Protein AF-A0A936HFA7-F1 (afdb_monomer_lite)

pLDDT: mean 85.92, std 14.73, range [30.59, 98.69]

Secondary structure (DSSP, 8-state):
--GGGGSSSHHHHHHHHHHHHHTT-EE--GGG--TTS-EEEEEEEESS-HHHHHHHHHHHHHTT---EEEEESS-SS--TTSHHHHHHHHHHHHTT-EEEEEE-GGGS-TT-HHHHHHHHHHHHHHHHHHHTS---EEEESS--GGGTT--S-BTTBEETTSHHHHTSSEEEE-GGGS-TT--GGG-HHHHHT--EEEEE-HHHHS-STT--HHHHHHHHHHHHHHHHHHHHHHH-HHHHHHHHSHHHHTT-S-----------PPEEEEEE-TTT--GGGG-GGGGGG---GGGSHHHHHHHHHHHSSS---EEEEEE---TT--HHHHHHHHHTT-EEEEEEE--GGGG---HHHHHHHHHHHHHT--TTS-PPP-----HHHHHHHHHTT-SSS-HHHHHHHHHHHHHHHHTTT-EEEEEPPP---TTGGGGEETTTTEEPPTTHHHHHHHHHHHHHHHHHHTT-EEE-HHHHHHHTT-HHHHBSSSSPBPHHHHHHHHHHHHHHHHT-S--PPPTT-HHHHSSSPPPSSS--EEEES-HHHHHHHHHH-TTS-EEEEE-TT---TTS-SEEEE--SSHHHHHHHHHHHHHHS-TT-EEE-GGGGS----HHHHHHHHH----

Radius of gyration: 33.04 Å; chains: 1; bounding box: 68×66×102 Å

Sequence (626 aa):
MAEQAFAFSLPGYRALLESMLGRGYEAVAFSVAEPSRRHLVLRHDLDMSLQAALPVAEVEAALGVAATYFVLLRTEFYNLHTPRAKAALAKLRLLGHAIGLHFDASLYKEDELHALDTAAAAECAALEEIVGAPVEMISFHRPAPGLVGLDCTLAGRDHAYRPRYVMAMGYCSDSRGAWHHGHPLDHPALAEGRALQLLTHPVWWTGQGDEDPVAKLNRFLQTRHALLQQELAANCEPYRRYLATPAARTNQAPPSVVPVAPLNLPSVTILGDSRAFDTYYLNASYGESGYGYDRTFPFLLRRALLTDTPAIADAVHIPDHFRGGTIENNIIRLALTDPAVVVLLDGLWESLLTKDQFLAYLADKVRDHDWRNGRVLDLSFSSRRVCELFTAGAFPASPERYASRQRRLISYFRRRRRQCIWLTLPIPPRDHFGGLHFAGDYMTIPEWGACLAAINAELAPVVKDYDALLLDLDQLMARHGGPGECLIDQWHFTPRFHAAIADALETMIKQLEPLELSIDHVSRRFLFAREAGDTAVSLCGSSEACAAWAAKHPDVGVDVCFRPGDDRRDAAPLIVVLEADVDQREAVAVSLLRAAPQESIVVYPEELRPLVNPVGDERARYGRLG

Foldseek 3Di:
DVVVCCFLALNVLLSLVVLLVVLVEDEDDPVPADQQASYEAEEAEAQADLVLVLSNLVSQLVVVHEYEYADECPDPRDHLQDPVNLVSLQNSVVSVYHYAHADACVVDDDPDLVRQLVRRLVRQVVVCVSNVHHHQEYEYDPDDPVQQQPQDARVPHYYCRHCVNPPSHAEFECPLNHGPPDDPSPTVCSVSNTYYYYYYYSLSHHDDPNDDSVSSVVVSVLVSVVVVLVVCLVVPVVSVVVCVDPVVVVVPPRPPPPVPVVVLAAEAEEEAECQQPDPLLQPCLLPPLRDDNCLFLQNLLQCVQVPDVPRHYHYHYDYPHDDPDALLNVLLVVLVSVHLEYEYHDDLVLLPDDPVQLVVLVVVCVVPDDPPPPDDDDSDDDPVVSLVCQLVVSTPRHLQVLLVSVLVNLLVQLLLNHAYEYEAQAQAQLCFVHQADRSVRDGDDSCSSVRSVSNRVNNVVSCVLSVHHYDYLQVLQVVVVHPNQFASGRGHGGSSNSNSSSVVVSVVSVPDPPSDDDPPQVSNQLSAFDPQDDFAEEEEDDPVLVVVVCVVCVSHHHDYYYYQPDQCQPGTLEYEYRDPDPVVSSNSSSVCSVRYDSSHGYDYPVSSGHSDDVVVVVCVVVDDPD

Structure (mmCIF, N/CA/C/O backbone):
data_AF-A0A936HFA7-F1
#
_entry.id   AF-A0A936HFA7-F1
#
loop_
_atom_site.group_PDB
_atom_site.id
_atom_site.type_symbol
_atom_site.label_atom_id
_atom_site.label_alt_id
_atom_site.label_comp_id
_atom_site.label_asym_id
_atom_site.label_entity_id
_atom_site.label_seq_id
_atom_site.pdbx_PDB_ins_code
_atom_site.Cartn_x
_atom_site.Cartn_y
_atom_site.Cartn_z
_atom_site.occupancy
_atom_site.B_iso_or_equiv
_atom_site.auth_seq_id
_atom_site.auth_comp_id
_atom_site.auth_asym_id
_atom_site.auth_atom_id
_atom_site.pdbx_PDB_model_num
ATOM 1 N N . MET A 1 1 ? -19.423 2.485 39.184 1.00 37.34 1 MET A N 1
ATOM 2 C CA . MET A 1 1 ? -18.688 1.324 39.741 1.00 37.34 1 MET A CA 1
ATOM 3 C C . MET A 1 1 ? -18.908 0.030 38.953 1.00 37.34 1 MET A C 1
ATOM 5 O O . MET A 1 1 ? -17.981 -0.759 38.923 1.00 37.34 1 MET A O 1
ATOM 9 N N . ALA A 1 2 ? -20.053 -0.193 38.286 1.00 37.44 2 ALA A N 1
ATOM 10 C CA . ALA A 1 2 ? -20.261 -1.393 37.457 1.00 37.44 2 ALA A CA 1
ATOM 11 C C . ALA A 1 2 ? -19.510 -1.373 36.102 1.00 37.44 2 ALA A C 1
ATOM 13 O O . ALA A 1 2 ? -19.030 -2.413 35.673 1.00 37.44 2 ALA A O 1
ATOM 14 N N . GLU A 1 3 ? -19.332 -0.207 35.462 1.00 37.50 3 GLU A N 1
ATOM 15 C CA . GLU A 1 3 ? -18.617 -0.101 34.169 1.00 37.50 3 GLU A CA 1
ATOM 16 C C . GLU A 1 3 ? -17.108 -0.390 34.257 1.00 37.50 3 GLU A C 1
ATOM 18 O O . GLU A 1 3 ? -16.535 -0.933 33.320 1.00 37.50 3 GLU A O 1
ATOM 23 N N . GLN A 1 4 ? -16.462 -0.123 35.400 1.00 43.00 4 GLN A N 1
ATOM 24 C CA . GLN A 1 4 ? -15.037 -0.440 35.596 1.00 43.00 4 GLN A CA 1
ATOM 25 C C . GLN A 1 4 ? -14.767 -1.944 35.779 1.00 43.00 4 GLN A C 1
ATOM 27 O O . GLN A 1 4 ? -13.628 -2.380 35.628 1.00 43.00 4 GLN A O 1
ATOM 32 N N . ALA A 1 5 ? -15.788 -2.750 36.095 1.00 51.09 5 ALA A N 1
ATOM 33 C CA . ALA A 1 5 ? -15.618 -4.163 36.437 1.00 51.09 5 ALA A CA 1
ATOM 34 C C . ALA A 1 5 ? -15.288 -5.063 35.230 1.00 51.09 5 ALA A C 1
ATOM 36 O O . ALA A 1 5 ? -14.875 -6.201 35.427 1.00 51.09 5 ALA A O 1
ATOM 37 N N . PHE A 1 6 ? -15.428 -4.564 33.996 1.00 63.62 6 PHE A N 1
ATOM 38 C CA . PHE A 1 6 ? -15.260 -5.368 32.775 1.00 63.62 6 PHE A CA 1
ATOM 39 C C . PHE A 1 6 ? -14.340 -4.731 31.723 1.00 63.62 6 PHE A C 1
ATOM 41 O O . PHE A 1 6 ? -14.279 -5.195 30.586 1.00 63.62 6 PHE A O 1
ATOM 48 N N . ALA A 1 7 ? -13.597 -3.684 32.092 1.00 79.62 7 ALA A N 1
ATOM 49 C CA . ALA A 1 7 ? -12.591 -3.080 31.223 1.00 79.62 7 ALA A CA 1
ATOM 50 C C . ALA A 1 7 ? -11.358 -3.993 31.083 1.00 79.62 7 ALA A C 1
ATOM 52 O O . ALA A 1 7 ? -10.952 -4.637 32.053 1.00 79.62 7 ALA A O 1
ATOM 53 N N . PHE A 1 8 ? -10.710 -3.993 29.911 1.00 89.31 8 PHE A N 1
ATOM 54 C CA . PHE A 1 8 ? -9.438 -4.688 29.664 1.00 89.31 8 PHE A CA 1
ATOM 55 C C . PHE A 1 8 ? -8.301 -4.068 30.493 1.00 89.31 8 PHE A C 1
ATOM 57 O O . PHE A 1 8 ? -7.526 -3.237 30.026 1.00 89.31 8 PHE A O 1
ATOM 64 N N . SER A 1 9 ? -8.243 -4.439 31.764 1.00 91.62 9 SER A N 1
ATOM 65 C CA . SER A 1 9 ? -7.367 -3.893 32.798 1.00 91.62 9 SER A CA 1
ATOM 66 C C . SER A 1 9 ? -7.137 -4.957 33.871 1.00 91.62 9 SER A C 1
ATOM 68 O O . SER A 1 9 ? -7.956 -5.861 34.018 1.00 91.62 9 SER A O 1
ATOM 70 N N . LEU A 1 10 ? -6.073 -4.858 34.670 1.00 92.31 10 LEU A N 1
ATOM 71 C CA . LEU A 1 10 ? -5.830 -5.831 35.746 1.00 92.31 10 LEU A CA 1
ATOM 72 C C . LEU A 1 10 ? -6.997 -5.936 36.749 1.00 92.31 10 LEU A C 1
ATOM 74 O O . LEU A 1 10 ? -7.347 -7.062 37.108 1.00 92.31 10 LEU A O 1
ATOM 78 N N . PRO A 1 11 ? -7.643 -4.831 37.182 1.00 92.44 11 PRO A N 1
ATOM 79 C CA . PRO A 1 11 ? -8.852 -4.920 37.998 1.00 92.44 11 PRO A CA 1
ATOM 80 C C . PRO A 1 11 ? -10.009 -5.634 37.291 1.00 92.44 11 PRO A C 1
ATOM 82 O O . PRO A 1 11 ? -10.661 -6.472 37.908 1.00 92.44 11 PRO A O 1
ATOM 85 N N . GLY A 1 12 ? -10.236 -5.360 36.002 1.00 92.19 12 GLY A N 1
ATOM 86 C CA . GLY A 1 12 ? -11.271 -6.048 35.223 1.00 92.19 12 GLY A CA 1
ATOM 87 C C . GLY A 1 12 ? -10.975 -7.537 35.026 1.00 92.19 12 GLY A C 1
ATOM 88 O O . GLY A 1 12 ? -11.874 -8.364 35.145 1.00 92.19 12 GLY A O 1
ATOM 89 N N . TYR A 1 13 ? -9.705 -7.904 34.822 1.00 95.06 13 TYR A N 1
ATOM 90 C CA . TYR A 1 13 ? -9.274 -9.303 34.756 1.00 95.06 13 TYR A CA 1
ATOM 91 C C . TYR A 1 13 ? -9.562 -10.035 36.069 1.00 95.06 13 TYR A C 1
ATOM 93 O O . TYR A 1 13 ? -10.157 -11.111 36.077 1.00 95.06 13 TYR A O 1
ATOM 101 N N . ARG A 1 14 ? -9.190 -9.416 37.198 1.00 95.75 14 ARG A N 1
ATOM 102 C CA . ARG A 1 14 ? -9.485 -9.936 38.537 1.00 95.75 14 ARG A CA 1
ATOM 103 C C . ARG A 1 14 ? -10.988 -10.138 38.730 1.00 95.75 14 ARG A C 1
ATOM 105 O O . ARG A 1 14 ? -11.396 -11.228 39.116 1.00 95.75 14 ARG A O 1
ATOM 112 N N . ALA A 1 15 ? -11.795 -9.122 38.425 1.00 95.38 15 ALA A N 1
ATOM 113 C CA . ALA A 1 15 ? -13.247 -9.175 38.580 1.00 95.38 15 ALA A CA 1
ATOM 114 C C . ALA A 1 15 ? -13.890 -10.265 37.705 1.00 95.38 15 ALA A C 1
ATOM 116 O O . ALA A 1 15 ? -14.827 -10.941 38.141 1.00 95.38 15 ALA A O 1
ATOM 117 N N . LEU A 1 16 ? -13.367 -10.481 36.493 1.00 95.56 16 LEU A N 1
ATOM 118 C CA . LEU A 1 16 ? -13.784 -11.570 35.613 1.00 95.56 16 LEU A CA 1
ATOM 119 C C . LEU A 1 16 ? -13.524 -12.940 36.256 1.00 95.56 16 LEU A C 1
ATOM 121 O O . LEU A 1 16 ? -14.438 -13.767 36.313 1.00 95.56 16 LEU A O 1
ATOM 125 N N . LEU A 1 17 ? -12.312 -13.177 36.767 1.00 97.19 17 LEU A N 1
ATOM 126 C CA . LEU A 1 17 ? -11.966 -14.440 37.423 1.00 97.19 17 LEU A CA 1
ATOM 127 C C . LEU A 1 17 ? -12.769 -14.657 38.709 1.00 97.19 17 LEU A C 1
ATOM 129 O O . LEU A 1 17 ? -13.351 -15.723 38.886 1.00 97.19 17 LEU A O 1
ATOM 133 N N . GLU A 1 18 ? -12.879 -13.646 39.570 1.00 97.38 18 GLU A N 1
ATOM 134 C CA . GLU A 1 18 ? -13.693 -13.706 40.791 1.00 97.38 18 GLU A CA 1
ATOM 135 C C . GLU A 1 18 ? -15.159 -14.030 40.475 1.00 97.38 18 GLU A C 1
ATOM 137 O O . GLU A 1 18 ? -15.777 -14.845 41.160 1.00 97.38 18 GLU A O 1
ATOM 142 N N . SER A 1 19 ? -15.703 -13.468 39.391 1.00 96.38 19 SER A N 1
ATOM 143 C CA . SER A 1 19 ? -17.063 -13.768 38.932 1.00 96.38 19 SER A CA 1
ATOM 144 C C . SER A 1 19 ? -17.223 -15.220 38.474 1.00 96.38 19 SER A C 1
ATOM 146 O O . SER A 1 19 ? -18.253 -15.835 38.748 1.00 96.38 19 SER A O 1
ATOM 148 N N . MET A 1 20 ? -16.226 -15.789 37.789 1.00 95.75 20 MET A N 1
ATOM 149 C CA . MET A 1 20 ? -16.237 -17.200 37.384 1.00 95.75 20 MET A CA 1
ATOM 150 C C . MET A 1 20 ? -16.149 -18.127 38.601 1.00 95.75 20 MET A C 1
ATOM 152 O O . MET A 1 20 ? -16.982 -19.021 38.760 1.00 95.75 20 MET A O 1
ATOM 156 N N . LEU A 1 21 ? -15.189 -17.875 39.495 1.00 96.62 21 LEU A N 1
ATOM 157 C CA . LEU A 1 21 ? -14.995 -18.646 40.726 1.00 96.62 21 LEU A CA 1
ATOM 158 C C . LEU A 1 21 ? -16.236 -18.575 41.630 1.00 96.62 21 LEU A C 1
ATOM 160 O O . LEU A 1 21 ? -16.701 -19.596 42.131 1.00 96.62 21 LEU A O 1
ATOM 164 N N . GLY A 1 22 ? -16.851 -17.395 41.759 1.00 95.88 22 GLY A N 1
ATOM 165 C CA . GLY A 1 22 ? -18.103 -17.196 42.495 1.00 95.88 22 GLY A CA 1
ATOM 166 C C . GLY A 1 22 ? -19.300 -17.957 41.911 1.00 95.88 22 GLY A C 1
ATOM 167 O O . GLY A 1 22 ? -20.249 -18.259 42.633 1.00 95.88 22 GLY A O 1
ATOM 168 N N . ARG A 1 23 ? -19.249 -18.333 40.625 1.00 95.38 23 ARG A N 1
ATOM 169 C CA . ARG A 1 23 ? -20.227 -19.218 39.961 1.00 95.38 23 ARG A CA 1
ATOM 170 C C . ARG A 1 23 ? -19.877 -20.709 40.100 1.00 95.38 23 ARG A C 1
ATOM 172 O O . ARG A 1 23 ? -20.493 -21.546 39.438 1.00 95.38 23 ARG A O 1
ATOM 179 N N . GLY A 1 24 ? -18.904 -21.045 40.948 1.00 96.25 24 GLY A N 1
ATOM 180 C CA . GLY A 1 24 ? -18.480 -22.414 41.232 1.00 96.25 24 GLY A CA 1
ATOM 181 C C . GLY A 1 24 ? -17.582 -23.022 40.158 1.00 96.25 24 GLY A C 1
ATOM 182 O O . GLY A 1 24 ? -17.543 -24.246 40.049 1.00 96.25 24 GLY A O 1
ATOM 183 N N . TYR A 1 25 ? -16.912 -22.199 39.343 1.00 97.62 25 TYR A N 1
ATOM 184 C CA . TYR A 1 25 ? -15.868 -22.703 38.456 1.00 97.62 25 TYR A CA 1
ATOM 185 C C . TYR A 1 25 ? -14.582 -22.995 39.227 1.00 97.62 25 TYR A C 1
ATOM 187 O O . TYR A 1 25 ? -14.163 -22.200 40.062 1.00 97.62 25 TYR A O 1
ATOM 195 N N . GLU A 1 26 ? -13.939 -24.110 38.903 1.00 97.62 26 GLU A N 1
ATOM 196 C CA . GLU A 1 26 ? -12.626 -24.492 39.418 1.00 97.62 26 GLU A CA 1
ATOM 197 C C . GLU A 1 26 ? -11.581 -24.318 38.314 1.00 97.62 26 GLU A C 1
ATOM 199 O O . GLU A 1 26 ? -11.717 -24.893 37.232 1.00 97.62 26 GLU A O 1
ATOM 204 N N . ALA A 1 27 ? -10.546 -23.516 38.566 1.00 97.38 27 ALA A N 1
ATOM 205 C CA . ALA A 1 27 ? -9.445 -23.370 37.622 1.00 97.38 27 ALA A CA 1
ATOM 206 C C . ALA A 1 27 ? -8.568 -24.629 37.635 1.00 97.38 27 ALA A C 1
ATOM 208 O O . ALA A 1 27 ? -8.021 -24.993 38.674 1.00 97.38 27 ALA A O 1
ATOM 209 N N . VAL A 1 28 ? -8.424 -25.282 36.482 1.00 97.56 28 VAL A N 1
ATOM 210 C CA . VAL A 1 28 ? -7.687 -26.547 36.353 1.00 97.56 28 VAL A CA 1
ATOM 211 C C . VAL A 1 28 ? -6.776 -26.540 35.129 1.00 97.56 28 VAL A C 1
ATOM 213 O O . VAL A 1 28 ? -7.019 -25.841 34.143 1.00 97.56 28 VAL A O 1
ATOM 216 N N . ALA A 1 29 ? -5.734 -27.369 35.171 1.00 95.25 29 ALA A N 1
ATOM 217 C CA . ALA A 1 29 ? -4.869 -27.609 34.022 1.00 95.25 29 ALA A CA 1
ATOM 218 C C . ALA A 1 29 ? -5.611 -28.348 32.891 1.00 95.25 29 ALA A C 1
ATOM 220 O O . ALA A 1 29 ? -6.577 -29.077 33.135 1.00 95.25 29 ALA A O 1
ATOM 221 N N . PHE A 1 30 ? -5.104 -28.225 31.658 1.00 94.88 30 PHE A N 1
ATOM 222 C CA . PHE A 1 30 ? -5.647 -28.908 30.474 1.00 94.88 30 PHE A CA 1
ATOM 223 C C . PHE A 1 30 ? -5.847 -30.416 30.695 1.00 94.88 30 PHE A C 1
ATOM 225 O O . PHE A 1 30 ? -6.936 -30.933 30.455 1.00 94.88 30 PHE A O 1
ATOM 232 N N . SER A 1 31 ? -4.841 -31.104 31.240 1.00 92.19 31 SER A N 1
ATOM 233 C CA . SER A 1 31 ? -4.858 -32.556 31.471 1.00 92.19 31 SER A CA 1
ATOM 234 C C . SER A 1 31 ? -5.941 -33.030 32.452 1.00 92.19 31 SER A C 1
ATOM 236 O O . SER A 1 31 ? -6.354 -34.188 32.398 1.00 92.19 31 SER A O 1
ATOM 238 N N . VAL A 1 32 ? -6.430 -32.141 33.322 1.00 95.50 32 VAL A N 1
ATOM 239 C CA . VAL A 1 32 ? -7.447 -32.425 34.350 1.00 95.50 32 VAL A CA 1
ATOM 240 C C . VAL A 1 32 ? -8.848 -31.984 33.901 1.00 95.50 32 VAL A C 1
ATOM 242 O O . VAL A 1 32 ? -9.858 -32.394 34.470 1.00 95.50 32 VAL A O 1
ATOM 245 N N . ALA A 1 33 ? -8.950 -31.149 32.868 1.00 95.94 33 ALA A N 1
ATOM 246 C CA . ALA A 1 33 ? -10.199 -30.513 32.475 1.00 95.94 33 ALA A CA 1
ATOM 247 C C . ALA A 1 33 ? -11.255 -31.517 31.969 1.00 95.94 33 ALA A C 1
ATOM 249 O O . ALA A 1 33 ? -11.056 -32.226 30.978 1.00 95.94 33 ALA A O 1
ATOM 250 N N . GLU A 1 34 ? -12.425 -31.547 32.611 1.00 96.25 34 GLU A N 1
ATOM 251 C CA . GLU A 1 34 ? -13.553 -32.404 32.244 1.00 96.25 34 GLU A CA 1
ATOM 252 C C . GLU A 1 34 ? -14.658 -31.567 31.585 1.00 96.25 34 GLU A C 1
ATOM 254 O O . GLU A 1 34 ? -15.217 -30.692 32.246 1.00 96.25 34 GLU A O 1
ATOM 259 N N . PRO A 1 35 ? -15.030 -31.831 30.315 1.00 95.81 35 PRO A N 1
ATOM 260 C CA . PRO A 1 35 ? -16.013 -31.017 29.593 1.00 95.81 35 PRO A CA 1
ATOM 261 C C . PRO A 1 35 ? -17.368 -30.841 30.295 1.00 95.81 35 PRO A C 1
ATOM 263 O O . PRO A 1 35 ? -18.010 -29.801 30.161 1.00 95.81 35 PRO A O 1
ATOM 266 N N . SER A 1 36 ? -17.795 -31.846 31.059 1.00 95.88 36 SER A N 1
ATOM 267 C CA . SER A 1 36 ? -19.077 -31.884 31.770 1.00 95.88 36 SER A CA 1
ATOM 268 C C . SER A 1 36 ? -19.055 -31.245 33.161 1.00 95.88 36 SER A C 1
ATOM 270 O O . SER A 1 36 ? -20.066 -31.296 33.857 1.00 95.88 36 SER A O 1
ATOM 272 N N . ARG A 1 37 ? -17.921 -30.694 33.606 1.00 97.38 37 ARG A N 1
ATOM 273 C CA . ARG A 1 37 ? -17.787 -30.030 34.909 1.00 97.38 37 ARG A CA 1
ATOM 274 C C . ARG A 1 37 ? -17.581 -28.534 34.739 1.00 97.38 37 ARG A C 1
ATOM 276 O O . ARG A 1 37 ? -17.137 -28.084 33.690 1.00 97.38 37 ARG A O 1
ATOM 283 N N . ARG A 1 38 ? -17.824 -27.762 35.801 1.00 97.62 38 ARG A N 1
ATOM 284 C CA . ARG A 1 38 ? -17.508 -26.324 35.869 1.00 97.62 38 ARG A CA 1
ATOM 285 C C . ARG A 1 38 ? -15.998 -26.108 36.017 1.00 97.62 38 ARG A C 1
ATOM 287 O O . ARG A 1 38 ? -15.531 -25.555 37.000 1.00 97.62 38 ARG A O 1
ATOM 294 N N . HIS A 1 39 ? -15.219 -26.605 35.068 1.00 98.25 39 HIS A N 1
ATOM 295 C CA . HIS A 1 39 ? -13.775 -26.414 35.025 1.00 98.25 39 HIS A CA 1
ATOM 296 C C . HIS A 1 39 ? -13.451 -25.191 34.161 1.00 98.25 39 HIS A C 1
ATOM 298 O O . HIS A 1 39 ? -14.042 -24.990 33.099 1.00 98.25 39 HIS A O 1
ATOM 304 N N . LEU A 1 40 ? -12.520 -24.365 34.620 1.00 98.19 40 LEU A N 1
ATOM 305 C CA . LEU A 1 40 ? -12.004 -23.211 33.897 1.00 98.19 40 LEU A CA 1
ATOM 306 C C . LEU A 1 40 ? -10.556 -23.495 33.501 1.00 98.19 40 LEU A C 1
ATOM 308 O O . LEU A 1 40 ? -9.687 -23.624 34.358 1.00 98.19 40 LEU A O 1
ATOM 312 N N . VAL A 1 41 ? -10.295 -23.585 32.202 1.00 98.31 41 VAL A N 1
ATOM 313 C CA . VAL A 1 41 ? -8.936 -23.711 31.672 1.00 98.31 41 VAL A CA 1
ATOM 314 C C . VAL A 1 41 ? -8.462 -22.325 31.261 1.00 98.31 41 VAL A C 1
ATOM 316 O O . VAL A 1 41 ? -8.958 -21.764 30.283 1.00 98.31 41 VAL A O 1
ATOM 319 N N . LEU A 1 42 ? -7.519 -21.771 32.023 1.00 98.38 42 LEU A N 1
ATOM 320 C CA . LEU A 1 42 ? -6.908 -20.474 31.741 1.00 98.38 42 LEU A CA 1
ATOM 321 C C . LEU A 1 42 ? -5.697 -20.650 30.825 1.00 98.38 42 LEU A C 1
ATOM 323 O O . LEU A 1 42 ? -4.731 -21.345 31.163 1.00 98.38 42 LEU A O 1
ATOM 327 N N . ARG A 1 43 ? -5.752 -20.002 29.664 1.00 97.75 43 ARG A N 1
ATOM 328 C CA . ARG A 1 43 ? -4.701 -20.018 28.649 1.00 97.75 43 ARG A CA 1
ATOM 329 C C . ARG A 1 43 ? -4.293 -18.590 28.307 1.00 97.75 43 ARG A C 1
ATOM 331 O O . ARG A 1 43 ? -5.147 -17.759 28.015 1.00 97.75 43 ARG A O 1
ATOM 338 N N . HIS A 1 44 ? -2.986 -18.347 28.259 1.00 98.25 44 HIS A N 1
ATOM 339 C CA . HIS A 1 44 ? -2.427 -17.068 27.828 1.00 98.25 44 HIS A CA 1
ATOM 340 C C . HIS A 1 44 ? -1.458 -17.234 26.676 1.00 98.25 44 HIS A C 1
ATOM 342 O O . HIS A 1 44 ? -0.427 -17.876 26.856 1.00 98.25 44 HIS A O 1
ATOM 348 N N . ASP A 1 45 ? -1.735 -16.611 25.537 1.00 98.00 45 ASP A N 1
ATOM 349 C CA . ASP A 1 45 ? -0.790 -16.582 24.417 1.00 98.00 45 ASP A CA 1
ATOM 350 C C . ASP A 1 45 ? 0.082 -15.311 24.515 1.00 98.00 45 ASP A C 1
ATOM 352 O O . ASP A 1 45 ? -0.411 -14.180 24.611 1.00 98.00 45 ASP A O 1
ATOM 356 N N . LEU A 1 46 ? 1.408 -15.492 24.574 1.00 97.31 46 LEU A N 1
ATOM 357 C CA . LEU A 1 46 ? 2.384 -14.418 24.789 1.00 97.31 46 LEU A CA 1
ATOM 358 C C . LEU A 1 46 ? 2.981 -13.900 23.475 1.00 97.31 46 LEU A C 1
ATOM 360 O O . LEU A 1 46 ? 4.182 -14.018 23.248 1.00 97.31 46 LEU A O 1
ATOM 364 N N . ASP A 1 47 ? 2.174 -13.262 22.630 1.00 93.38 47 ASP A N 1
ATOM 365 C CA . ASP A 1 47 ? 2.622 -12.809 21.300 1.00 93.38 47 ASP A CA 1
ATOM 366 C C . ASP A 1 47 ? 3.707 -11.723 21.350 1.00 93.38 47 ASP A C 1
ATOM 368 O O . ASP A 1 47 ? 4.664 -11.732 20.577 1.00 93.38 47 ASP A O 1
ATOM 372 N N . MET A 1 48 ? 3.549 -10.760 22.266 1.00 92.31 48 MET A N 1
ATOM 373 C CA . MET A 1 48 ? 4.289 -9.491 22.223 1.00 92.31 48 MET A CA 1
ATOM 374 C C . MET A 1 48 ? 5.199 -9.249 23.427 1.00 92.31 48 MET A C 1
ATOM 376 O O . MET A 1 48 ? 6.279 -8.686 23.283 1.00 92.31 48 MET A O 1
ATOM 380 N N . SER A 1 49 ? 4.781 -9.612 24.642 1.00 94.06 49 SER A N 1
ATOM 381 C CA . SER A 1 49 ? 5.497 -9.198 25.854 1.00 94.06 49 SER A CA 1
ATOM 382 C C . SER A 1 49 ? 5.401 -10.220 26.975 1.00 94.06 49 SER A C 1
ATOM 384 O O . SER A 1 49 ? 4.349 -10.399 27.585 1.00 94.06 49 SER A O 1
ATOM 386 N N . LEU A 1 50 ? 6.548 -10.797 27.337 1.00 95.81 50 LEU A N 1
ATOM 387 C CA . LEU A 1 50 ? 6.678 -11.623 28.540 1.00 95.81 50 LEU A CA 1
ATOM 388 C C . LEU A 1 50 ? 6.457 -10.808 29.820 1.00 95.81 50 LEU A C 1
ATOM 390 O O . LEU A 1 50 ? 5.990 -11.332 30.823 1.00 95.81 50 LEU A O 1
ATOM 394 N N . GLN A 1 51 ? 6.794 -9.514 29.815 1.00 94.00 51 GLN A N 1
ATOM 395 C CA . GLN A 1 51 ? 6.648 -8.677 31.009 1.00 94.00 51 GLN A CA 1
ATOM 396 C C . GLN A 1 51 ? 5.195 -8.300 31.281 1.00 94.00 51 GLN A C 1
ATOM 398 O O . GLN A 1 51 ? 4.835 -8.137 32.442 1.00 94.00 51 GLN A O 1
ATOM 403 N N . ALA A 1 52 ? 4.360 -8.216 30.242 1.00 94.69 52 ALA A N 1
ATOM 404 C CA . ALA A 1 52 ? 2.922 -8.024 30.407 1.00 94.69 52 ALA A CA 1
ATOM 405 C C . ALA A 1 52 ? 2.248 -9.232 31.085 1.00 94.69 52 ALA A C 1
ATOM 407 O O . ALA A 1 52 ? 1.206 -9.076 31.710 1.00 94.69 52 ALA A O 1
ATOM 408 N N . ALA A 1 53 ? 2.854 -10.423 31.010 1.00 97.00 53 ALA A N 1
ATOM 409 C CA . ALA A 1 53 ? 2.337 -11.627 31.655 1.00 97.00 53 ALA A CA 1
ATOM 410 C C . ALA A 1 53 ? 2.431 -11.578 33.187 1.00 97.00 53 ALA A C 1
ATOM 412 O O . ALA A 1 53 ? 1.572 -12.126 33.868 1.00 97.00 53 ALA A O 1
ATOM 413 N N . LEU A 1 54 ? 3.454 -10.915 33.741 1.00 96.81 54 LEU A N 1
ATOM 414 C CA . LEU A 1 54 ? 3.748 -10.987 35.177 1.00 96.81 54 LEU A CA 1
ATOM 415 C C . LEU A 1 54 ? 2.634 -10.409 36.062 1.00 96.81 54 LEU A C 1
ATOM 417 O O . LEU A 1 54 ? 2.258 -11.086 37.013 1.00 96.81 54 LEU A O 1
ATOM 421 N N . PRO A 1 55 ? 2.062 -9.222 35.778 1.00 96.44 55 PRO A N 1
ATOM 422 C CA . PRO A 1 55 ? 0.978 -8.695 36.603 1.00 96.44 55 PRO A CA 1
ATOM 423 C C . PRO A 1 55 ? -0.309 -9.527 36.506 1.00 96.44 55 PRO A C 1
ATOM 425 O O . PRO A 1 55 ? -1.058 -9.612 37.473 1.00 96.44 55 PRO A O 1
ATOM 428 N N . VAL A 1 56 ? -0.565 -10.156 35.353 1.00 97.88 56 VAL A N 1
ATOM 429 C CA . VAL A 1 56 ? -1.704 -11.072 35.169 1.00 97.88 56 VAL A CA 1
ATOM 430 C C . VAL A 1 56 ? -1.506 -12.327 36.024 1.00 97.88 56 VAL A C 1
ATOM 432 O O . VAL A 1 56 ? -2.387 -12.679 36.802 1.00 97.88 56 VAL A O 1
ATOM 435 N N . ALA A 1 57 ? -0.317 -12.927 35.965 1.00 98.12 57 ALA A N 1
ATOM 436 C CA . ALA A 1 57 ? 0.068 -14.079 36.780 1.00 98.12 57 ALA A CA 1
ATOM 437 C C . ALA A 1 57 ? -0.006 -13.791 38.290 1.00 98.12 57 ALA A C 1
ATOM 439 O O . ALA A 1 57 ? -0.454 -14.611 39.083 1.00 98.12 57 ALA A O 1
ATOM 440 N N . GLU A 1 58 ? 0.388 -12.590 38.717 1.00 97.12 58 GLU A N 1
ATOM 441 C CA . GLU A 1 58 ? 0.262 -12.174 40.119 1.00 97.12 58 GLU A CA 1
ATOM 442 C C . GLU A 1 58 ? -1.201 -12.089 40.575 1.00 97.12 58 GLU A C 1
ATOM 444 O O . GLU A 1 58 ? -1.509 -12.454 41.711 1.00 97.12 58 GLU A O 1
ATOM 449 N N . VAL A 1 59 ? -2.112 -11.632 39.707 1.00 97.81 59 VAL A N 1
ATOM 450 C CA . VAL A 1 59 ? -3.555 -11.645 39.995 1.00 97.81 59 VAL A CA 1
ATOM 451 C C . VAL A 1 59 ? -4.052 -13.078 40.168 1.00 97.81 59 VAL A C 1
ATOM 453 O O . VAL A 1 59 ? -4.771 -13.350 41.127 1.00 97.81 59 VAL A O 1
ATOM 456 N N . GLU A 1 60 ? -3.646 -13.986 39.286 1.00 98.19 60 GLU A N 1
ATOM 457 C CA . GLU A 1 60 ? -4.029 -15.401 39.325 1.00 98.19 60 GLU A CA 1
ATOM 458 C C . GLU A 1 60 ? -3.529 -16.108 40.580 1.00 98.19 60 GLU A C 1
ATOM 460 O O . GLU A 1 60 ? -4.322 -16.690 41.320 1.00 98.19 60 GLU A O 1
ATOM 465 N N . ALA A 1 61 ? -2.237 -15.981 40.878 1.00 97.62 61 ALA A N 1
ATOM 466 C CA . ALA A 1 61 ? -1.643 -16.549 42.079 1.00 97.62 61 ALA A CA 1
ATOM 467 C C . ALA A 1 61 ? -2.309 -16.005 43.354 1.00 97.62 61 ALA A C 1
ATOM 469 O O . ALA A 1 61 ? -2.561 -16.759 44.292 1.00 97.62 61 ALA A O 1
ATOM 470 N N . ALA A 1 62 ? -2.665 -14.713 43.380 1.00 97.62 62 ALA A N 1
ATOM 471 C CA . ALA A 1 62 ? -3.395 -14.113 44.498 1.00 97.62 62 ALA A CA 1
ATOM 472 C C . ALA A 1 62 ? -4.828 -14.654 44.655 1.00 97.62 62 ALA A C 1
ATOM 474 O O . ALA A 1 62 ? -5.369 -14.622 45.758 1.00 97.62 62 ALA A O 1
ATOM 475 N N . LEU A 1 63 ? -5.443 -15.139 43.574 1.00 97.44 63 LEU A N 1
ATOM 476 C CA . LEU A 1 63 ? -6.740 -15.824 43.590 1.00 97.44 63 LEU A CA 1
ATOM 477 C C . LEU A 1 63 ? -6.606 -17.341 43.811 1.00 97.44 63 LEU A C 1
ATOM 479 O O . LEU A 1 63 ? -7.616 -18.038 43.865 1.00 97.44 63 LEU A O 1
ATOM 483 N N . GLY A 1 64 ? -5.379 -17.855 43.947 1.00 96.50 64 GLY A N 1
ATOM 484 C CA . GLY A 1 64 ? -5.109 -19.280 44.117 1.00 96.50 64 GLY A CA 1
ATOM 485 C C . GLY A 1 64 ? -5.363 -20.111 42.858 1.00 96.50 64 GLY A C 1
ATOM 486 O O . GLY A 1 64 ? -5.591 -21.313 42.972 1.00 96.50 64 GLY A O 1
ATOM 487 N N . VAL A 1 65 ? -5.347 -19.493 41.673 1.00 96.56 65 VAL A N 1
ATOM 488 C CA . VAL A 1 65 ? -5.566 -20.181 40.393 1.00 96.56 65 VAL A CA 1
ATOM 489 C C . VAL A 1 65 ? -4.275 -20.274 39.586 1.00 96.56 65 VAL A C 1
ATOM 491 O O . VAL A 1 65 ? -3.400 -19.415 39.681 1.00 96.56 65 VAL A O 1
ATOM 494 N N . ALA A 1 66 ? -4.167 -21.316 38.762 1.00 95.25 66 ALA A N 1
ATOM 495 C CA . ALA A 1 66 ? -3.043 -21.515 37.857 1.00 95.25 66 ALA A CA 1
ATOM 496 C C . ALA A 1 66 ? -3.507 -21.511 36.394 1.00 95.25 66 ALA A C 1
ATOM 498 O O . ALA A 1 66 ? -4.525 -22.115 36.058 1.00 95.25 66 ALA A O 1
ATOM 499 N N . ALA A 1 67 ? -2.731 -20.862 35.525 1.00 98.12 67 ALA A N 1
ATOM 500 C CA . ALA A 1 67 ? -2.920 -20.857 34.080 1.00 98.12 67 ALA A CA 1
ATOM 501 C C . ALA A 1 67 ? -1.748 -21.521 33.339 1.00 98.12 67 ALA A C 1
ATOM 503 O O . ALA A 1 67 ? -0.705 -21.840 33.920 1.00 98.12 67 ALA A O 1
ATOM 504 N N . THR A 1 68 ? -1.924 -21.708 32.029 1.00 98.56 68 THR A N 1
ATOM 505 C CA . THR A 1 68 ? -0.842 -22.082 31.106 1.00 98.56 68 THR A CA 1
ATOM 506 C C . THR A 1 68 ? -0.478 -20.891 30.223 1.00 98.56 68 THR A C 1
ATOM 508 O O . THR A 1 68 ? -1.324 -20.386 29.484 1.00 98.56 68 THR A O 1
ATOM 511 N N . TYR A 1 69 ? 0.782 -20.457 30.282 1.00 98.69 69 TYR A N 1
ATOM 512 C CA . TYR A 1 69 ? 1.330 -19.374 29.465 1.00 98.69 69 TYR A CA 1
ATOM 513 C C . TYR A 1 69 ? 2.109 -19.946 28.280 1.00 98.69 69 TYR A C 1
ATOM 515 O O . TYR A 1 69 ? 3.152 -20.574 28.461 1.00 98.69 69 TYR A O 1
ATOM 523 N N . PHE A 1 70 ? 1.613 -19.723 27.068 1.00 98.69 70 PHE A N 1
ATOM 524 C CA . PHE A 1 70 ? 2.218 -20.196 25.831 1.00 98.69 70 PHE A CA 1
ATOM 525 C C . PHE A 1 70 ? 3.195 -19.156 25.280 1.00 98.69 70 PHE A C 1
ATOM 527 O O . PHE A 1 70 ? 2.826 -18.016 24.999 1.00 98.69 70 PHE A O 1
ATOM 534 N N . VAL A 1 71 ? 4.459 -19.553 25.145 1.00 98.62 71 VAL A N 1
ATOM 535 C CA . VAL A 1 71 ? 5.580 -18.686 24.760 1.00 98.62 71 VAL A CA 1
ATOM 536 C C . VAL A 1 71 ? 5.908 -18.875 23.282 1.00 98.62 71 VAL A C 1
ATOM 538 O O . VAL A 1 71 ? 6.156 -19.999 22.852 1.00 98.62 71 VAL A O 1
ATOM 541 N N . LEU A 1 72 ? 5.955 -17.781 22.521 1.00 97.94 72 LEU A N 1
ATOM 542 C CA . LEU A 1 72 ? 6.313 -17.781 21.102 1.00 97.94 72 LEU A CA 1
ATOM 543 C C . LEU A 1 72 ? 7.832 -17.653 20.950 1.00 97.94 72 LEU A C 1
ATOM 545 O O . LEU A 1 72 ? 8.425 -16.674 21.398 1.00 97.94 72 LEU A O 1
ATOM 549 N N . LEU A 1 73 ? 8.483 -18.635 20.325 1.00 96.00 73 LEU A N 1
ATOM 550 C CA . LEU A 1 73 ? 9.947 -18.631 20.187 1.00 96.00 73 LEU A CA 1
ATOM 551 C C . LEU A 1 73 ? 10.418 -17.725 19.052 1.00 96.00 73 LEU A C 1
ATOM 553 O O . LEU A 1 73 ? 11.398 -16.994 19.196 1.00 96.00 73 LEU A O 1
ATOM 557 N N . ARG A 1 74 ? 9.728 -17.782 17.912 1.00 93.31 74 ARG A N 1
ATOM 558 C CA . ARG A 1 74 ? 10.150 -17.135 16.666 1.00 93.31 74 ARG A CA 1
ATOM 559 C C . ARG A 1 74 ? 9.476 -15.774 16.501 1.00 93.31 74 ARG A C 1
ATOM 561 O O . ARG A 1 74 ? 8.606 -15.598 15.657 1.00 93.31 74 ARG A O 1
ATOM 568 N N . THR A 1 75 ? 9.883 -14.813 17.330 1.00 94.12 75 THR A N 1
ATOM 569 C CA . THR A 1 75 ? 9.346 -13.444 17.336 1.00 94.12 75 THR A CA 1
ATOM 570 C C . THR A 1 75 ? 10.440 -12.392 17.529 1.00 94.12 75 THR A C 1
ATOM 572 O O . THR A 1 75 ? 11.368 -12.582 18.310 1.00 94.12 75 THR A O 1
ATOM 575 N N . GLU A 1 76 ? 10.307 -11.245 16.858 1.00 94.00 76 GLU A N 1
ATOM 576 C CA . GLU A 1 76 ? 11.193 -10.078 17.034 1.00 94.00 76 GLU A CA 1
ATOM 577 C C . GLU A 1 76 ? 10.878 -9.291 18.319 1.00 94.00 76 GLU A C 1
ATOM 579 O O . GLU A 1 76 ? 11.646 -8.437 18.777 1.00 94.00 76 GLU A O 1
ATOM 584 N N . PHE A 1 77 ? 9.720 -9.554 18.928 1.00 94.88 77 PHE A N 1
ATOM 585 C CA . PHE A 1 77 ? 9.236 -8.767 20.054 1.00 94.88 77 PHE A CA 1
A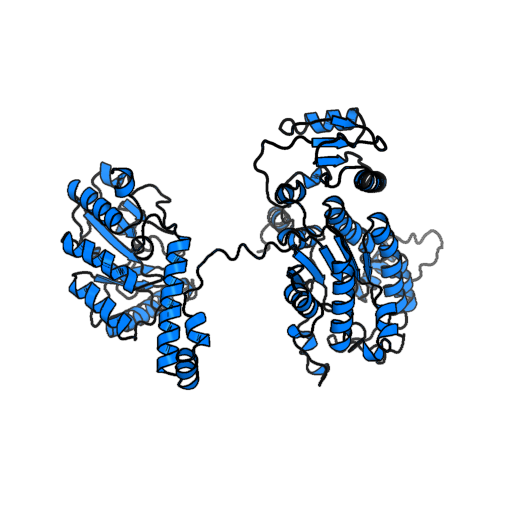TOM 586 C C . PHE A 1 77 ? 10.014 -9.016 21.347 1.00 94.88 77 PHE A C 1
ATOM 588 O O . PHE A 1 77 ? 10.099 -8.119 22.193 1.00 94.88 77 PHE A O 1
ATOM 595 N N . TYR A 1 78 ? 10.631 -10.185 21.512 1.00 95.19 78 TYR A N 1
ATOM 596 C CA . TYR A 1 78 ? 11.473 -10.492 22.663 1.00 95.19 78 TYR A CA 1
ATOM 597 C C . TYR A 1 78 ? 12.478 -11.605 22.361 1.00 95.19 78 TYR A C 1
ATOM 599 O O . TYR A 1 78 ? 12.247 -12.468 21.530 1.00 95.19 78 TYR A O 1
ATOM 607 N N . ASN A 1 79 ? 13.592 -11.608 23.098 1.00 95.19 79 ASN A N 1
ATOM 608 C CA . ASN A 1 79 ? 14.603 -12.661 23.032 1.00 95.19 79 ASN A CA 1
ATOM 609 C C . ASN A 1 79 ? 14.612 -13.452 24.348 1.00 95.19 79 ASN A C 1
ATOM 611 O O . ASN A 1 79 ? 14.924 -12.904 25.414 1.00 95.19 79 ASN A O 1
ATOM 615 N N . LEU A 1 80 ? 14.293 -14.743 24.255 1.00 96.56 80 LEU A N 1
ATOM 616 C CA . LEU A 1 80 ? 14.152 -15.659 25.388 1.00 96.56 80 LEU A CA 1
ATOM 617 C C . LEU A 1 80 ? 15.469 -15.965 26.116 1.00 96.56 80 LEU A C 1
ATOM 619 O O . LEU A 1 80 ? 15.452 -16.301 27.299 1.00 96.56 80 LEU A O 1
ATOM 623 N N . HIS A 1 81 ? 16.618 -15.780 25.464 1.00 94.94 81 HIS A N 1
ATOM 624 C CA . HIS A 1 81 ? 17.924 -16.002 26.089 1.00 94.94 81 HIS A CA 1
ATOM 625 C C . HIS A 1 81 ? 18.374 -14.844 26.987 1.00 94.94 81 HIS A C 1
ATOM 627 O O . HIS A 1 81 ? 19.338 -14.996 27.742 1.00 94.94 81 HIS A O 1
ATOM 633 N N . THR A 1 82 ? 17.681 -13.702 26.951 1.00 94.00 82 THR A N 1
ATOM 634 C CA . THR A 1 82 ? 18.032 -12.545 27.784 1.00 94.00 82 THR A CA 1
ATOM 635 C C . THR A 1 82 ? 17.754 -12.812 29.270 1.00 94.00 82 THR A C 1
ATOM 637 O O . THR A 1 82 ? 16.768 -13.480 29.601 1.00 94.00 82 THR A O 1
ATOM 640 N N . PRO A 1 83 ? 18.541 -12.238 30.203 1.00 90.44 83 PRO A N 1
ATOM 641 C CA . PRO A 1 83 ? 18.271 -12.361 31.639 1.00 90.44 83 PRO A CA 1
ATOM 642 C C . PRO A 1 83 ? 16.861 -11.898 32.021 1.00 90.44 83 PRO A C 1
ATOM 644 O O . PRO A 1 83 ? 16.195 -12.528 32.838 1.00 90.44 83 PRO A O 1
ATOM 647 N N . ARG A 1 84 ? 16.374 -10.826 31.379 1.00 91.38 84 ARG A N 1
ATOM 648 C CA . ARG A 1 84 ? 15.034 -10.268 31.604 1.00 91.38 84 ARG A CA 1
ATOM 649 C C . ARG A 1 84 ? 13.920 -11.246 31.210 1.00 91.38 84 ARG A C 1
ATOM 651 O O . ARG A 1 84 ? 12.919 -11.330 31.918 1.00 91.38 84 ARG A O 1
ATOM 658 N N . ALA A 1 85 ? 14.076 -11.966 30.098 1.00 95.25 85 ALA A N 1
ATOM 659 C CA . ALA A 1 85 ? 13.111 -12.974 29.666 1.00 95.25 85 ALA A CA 1
ATOM 660 C C . ALA A 1 85 ? 13.150 -14.213 30.569 1.00 95.25 85 ALA A C 1
ATOM 662 O O . ALA A 1 85 ? 12.110 -14.616 31.085 1.00 95.25 85 ALA A O 1
ATOM 663 N N . LYS A 1 86 ? 14.346 -14.749 30.849 1.00 96.12 86 LYS A N 1
ATOM 664 C CA . LYS A 1 86 ? 14.526 -15.895 31.758 1.00 96.12 86 LYS A CA 1
ATOM 665 C C . LYS A 1 86 ? 13.945 -15.626 33.146 1.00 96.12 86 LYS A C 1
ATOM 667 O O . LYS A 1 86 ? 13.237 -16.471 33.685 1.00 96.12 86 LYS A O 1
ATOM 672 N N . ALA A 1 87 ? 14.175 -14.432 33.698 1.00 94.31 87 ALA A N 1
ATOM 673 C CA . ALA A 1 87 ? 13.605 -14.026 34.981 1.00 94.31 87 ALA A CA 1
ATOM 674 C C . ALA A 1 87 ? 12.069 -13.958 34.948 1.00 94.31 87 ALA A C 1
ATOM 676 O O . ALA A 1 87 ? 11.424 -14.365 35.912 1.00 94.31 87 ALA A O 1
ATOM 677 N N . ALA A 1 88 ? 11.474 -13.482 33.848 1.00 96.94 88 ALA A N 1
ATOM 678 C CA . ALA A 1 88 ? 10.022 -13.470 33.697 1.00 96.94 88 ALA A CA 1
ATOM 679 C C . ALA A 1 88 ? 9.443 -14.895 33.660 1.00 96.94 88 ALA A C 1
ATOM 681 O O . ALA A 1 88 ? 8.526 -15.191 34.420 1.00 96.94 88 ALA A O 1
ATOM 682 N N . LEU A 1 89 ? 10.015 -15.798 32.856 1.00 98.00 89 LEU A N 1
ATOM 683 C CA . LEU A 1 89 ? 9.563 -17.195 32.772 1.00 98.00 89 LEU A CA 1
ATOM 684 C C . LEU A 1 89 ? 9.732 -17.938 34.105 1.00 98.00 89 LEU A C 1
ATOM 686 O O . LEU A 1 89 ? 8.824 -18.639 34.547 1.00 98.00 89 LEU A O 1
ATOM 690 N N . ALA A 1 90 ? 10.864 -17.735 34.786 1.00 96.31 90 ALA A N 1
ATOM 691 C CA . ALA A 1 90 ? 11.094 -18.286 36.118 1.00 96.31 90 ALA A CA 1
ATOM 692 C C . ALA A 1 90 ? 10.065 -17.764 37.134 1.00 96.31 90 ALA A C 1
ATOM 694 O O . ALA A 1 90 ? 9.570 -18.534 37.955 1.00 96.31 90 ALA A O 1
ATOM 695 N N . LYS A 1 91 ? 9.700 -16.476 37.059 1.00 96.94 91 LYS A N 1
ATOM 696 C CA . LYS A 1 91 ? 8.677 -15.885 37.928 1.00 96.94 91 LYS A CA 1
ATOM 697 C C . LYS A 1 91 ? 7.283 -16.453 37.657 1.00 96.94 91 LYS A C 1
ATOM 699 O O . LYS A 1 91 ? 6.592 -16.765 38.618 1.00 96.94 91 LYS A O 1
ATOM 704 N N . LEU A 1 92 ? 6.887 -16.640 36.395 1.00 98.12 92 LEU A N 1
ATOM 705 C CA . LEU A 1 92 ? 5.612 -17.292 36.052 1.00 98.12 92 LEU A CA 1
ATOM 706 C C . LEU A 1 92 ? 5.513 -18.687 36.686 1.00 98.12 92 LEU A C 1
ATOM 708 O O . LEU A 1 92 ? 4.508 -19.017 37.309 1.00 98.12 92 LEU A O 1
ATOM 712 N N . ARG A 1 93 ? 6.592 -19.474 36.612 1.00 97.38 93 ARG A N 1
ATOM 713 C CA . ARG A 1 93 ? 6.658 -20.793 37.256 1.00 97.38 93 ARG A CA 1
ATOM 714 C C . ARG A 1 93 ? 6.620 -20.720 38.778 1.00 97.38 93 ARG A C 1
ATOM 716 O O . ARG A 1 93 ? 5.944 -21.526 39.406 1.00 97.38 93 ARG A O 1
ATOM 723 N N . LEU A 1 94 ? 7.335 -19.765 39.376 1.00 96.81 94 LEU A N 1
ATOM 724 C CA . LEU A 1 94 ? 7.332 -19.554 40.827 1.00 96.81 94 LEU A CA 1
ATOM 725 C C . LEU A 1 94 ? 5.928 -19.217 41.352 1.00 96.81 94 LEU A C 1
ATOM 727 O O . LEU A 1 94 ? 5.586 -19.602 42.464 1.00 96.81 94 LEU A O 1
ATOM 731 N N . LEU A 1 95 ? 5.119 -18.532 40.540 1.00 95.81 95 LEU A N 1
ATOM 732 C CA . LEU A 1 95 ? 3.717 -18.221 40.824 1.00 95.81 95 LEU A CA 1
ATOM 733 C C . LEU A 1 95 ? 2.768 -19.420 40.615 1.00 95.81 95 LEU A C 1
ATOM 735 O O . LEU A 1 95 ? 1.572 -19.297 40.856 1.00 95.81 95 LEU A O 1
ATOM 739 N N . GLY A 1 96 ? 3.292 -20.587 40.227 1.00 96.44 96 GLY A N 1
ATOM 740 C CA . GLY A 1 96 ? 2.531 -21.830 40.085 1.00 96.44 96 GLY A CA 1
ATOM 741 C C . GLY A 1 96 ? 1.973 -22.080 38.684 1.00 96.44 96 GLY A C 1
ATOM 742 O O . GLY A 1 96 ? 1.182 -23.004 38.508 1.00 96.44 96 GLY A O 1
ATOM 743 N N . HIS A 1 97 ? 2.365 -21.290 37.682 1.00 98.06 97 HIS A N 1
ATOM 744 C CA . HIS A 1 97 ? 1.851 -21.430 36.321 1.00 98.06 97 HIS A CA 1
ATOM 745 C C . HIS A 1 97 ? 2.681 -22.383 35.459 1.00 98.06 97 HIS A C 1
ATOM 747 O O . HIS A 1 97 ? 3.901 -22.503 35.614 1.00 98.06 97 HIS A O 1
ATOM 753 N N . ALA A 1 98 ? 2.009 -23.023 34.503 1.00 97.94 98 ALA A N 1
ATOM 754 C CA . ALA A 1 98 ? 2.647 -23.855 33.494 1.00 97.94 98 ALA A CA 1
ATOM 755 C C . ALA A 1 98 ? 3.136 -23.005 32.312 1.00 97.94 98 ALA A C 1
ATOM 757 O O . ALA A 1 98 ? 2.530 -21.987 31.970 1.00 97.94 98 ALA A O 1
ATOM 758 N N . ILE A 1 99 ? 4.215 -23.450 31.666 1.00 98.56 99 ILE A N 1
ATOM 759 C CA . ILE A 1 99 ? 4.736 -22.848 30.436 1.00 98.56 99 ILE A CA 1
ATOM 760 C C . ILE A 1 99 ? 4.511 -23.824 29.280 1.00 98.56 99 ILE A C 1
ATOM 762 O O . ILE A 1 99 ? 4.934 -24.976 29.345 1.00 98.56 99 ILE A O 1
ATOM 766 N N . GLY A 1 100 ? 3.831 -23.353 28.237 1.00 98.31 100 GLY A N 1
ATOM 767 C CA . GLY A 1 100 ? 3.574 -24.083 26.998 1.00 98.31 100 GLY A CA 1
ATOM 768 C C . GLY A 1 100 ? 4.303 -23.465 25.805 1.00 98.31 100 GLY A C 1
ATOM 769 O O . GLY A 1 100 ? 4.766 -22.324 25.869 1.00 98.31 100 GLY A O 1
ATOM 770 N N . LEU A 1 101 ? 4.369 -24.193 24.692 1.00 98.62 101 LEU A N 1
ATOM 771 C CA . LEU A 1 101 ? 4.894 -23.662 23.430 1.00 98.62 101 LEU A CA 1
ATOM 772 C C . LEU A 1 101 ? 3.780 -22.964 22.640 1.00 98.62 101 LEU A C 1
ATOM 774 O O . LEU A 1 101 ? 2.773 -23.597 22.324 1.00 98.62 101 LEU A O 1
ATOM 778 N N . HIS A 1 102 ? 3.969 -21.695 22.276 1.00 98.06 102 HIS A N 1
ATOM 779 C CA . HIS A 1 102 ? 3.157 -21.044 21.250 1.00 98.06 102 HIS A CA 1
ATOM 780 C C . HIS A 1 102 ? 3.816 -21.267 19.884 1.00 98.06 102 HIS A C 1
ATOM 782 O O . HIS A 1 102 ? 4.793 -20.608 19.542 1.00 98.06 102 HIS A O 1
ATOM 788 N N . PHE A 1 103 ? 3.338 -22.264 19.147 1.00 97.06 103 PHE A N 1
ATOM 789 C CA . PHE A 1 103 ? 3.972 -22.784 17.943 1.00 97.06 103 PHE A CA 1
ATOM 790 C C . PHE A 1 103 ? 3.396 -22.129 16.687 1.00 97.06 103 PHE A C 1
ATOM 792 O O . PHE A 1 103 ? 2.203 -22.260 16.405 1.00 97.06 103 PHE A O 1
ATOM 799 N N . ASP A 1 104 ? 4.236 -21.450 15.908 1.00 94.38 104 ASP A N 1
ATOM 800 C CA . ASP A 1 104 ? 3.828 -20.870 14.627 1.00 94.38 104 ASP A CA 1
ATOM 801 C C . ASP A 1 104 ? 3.998 -21.888 13.496 1.00 94.38 104 ASP A C 1
ATOM 803 O O . ASP A 1 104 ? 5.056 -22.013 12.873 1.00 94.38 104 ASP A O 1
ATOM 807 N N . ALA A 1 105 ? 2.920 -22.627 13.233 1.00 91.06 105 ALA A N 1
ATOM 808 C CA . ALA A 1 105 ? 2.892 -23.647 12.193 1.00 91.06 105 ALA A CA 1
ATOM 809 C C . ALA A 1 105 ? 3.063 -23.068 10.775 1.00 91.06 105 ALA A C 1
ATOM 811 O O . ALA A 1 105 ? 3.509 -23.794 9.893 1.00 91.06 105 ALA A O 1
ATOM 812 N N . SER A 1 106 ? 2.772 -21.775 10.552 1.00 88.62 106 SER A N 1
ATOM 813 C CA . SER A 1 106 ? 2.867 -21.137 9.223 1.00 88.62 106 SER A CA 1
ATOM 814 C C . SER A 1 106 ? 4.308 -21.019 8.718 1.00 88.62 106 SER A C 1
ATOM 816 O O . SER A 1 106 ? 4.554 -20.857 7.523 1.00 88.62 106 SER A O 1
ATOM 818 N N . LEU A 1 107 ? 5.284 -21.147 9.620 1.00 87.12 107 LEU A N 1
ATOM 819 C CA . LEU A 1 107 ? 6.706 -21.134 9.291 1.00 87.12 107 LEU A CA 1
ATOM 820 C C . LEU A 1 107 ? 7.188 -22.457 8.678 1.00 87.12 107 LEU A C 1
ATOM 822 O O . LEU A 1 107 ? 8.348 -22.554 8.265 1.00 87.12 107 LEU A O 1
ATOM 826 N N . TYR A 1 108 ? 6.318 -23.464 8.617 1.00 84.44 108 TYR A N 1
ATOM 827 C CA . TYR A 1 108 ? 6.606 -24.806 8.134 1.00 84.44 108 TYR A CA 1
ATOM 828 C C . TYR A 1 108 ? 5.609 -25.157 7.024 1.00 84.44 108 TYR A C 1
ATOM 830 O O . TYR A 1 108 ? 4.441 -24.785 7.082 1.00 84.44 108 TYR A O 1
ATOM 838 N N . LYS A 1 109 ? 6.070 -25.834 5.966 1.00 69.62 109 LYS A N 1
ATOM 839 C CA . LYS A 1 109 ? 5.210 -26.168 4.820 1.00 69.62 109 LYS A CA 1
ATOM 840 C C . LYS A 1 109 ? 4.080 -27.108 5.260 1.00 69.62 109 LYS A C 1
ATOM 842 O O . LYS A 1 109 ? 4.337 -28.093 5.946 1.00 69.62 109 LYS A O 1
ATOM 847 N N . GLU A 1 110 ? 2.857 -26.786 4.844 1.00 57.41 110 GLU A N 1
ATOM 848 C CA . GLU A 1 110 ? 1.601 -27.288 5.426 1.00 57.41 110 GLU A CA 1
ATOM 849 C C . GLU A 1 110 ? 1.306 -28.780 5.166 1.00 57.41 110 GLU A C 1
ATOM 851 O O . GLU A 1 110 ? 0.492 -29.366 5.875 1.00 57.41 110 GLU A O 1
ATOM 856 N N . ASP A 1 111 ? 1.980 -29.424 4.209 1.00 56.06 111 ASP A N 1
ATOM 857 C CA . ASP A 1 111 ? 1.529 -30.722 3.680 1.00 56.06 111 ASP A CA 1
ATOM 858 C C . ASP A 1 111 ? 2.067 -31.971 4.404 1.00 56.06 111 ASP A C 1
ATOM 860 O O . ASP A 1 111 ? 1.673 -33.088 4.067 1.00 56.06 111 ASP A O 1
ATOM 864 N N . GLU A 1 112 ? 2.919 -31.837 5.426 1.00 69.75 112 GLU A N 1
ATOM 865 C CA . GLU A 1 112 ? 3.431 -32.999 6.166 1.00 69.75 112 GLU A CA 1
ATOM 866 C C . GLU A 1 112 ? 3.326 -32.810 7.684 1.00 69.75 112 GLU A C 1
ATOM 868 O O . GLU A 1 112 ? 4.148 -32.141 8.310 1.00 69.75 112 GLU A O 1
ATOM 873 N N . LEU A 1 113 ? 2.353 -33.486 8.311 1.00 80.25 113 LEU A N 1
ATOM 874 C CA . LEU A 1 113 ? 2.205 -33.552 9.774 1.00 80.25 113 LEU A CA 1
ATOM 875 C C . LEU A 1 113 ? 3.515 -33.964 10.469 1.00 80.25 113 LEU A C 1
ATOM 877 O O . LEU A 1 113 ? 3.814 -33.486 11.556 1.00 80.25 113 LEU A O 1
ATOM 881 N N . HIS A 1 114 ? 4.333 -34.794 9.815 1.00 84.31 114 HIS A N 1
ATOM 882 C CA . HIS A 1 114 ? 5.651 -35.191 10.307 1.00 84.31 114 HIS A CA 1
ATOM 883 C C . HIS A 1 114 ? 6.650 -34.022 10.399 1.00 84.31 114 HIS A C 1
ATOM 885 O O . HIS A 1 114 ? 7.448 -33.961 11.338 1.00 84.31 114 HIS A O 1
ATOM 891 N N . ALA A 1 115 ? 6.599 -33.074 9.459 1.00 86.56 115 ALA A N 1
ATOM 892 C CA . ALA A 1 115 ? 7.438 -31.881 9.491 1.00 86.56 115 ALA A CA 1
ATOM 893 C C . ALA A 1 115 ? 7.026 -30.951 10.640 1.00 86.56 115 ALA A C 1
ATOM 895 O O . ALA A 1 115 ? 7.892 -30.457 11.363 1.00 86.56 115 ALA A O 1
ATOM 896 N N . LEU A 1 116 ? 5.715 -30.775 10.854 1.00 90.88 116 LEU A N 1
ATOM 897 C CA . LEU A 1 116 ? 5.186 -30.036 12.006 1.00 90.88 116 LEU A CA 1
ATOM 898 C C . LEU A 1 116 ? 5.566 -30.709 13.328 1.00 90.88 116 LEU A C 1
ATOM 900 O O . LEU A 1 116 ? 5.977 -30.023 14.258 1.00 90.88 116 LEU A O 1
ATOM 904 N N . ASP A 1 117 ? 5.478 -32.037 13.401 1.00 92.88 117 ASP A N 1
ATOM 905 C CA . ASP A 1 117 ? 5.844 -32.823 14.582 1.00 92.88 117 ASP A CA 1
ATOM 906 C C . ASP A 1 117 ? 7.330 -32.653 14.935 1.00 92.88 117 ASP A C 1
ATOM 908 O O . ASP A 1 117 ? 7.677 -32.329 16.071 1.00 92.88 117 ASP A O 1
ATOM 912 N N . THR A 1 118 ? 8.206 -32.759 13.933 1.00 93.62 118 THR A N 1
ATOM 913 C CA . THR A 1 118 ? 9.656 -32.564 14.090 1.00 93.62 118 THR A CA 1
ATOM 914 C C . THR A 1 118 ? 9.994 -31.134 14.516 1.00 93.62 118 THR A C 1
ATOM 916 O O . THR A 1 118 ? 10.813 -30.923 15.414 1.00 93.62 118 THR A O 1
ATOM 919 N N . ALA A 1 119 ? 9.361 -30.139 13.892 1.00 94.62 119 ALA A N 1
ATOM 920 C CA . ALA A 1 119 ? 9.564 -28.732 14.215 1.00 94.62 119 ALA A CA 1
ATOM 921 C C . ALA A 1 119 ? 9.094 -28.393 15.635 1.00 94.62 119 ALA A C 1
ATOM 923 O O . ALA A 1 119 ? 9.834 -27.772 16.398 1.00 94.62 119 ALA A O 1
ATOM 924 N N . ALA A 1 120 ? 7.903 -28.859 16.013 1.00 95.81 120 ALA A N 1
ATOM 925 C CA . ALA A 1 120 ? 7.373 -28.695 17.357 1.00 95.81 120 ALA A CA 1
ATOM 926 C C . ALA A 1 120 ? 8.263 -29.381 18.402 1.00 95.81 120 ALA A C 1
ATOM 928 O O . ALA A 1 120 ? 8.501 -28.810 19.462 1.00 95.81 120 ALA A O 1
ATOM 929 N N . ALA A 1 121 ? 8.822 -30.560 18.100 1.00 97.25 121 ALA A N 1
ATOM 930 C CA . ALA A 1 121 ? 9.752 -31.242 18.997 1.00 97.25 121 ALA A CA 1
ATOM 931 C C . ALA A 1 121 ? 11.022 -30.412 19.240 1.00 97.25 121 ALA A C 1
ATOM 933 O O . ALA A 1 121 ? 11.463 -30.287 20.383 1.00 97.25 121 ALA A O 1
ATOM 934 N N . ALA A 1 122 ? 11.578 -29.811 18.184 1.00 97.50 122 ALA A N 1
ATOM 935 C CA . ALA A 1 122 ? 12.754 -28.951 18.282 1.00 97.50 122 ALA A CA 1
ATOM 936 C C . ALA A 1 122 ? 12.471 -27.662 19.075 1.00 97.50 122 ALA A C 1
ATOM 938 O O . ALA A 1 122 ? 13.260 -27.286 19.942 1.00 97.50 122 ALA A O 1
ATOM 939 N N . GLU A 1 123 ? 11.339 -27.002 18.819 1.00 98.06 123 GLU A N 1
ATOM 940 C CA . GLU A 1 123 ? 10.950 -25.787 19.543 1.00 98.06 123 GLU A CA 1
ATOM 941 C C . GLU A 1 123 ? 10.597 -26.064 21.011 1.00 98.06 123 GLU A C 1
ATOM 943 O O . GLU A 1 123 ? 11.002 -25.302 21.892 1.00 98.06 123 GLU A O 1
ATOM 948 N N . CYS A 1 124 ? 9.923 -27.180 21.308 1.00 98.44 124 CYS A N 1
ATOM 949 C CA . CYS A 1 124 ? 9.709 -27.624 22.683 1.00 98.44 124 CYS A CA 1
ATOM 950 C C . CYS A 1 124 ? 11.044 -27.851 23.394 1.00 98.44 124 CYS A C 1
ATOM 952 O O . CYS A 1 124 ? 11.231 -27.303 24.473 1.00 98.44 124 CYS A O 1
ATOM 954 N N . ALA A 1 125 ? 11.987 -28.578 22.785 1.00 98.25 125 ALA A N 1
ATOM 955 C CA . ALA A 1 125 ? 13.295 -28.831 23.391 1.00 98.25 125 ALA A CA 1
ATOM 956 C C . ALA A 1 125 ? 14.060 -27.527 23.692 1.00 98.25 125 ALA A C 1
ATOM 958 O O . ALA A 1 125 ? 14.625 -27.372 24.775 1.00 98.25 125 ALA A O 1
ATOM 959 N N . ALA A 1 126 ? 14.028 -26.558 22.771 1.00 98.00 126 ALA A N 1
ATOM 960 C CA . ALA A 1 126 ? 14.645 -25.250 22.981 1.00 98.00 126 ALA A CA 1
ATOM 961 C C . ALA A 1 126 ? 13.984 -24.472 24.134 1.00 98.00 126 ALA A C 1
ATOM 963 O O . ALA A 1 126 ? 14.670 -23.871 24.964 1.00 98.00 126 ALA A O 1
ATOM 964 N N . LEU A 1 127 ? 12.650 -24.492 24.222 1.00 98.31 127 LEU A N 1
ATOM 965 C CA . LEU A 1 127 ? 11.931 -23.838 25.315 1.00 98.31 127 LEU A CA 1
ATOM 966 C C . LEU A 1 127 ? 12.197 -24.523 26.663 1.00 98.31 127 LEU A C 1
ATOM 968 O O . LEU A 1 127 ? 12.410 -23.838 27.662 1.00 98.31 127 LEU A O 1
ATOM 972 N N . GLU A 1 128 ? 12.231 -25.855 26.687 1.00 98.25 128 GLU A N 1
ATOM 973 C CA . GLU A 1 128 ? 12.547 -26.664 27.868 1.00 98.25 128 GLU A CA 1
ATOM 974 C C . GLU A 1 128 ? 13.945 -26.351 28.406 1.00 98.25 128 GLU A C 1
ATOM 976 O O . GLU A 1 128 ? 14.114 -26.204 29.618 1.00 98.25 128 GLU A O 1
ATOM 981 N N . GLU A 1 129 ? 14.930 -26.169 27.522 1.00 97.56 129 GLU A N 1
ATOM 982 C CA . GLU A 1 129 ? 16.283 -25.744 27.893 1.00 97.56 129 GLU A CA 1
ATOM 983 C C . GLU A 1 129 ? 16.282 -24.354 28.549 1.00 97.56 129 GLU A C 1
ATOM 985 O O . GLU A 1 129 ? 16.908 -24.144 29.591 1.00 97.56 129 GLU A O 1
ATOM 990 N N . ILE A 1 130 ? 15.553 -23.396 27.971 1.00 96.56 130 ILE A N 1
ATOM 991 C CA . ILE A 1 130 ? 15.486 -22.018 28.478 1.00 96.56 130 ILE A CA 1
ATOM 992 C C . ILE A 1 130 ? 14.771 -21.955 29.831 1.00 96.56 130 ILE A C 1
ATOM 994 O O . ILE A 1 130 ? 15.185 -21.205 30.720 1.00 96.56 130 ILE A O 1
ATOM 998 N N . VAL A 1 131 ? 13.682 -22.711 29.974 1.00 95.19 131 VAL A N 1
ATOM 999 C CA . VAL A 1 131 ? 12.800 -22.693 31.145 1.00 95.19 131 VAL A CA 1
ATOM 1000 C C . VAL A 1 131 ? 13.313 -23.611 32.258 1.00 95.19 131 VAL A C 1
ATOM 1002 O O . VAL A 1 131 ? 12.993 -23.385 33.429 1.00 95.19 131 VAL A O 1
ATOM 1005 N N . GLY A 1 132 ? 14.096 -24.639 31.923 1.00 94.56 132 GLY A N 1
ATOM 1006 C CA . GLY A 1 132 ? 14.551 -25.669 32.855 1.00 94.56 132 GLY A CA 1
ATOM 1007 C C . GLY A 1 132 ? 13.401 -26.525 33.395 1.00 94.56 132 GLY A C 1
ATOM 1008 O O . GLY A 1 132 ? 13.369 -26.832 34.589 1.00 94.56 132 GLY A O 1
ATOM 1009 N N . ALA A 1 133 ? 12.395 -26.816 32.567 1.00 94.69 133 ALA A N 1
ATOM 1010 C CA . ALA A 1 133 ? 11.299 -27.734 32.880 1.00 94.69 133 ALA A CA 1
ATOM 1011 C C . ALA A 1 133 ? 10.628 -28.271 31.615 1.00 94.69 133 ALA A C 1
ATOM 1013 O O . ALA A 1 133 ? 10.715 -27.605 30.586 1.00 94.69 133 ALA A O 1
ATOM 1014 N N . PRO A 1 134 ? 9.930 -29.419 31.713 1.00 95.56 134 PRO A N 1
ATOM 1015 C CA . PRO A 1 134 ? 9.161 -29.975 30.607 1.00 95.56 134 PRO A CA 1
ATOM 1016 C C . PRO A 1 134 ? 8.088 -29.010 30.099 1.00 95.56 134 PRO A C 1
ATOM 1018 O O . PRO A 1 134 ? 7.418 -28.335 30.884 1.00 95.56 134 PRO A O 1
ATOM 1021 N N . VAL A 1 135 ? 7.900 -28.996 28.783 1.00 97.50 135 VAL A N 1
ATOM 1022 C CA . VAL A 1 135 ? 6.796 -28.318 28.105 1.00 97.50 135 VAL A CA 1
ATOM 1023 C C . VAL A 1 135 ? 5.787 -29.392 27.733 1.00 97.50 135 VAL A C 1
ATOM 1025 O O . VAL A 1 135 ? 6.067 -30.230 26.887 1.00 97.50 135 VAL A O 1
ATOM 1028 N N . GLU A 1 136 ? 4.617 -29.401 28.365 1.00 95.75 136 GLU A N 1
ATOM 1029 C CA . GLU A 1 136 ? 3.639 -30.494 28.201 1.00 95.75 136 GLU A CA 1
ATOM 1030 C C . GLU A 1 136 ? 2.506 -30.161 27.219 1.00 95.75 136 GLU A C 1
ATOM 1032 O O . GLU A 1 136 ? 1.810 -31.060 26.746 1.00 95.75 136 GLU A O 1
ATOM 1037 N N . MET A 1 137 ? 2.333 -28.875 26.897 1.00 97.56 137 MET A N 1
ATOM 1038 C CA . MET A 1 137 ? 1.223 -28.360 26.094 1.00 97.56 137 MET A CA 1
ATOM 1039 C C . MET A 1 137 ? 1.708 -27.447 24.968 1.00 97.56 137 MET A C 1
ATOM 1041 O O . MET A 1 137 ? 2.591 -26.605 25.166 1.00 97.56 137 MET A O 1
ATOM 1045 N N . ILE A 1 138 ? 1.050 -27.556 23.814 1.00 98.19 138 ILE A N 1
ATOM 1046 C CA . ILE A 1 138 ? 1.273 -26.708 22.638 1.00 98.19 138 ILE A CA 1
ATOM 1047 C C . ILE A 1 138 ? 0.010 -25.898 22.303 1.00 98.19 138 ILE A C 1
ATOM 1049 O O . ILE A 1 138 ? -1.123 -26.361 22.433 1.00 98.19 138 ILE A O 1
ATOM 1053 N N . SER A 1 139 ? 0.204 -24.668 21.850 1.00 97.38 139 SER A N 1
ATOM 1054 C CA . SER A 1 139 ? -0.825 -23.763 21.344 1.00 97.38 139 SER A CA 1
ATOM 1055 C C . SER A 1 139 ? -0.372 -23.234 19.988 1.00 97.38 139 SER A C 1
ATOM 1057 O O . SER A 1 139 ? 0.726 -22.707 19.887 1.00 97.38 139 SER A O 1
ATOM 1059 N N . PHE A 1 140 ? -1.184 -23.349 18.940 1.00 95.50 140 PHE A N 1
ATOM 1060 C CA . PHE A 1 140 ? -0.835 -22.804 17.626 1.00 95.50 140 PHE A CA 1
ATOM 1061 C C . PHE A 1 140 ? -0.999 -21.277 17.570 1.00 95.50 140 PHE A C 1
ATOM 1063 O O . PHE A 1 140 ? -2.071 -20.761 17.890 1.00 95.50 140 PHE A O 1
ATOM 1070 N N . HIS A 1 141 ? 0.022 -20.566 17.089 1.00 92.88 141 HIS A N 1
ATOM 1071 C CA . HIS A 1 141 ? -0.083 -19.160 16.693 1.00 92.88 141 HIS A CA 1
ATOM 1072 C C . HIS A 1 141 ? -0.789 -19.089 15.337 1.00 92.88 141 HIS A C 1
ATOM 1074 O O . HIS A 1 141 ? -0.286 -19.609 14.345 1.00 92.88 141 HIS A O 1
ATOM 1080 N N . ARG A 1 142 ? -1.983 -18.477 15.310 1.00 86.81 142 ARG A N 1
ATOM 1081 C CA . ARG A 1 142 ? -2.825 -18.315 14.103 1.00 86.81 142 ARG A CA 1
ATOM 1082 C C . ARG A 1 142 ? -3.041 -19.647 13.354 1.00 86.81 142 ARG A C 1
ATOM 1084 O O . ARG A 1 142 ? -2.594 -19.787 12.217 1.00 86.81 142 ARG A O 1
ATOM 1091 N N . PRO A 1 143 ? -3.720 -20.633 13.972 1.00 84.00 143 PRO A N 1
ATOM 1092 C CA . PRO A 1 143 ? -3.856 -21.966 13.392 1.00 84.00 143 PRO A CA 1
ATOM 1093 C C . PRO A 1 143 ? -4.530 -21.930 12.018 1.00 84.00 143 PRO A C 1
ATOM 1095 O O . PRO A 1 143 ? -5.586 -21.314 11.849 1.00 84.00 143 PRO A O 1
ATOM 1098 N N . ALA A 1 144 ? -3.964 -22.668 11.061 1.00 82.75 144 ALA A N 1
ATOM 1099 C CA . ALA A 1 144 ? -4.655 -22.997 9.822 1.00 82.75 144 ALA A CA 1
ATOM 1100 C C . ALA A 1 144 ? -5.927 -23.822 10.125 1.00 82.75 144 ALA A C 1
ATOM 1102 O O . ALA A 1 144 ? -5.933 -24.594 11.091 1.00 82.75 144 ALA A O 1
ATOM 1103 N N . PRO A 1 145 ? -6.993 -23.728 9.304 1.00 81.75 145 PRO A N 1
ATOM 1104 C CA . PRO A 1 145 ? -8.249 -24.438 9.556 1.00 81.75 145 PRO A CA 1
ATOM 1105 C C . PRO A 1 145 ? -8.094 -25.949 9.784 1.00 81.75 145 PRO A C 1
ATOM 1107 O O . PRO A 1 145 ? -8.806 -26.507 10.610 1.00 81.75 145 PRO A O 1
ATOM 1110 N N . GLY A 1 146 ? -7.139 -26.601 9.108 1.00 82.25 146 GLY A N 1
ATOM 1111 C CA . GLY A 1 146 ? -6.878 -28.040 9.251 1.00 82.25 146 GLY A CA 1
ATOM 1112 C C . GLY A 1 146 ? -6.235 -28.465 10.579 1.00 82.25 146 GLY A C 1
ATOM 1113 O O . GLY A 1 146 ? -6.246 -29.649 10.898 1.00 82.25 146 GLY A O 1
ATOM 1114 N N . LEU A 1 147 ? -5.693 -27.528 11.365 1.00 85.00 147 LEU A N 1
ATOM 1115 C CA . LEU A 1 147 ? -5.080 -27.809 12.672 1.00 85.00 147 LEU A CA 1
ATOM 1116 C C . LEU A 1 147 ? -6.080 -27.694 13.832 1.00 85.00 147 LEU A C 1
ATOM 1118 O O . LEU A 1 147 ? -5.844 -28.215 14.925 1.00 85.00 147 LEU A O 1
ATOM 1122 N N . VAL A 1 148 ? -7.204 -27.007 13.615 1.00 86.69 148 VAL A N 1
ATOM 1123 C CA . VAL A 1 148 ? -8.260 -26.872 14.622 1.00 86.69 148 VAL A CA 1
ATOM 1124 C C . VAL A 1 148 ? -9.078 -28.158 14.656 1.00 86.69 148 VAL A C 1
ATOM 1126 O O . VAL A 1 148 ? -9.664 -28.558 13.656 1.00 86.69 148 VAL A O 1
ATOM 1129 N N . GLY A 1 149 ? -9.138 -28.810 15.817 1.00 86.75 149 GLY A N 1
ATOM 1130 C CA . GLY A 1 149 ? -9.780 -30.116 15.947 1.00 86.75 149 GLY A CA 1
ATOM 1131 C C . GLY A 1 149 ? -8.913 -31.285 15.480 1.00 86.75 149 GLY A C 1
ATOM 1132 O O . GLY A 1 149 ? -9.425 -32.398 15.393 1.00 86.75 149 GLY A O 1
ATOM 1133 N N . LEU A 1 150 ? -7.618 -31.063 15.219 1.00 87.31 150 LEU A N 1
ATOM 1134 C CA . LEU A 1 150 ? -6.665 -32.148 15.001 1.00 87.31 150 LEU A CA 1
ATOM 1135 C C . LEU A 1 150 ? -6.690 -33.082 16.220 1.00 87.31 150 LEU A C 1
ATOM 1137 O O . LEU A 1 150 ? -6.470 -32.642 17.346 1.00 87.31 150 LEU A O 1
ATOM 1141 N N . ASP A 1 151 ? -7.021 -34.356 16.006 1.00 91.06 151 ASP A N 1
ATOM 1142 C CA . ASP A 1 151 ? -7.169 -35.343 17.082 1.00 91.06 151 ASP A CA 1
ATOM 1143 C C . ASP A 1 151 ? -5.957 -36.275 17.183 1.00 91.06 151 ASP A C 1
ATOM 1145 O O . ASP A 1 151 ? -6.066 -37.500 17.217 1.00 91.06 151 ASP A O 1
ATOM 1149 N N . CYS A 1 152 ? -4.769 -35.682 17.211 1.00 90.44 152 CYS A N 1
ATOM 1150 C CA . CYS A 1 152 ? -3.530 -36.381 17.518 1.00 90.44 152 CYS A CA 1
ATOM 1151 C C . CYS A 1 152 ? -2.648 -35.511 18.412 1.00 90.44 152 CYS A C 1
ATOM 1153 O O . CYS A 1 152 ? -2.911 -34.329 18.618 1.00 90.44 152 CYS A O 1
ATOM 1155 N N . THR A 1 153 ? -1.612 -36.107 18.988 1.00 93.56 153 THR A N 1
ATOM 1156 C CA . THR A 1 153 ? -0.565 -35.340 19.663 1.00 93.56 153 THR A CA 1
ATOM 1157 C C . THR A 1 153 ? 0.363 -34.694 18.636 1.00 93.56 153 THR A C 1
ATOM 1159 O O . THR A 1 153 ? 0.409 -35.114 17.479 1.00 93.56 153 THR A O 1
ATOM 1162 N N . LEU A 1 154 ? 1.103 -33.675 19.072 1.00 92.88 154 LEU A N 1
ATOM 1163 C CA . LEU A 1 154 ? 2.171 -33.045 18.300 1.00 92.88 154 LEU A CA 1
ATOM 1164 C C . LEU A 1 154 ? 3.451 -33.074 19.133 1.00 92.88 154 LEU A C 1
ATOM 1166 O O . LEU A 1 154 ? 3.444 -32.672 20.295 1.00 92.88 154 LEU A O 1
ATOM 1170 N N . ALA A 1 155 ? 4.535 -33.600 18.574 1.00 94.19 155 ALA A N 1
ATOM 1171 C CA . ALA A 1 155 ? 5.786 -33.880 19.269 1.00 94.19 155 ALA A CA 1
ATOM 1172 C C . ALA A 1 155 ? 5.582 -34.705 20.555 1.00 94.19 155 ALA A C 1
ATOM 1174 O O . ALA A 1 155 ? 6.199 -34.436 21.590 1.00 94.19 155 ALA A O 1
ATOM 1175 N N . GLY A 1 156 ? 4.648 -35.664 20.521 1.00 94.62 156 GLY A N 1
ATOM 1176 C CA . GLY A 1 156 ? 4.258 -36.470 21.685 1.00 94.62 156 GLY A CA 1
ATOM 1177 C C . GLY A 1 156 ? 3.526 -35.703 22.798 1.00 94.62 156 GLY A C 1
ATOM 1178 O O . GLY A 1 156 ? 3.287 -36.276 23.858 1.00 94.62 156 GLY A O 1
ATOM 1179 N N . ARG A 1 157 ? 3.162 -34.435 22.574 1.00 95.75 157 ARG A N 1
ATOM 1180 C CA . ARG A 1 157 ? 2.504 -33.543 23.539 1.00 95.75 157 ARG A CA 1
ATOM 1181 C C . ARG A 1 157 ? 1.069 -33.250 23.130 1.00 95.75 157 ARG A C 1
ATOM 1183 O O . ARG A 1 157 ? 0.685 -33.402 21.969 1.00 95.75 157 ARG A O 1
ATOM 1190 N N . ASP A 1 158 ? 0.273 -32.838 24.104 1.00 95.69 158 ASP A N 1
ATOM 1191 C CA . ASP A 1 158 ? -1.104 -32.427 23.864 1.00 95.69 158 ASP A CA 1
ATOM 1192 C C . ASP A 1 158 ? -1.153 -30.968 23.362 1.00 95.69 158 ASP A C 1
ATOM 1194 O O . ASP A 1 158 ? -0.200 -30.200 23.536 1.00 95.69 158 ASP A O 1
ATOM 1198 N N . HIS A 1 159 ? -2.246 -30.568 22.710 1.00 96.12 159 HIS A N 1
ATOM 1199 C CA . HIS A 1 159 ? -2.397 -29.206 22.203 1.00 96.12 159 HIS A CA 1
ATOM 1200 C C . HIS A 1 159 ? -3.782 -28.613 22.464 1.00 96.12 159 HIS A C 1
ATOM 1202 O O . HIS A 1 159 ? -4.811 -29.286 22.413 1.00 96.12 159 HIS A O 1
ATOM 1208 N N . ALA A 1 160 ? -3.817 -27.298 22.686 1.00 96.25 160 ALA A N 1
ATOM 1209 C CA . ALA A 1 160 ? -5.003 -26.549 23.110 1.00 96.25 160 ALA A CA 1
ATOM 1210 C C . ALA A 1 160 ? -6.159 -26.536 22.084 1.00 96.25 160 ALA A C 1
ATOM 1212 O O . ALA A 1 160 ? -7.245 -26.038 22.375 1.00 96.25 160 ALA A O 1
ATOM 1213 N N . TYR A 1 161 ? -5.922 -27.083 20.887 1.00 94.56 161 TYR A N 1
ATOM 1214 C CA . TYR A 1 161 ? -6.861 -27.137 19.763 1.00 94.56 161 TYR A CA 1
ATOM 1215 C C . TYR A 1 161 ? -7.460 -28.527 19.511 1.00 94.56 161 TYR A C 1
ATOM 1217 O O . TYR A 1 161 ? -8.193 -28.692 18.537 1.00 94.56 161 TYR A O 1
ATOM 1225 N N . ARG A 1 162 ? -7.185 -29.527 20.360 1.00 94.19 162 ARG A N 1
ATOM 1226 C CA . ARG A 1 162 ? -7.833 -30.840 20.237 1.00 94.19 162 ARG A CA 1
ATOM 1227 C C . ARG A 1 162 ? -9.347 -30.747 20.437 1.00 94.19 162 ARG A C 1
ATOM 1229 O O . ARG A 1 162 ? -9.796 -29.914 21.233 1.00 94.19 162 ARG A O 1
ATOM 1236 N N . PRO A 1 163 ? -10.148 -31.641 19.824 1.00 93.81 163 PRO A N 1
ATOM 1237 C CA . PRO A 1 163 ? -11.610 -31.612 19.930 1.00 93.81 163 PRO A CA 1
ATOM 1238 C C . PRO A 1 163 ? -12.137 -31.512 21.369 1.00 93.81 163 PRO A C 1
ATOM 1240 O O . PRO A 1 163 ? -13.091 -30.781 21.635 1.00 93.81 163 PRO A O 1
ATOM 1243 N N . ARG A 1 164 ? -11.476 -32.165 22.335 1.00 93.31 164 ARG A N 1
ATOM 1244 C CA . ARG A 1 164 ? -11.851 -32.088 23.757 1.00 93.31 164 ARG A CA 1
ATOM 1245 C C . ARG A 1 164 ? -11.813 -30.662 24.323 1.00 93.31 164 ARG A C 1
ATOM 1247 O O . ARG A 1 164 ? -12.639 -30.364 25.174 1.00 93.31 164 ARG A O 1
ATOM 1254 N N . TYR A 1 165 ? -10.907 -29.792 23.873 1.00 93.69 165 TYR A N 1
ATOM 1255 C CA . TYR A 1 165 ? -10.720 -28.448 24.441 1.00 93.69 165 TYR A CA 1
ATOM 1256 C C . TYR A 1 165 ? -11.431 -27.334 23.667 1.00 93.69 165 TYR A C 1
ATOM 1258 O O . TYR A 1 165 ? -11.742 -26.299 24.254 1.00 93.69 165 TYR A O 1
ATOM 1266 N N . VAL A 1 166 ? -11.686 -27.522 22.365 1.00 91.12 166 VAL A N 1
ATOM 1267 C CA . VAL A 1 166 ? -12.324 -26.492 21.516 1.00 91.12 166 VAL A CA 1
ATOM 1268 C C . VAL A 1 166 ? -13.723 -26.854 21.023 1.00 91.12 166 VAL A C 1
ATOM 1270 O O . VAL A 1 166 ? -14.452 -25.958 20.614 1.00 91.12 166 VAL A O 1
ATOM 1273 N N . MET A 1 167 ? -14.120 -28.132 21.064 1.00 91.00 167 MET A N 1
ATOM 1274 C CA . MET A 1 167 ? -15.466 -28.571 20.659 1.00 91.00 167 MET A CA 1
ATOM 1275 C C . MET A 1 167 ? -16.304 -29.053 21.847 1.00 91.00 167 MET A C 1
ATOM 1277 O O . MET A 1 167 ? -17.487 -28.735 21.931 1.00 91.00 167 MET A O 1
ATOM 1281 N N . ALA A 1 168 ? -15.715 -29.818 22.774 1.00 93.06 168 ALA A N 1
ATOM 1282 C CA . ALA A 1 168 ? -16.458 -30.360 23.918 1.00 93.06 168 ALA A CA 1
ATOM 1283 C C . ALA A 1 168 ? -16.620 -29.354 25.078 1.00 93.06 168 ALA A C 1
ATOM 1285 O O . ALA A 1 168 ? -17.552 -29.469 25.876 1.00 93.06 168 ALA A O 1
ATOM 1286 N N . MET A 1 169 ? -15.733 -28.362 25.172 1.00 95.25 169 MET A N 1
ATOM 1287 C CA . MET A 1 169 ? -15.789 -27.269 26.151 1.00 95.25 169 MET A CA 1
ATOM 1288 C C . MET A 1 169 ? -16.311 -25.989 25.493 1.00 95.25 169 MET A C 1
ATOM 1290 O O . MET A 1 169 ? -16.303 -25.854 24.272 1.00 95.25 169 MET A O 1
ATOM 1294 N N . GLY A 1 170 ? -16.756 -25.025 26.297 1.00 95.44 170 GLY A N 1
ATOM 1295 C CA . GLY A 1 170 ? -16.873 -23.650 25.823 1.00 95.44 170 GLY A CA 1
ATOM 1296 C C . GLY A 1 170 ? -15.501 -23.082 25.465 1.00 95.44 170 GLY A C 1
ATOM 1297 O O . GLY A 1 170 ? -14.499 -23.462 26.071 1.00 95.44 170 GLY A O 1
ATOM 1298 N N . TYR A 1 171 ? -15.462 -22.137 24.531 1.00 95.06 171 TYR A N 1
ATOM 1299 C CA . TYR A 1 171 ? -14.240 -21.440 24.142 1.00 95.06 171 TYR A CA 1
ATOM 1300 C C . TYR A 1 171 ? -14.519 -19.945 24.018 1.00 95.06 171 TYR A C 1
ATOM 1302 O O . TYR A 1 171 ? -15.430 -19.538 23.300 1.00 95.06 171 TYR A O 1
ATOM 1310 N N . CYS A 1 172 ? -13.729 -19.122 24.704 1.00 94.62 172 CYS A N 1
ATOM 1311 C CA . CYS A 1 172 ? -13.829 -17.669 24.624 1.00 94.62 172 CYS A CA 1
ATOM 1312 C C . CYS A 1 172 ? -12.433 -17.044 24.548 1.00 94.62 172 CYS A C 1
ATOM 1314 O O . CYS A 1 172 ? -11.504 -17.532 25.194 1.00 94.62 172 CYS A O 1
ATOM 1316 N N . SER A 1 173 ? -12.283 -15.976 23.758 1.00 94.19 173 SER A N 1
ATOM 1317 C CA . SER A 1 173 ? -11.004 -15.294 23.563 1.00 94.19 173 SER A CA 1
ATOM 1318 C C . SER A 1 173 ? -11.144 -13.777 23.468 1.00 94.19 173 SER A C 1
ATOM 1320 O O . SER A 1 173 ? -12.090 -13.283 22.855 1.00 94.19 173 SER A O 1
ATOM 1322 N N . ASP A 1 174 ? -10.164 -13.058 24.021 1.00 92.00 174 ASP A N 1
ATOM 1323 C CA . ASP A 1 174 ? -10.012 -11.596 23.939 1.00 92.00 174 ASP A CA 1
ATOM 1324 C C . ASP A 1 174 ? -9.216 -11.115 22.708 1.00 92.00 174 ASP A C 1
ATOM 1326 O O . ASP A 1 174 ? -8.627 -10.028 22.717 1.00 92.00 174 ASP A O 1
ATOM 1330 N N . SER A 1 175 ? -9.130 -11.944 21.664 1.00 84.81 175 SER A N 1
ATOM 1331 C CA . SER A 1 175 ? -8.331 -11.657 20.471 1.00 84.81 175 SER A CA 1
ATOM 1332 C C . SER A 1 175 ? -8.601 -10.247 19.930 1.00 84.81 175 SER A C 1
ATOM 1334 O O . SER A 1 175 ? -9.741 -9.793 19.882 1.00 84.81 175 SER A O 1
ATOM 1336 N N . ARG A 1 176 ? -7.537 -9.551 19.508 1.00 84.31 176 ARG A N 1
ATOM 1337 C CA . ARG A 1 176 ? -7.557 -8.139 19.065 1.00 84.31 176 ARG A CA 1
ATOM 1338 C C . ARG A 1 176 ? -8.024 -7.131 20.132 1.00 84.31 176 ARG A C 1
ATOM 1340 O O . ARG A 1 176 ? -8.361 -6.002 19.787 1.00 84.31 176 ARG A O 1
ATOM 1347 N N . GLY A 1 177 ? -8.012 -7.512 21.411 1.00 85.19 177 GLY A N 1
ATOM 1348 C CA . GLY A 1 177 ? -8.365 -6.637 22.530 1.00 85.19 177 GLY A CA 1
ATOM 1349 C C . GLY A 1 177 ? -9.871 -6.445 22.712 1.00 85.19 177 GLY A C 1
ATOM 1350 O O . GLY A 1 177 ? -10.287 -5.409 23.227 1.00 85.19 177 GLY A O 1
ATOM 1351 N N . ALA A 1 178 ? -10.687 -7.403 22.260 1.00 87.62 178 ALA A N 1
ATOM 1352 C CA . ALA A 1 178 ? -12.141 -7.363 22.391 1.00 87.62 178 ALA A CA 1
ATOM 1353 C C . ALA A 1 178 ? -12.765 -8.768 22.467 1.00 87.62 178 ALA A C 1
ATOM 1355 O O . ALA A 1 178 ? -12.233 -9.745 21.945 1.00 87.62 178 ALA A O 1
ATOM 1356 N N . TRP A 1 179 ? -13.955 -8.864 23.065 1.00 89.25 179 TRP A N 1
ATOM 1357 C CA . TRP A 1 179 ? -14.745 -10.099 23.143 1.00 89.25 179 TRP A CA 1
ATOM 1358 C C . TRP A 1 179 ? -15.616 -10.302 21.895 1.00 89.25 179 TRP A C 1
ATOM 1360 O O . TRP A 1 179 ? -16.841 -10.195 21.942 1.00 89.25 179 TRP A O 1
ATOM 1370 N N . HIS A 1 180 ? -14.996 -10.585 20.749 1.00 84.31 180 HIS A N 1
ATOM 1371 C CA . HIS A 1 180 ? -15.695 -10.650 19.454 1.00 84.31 180 HIS A CA 1
ATOM 1372 C C . HIS A 1 180 ? -16.811 -11.705 19.355 1.00 84.31 180 HIS A C 1
ATOM 1374 O O . HIS A 1 180 ? -17.687 -11.584 18.503 1.00 84.31 180 HIS A O 1
ATOM 1380 N N . HIS A 1 181 ? -16.787 -12.725 20.214 1.00 82.44 181 HIS A N 1
ATOM 1381 C CA . HIS A 1 181 ? -17.768 -13.815 20.237 1.00 82.44 181 HIS A CA 1
ATOM 1382 C C . HIS A 1 181 ? -18.657 -13.788 21.491 1.00 82.44 181 HIS A C 1
ATOM 1384 O O . HIS A 1 181 ? -19.232 -14.807 21.865 1.00 82.44 181 HIS A O 1
ATOM 1390 N N . GLY A 1 182 ? -18.774 -12.620 22.131 1.00 86.56 182 GLY A N 1
ATOM 1391 C CA . GLY A 1 182 ? -19.533 -12.427 23.366 1.00 86.56 182 GLY A CA 1
ATOM 1392 C C . GLY A 1 182 ? -18.658 -12.488 24.617 1.00 86.56 182 GLY A C 1
ATOM 1393 O O . GLY A 1 182 ? -17.579 -13.084 24.620 1.00 86.56 182 GLY A O 1
ATOM 1394 N N . HIS A 1 183 ? -19.121 -11.831 25.681 1.00 91.25 183 HIS A N 1
ATOM 1395 C CA . HIS A 1 183 ? -18.395 -11.746 26.944 1.00 91.25 183 HIS A CA 1
ATOM 1396 C C . HIS A 1 183 ? -18.349 -13.123 27.644 1.00 91.25 183 HIS A C 1
ATOM 1398 O O . HIS A 1 183 ? -19.361 -13.832 27.649 1.00 91.25 183 HIS A O 1
ATOM 1404 N N . PRO A 1 184 ? -17.231 -13.522 28.288 1.00 92.31 184 PRO A N 1
ATOM 1405 C CA . PRO A 1 184 ? -17.101 -14.855 28.883 1.00 92.31 184 PRO A CA 1
ATOM 1406 C C . PRO A 1 184 ? -18.184 -15.185 29.918 1.00 92.31 184 PRO A C 1
ATOM 1408 O O . PRO A 1 184 ? -18.610 -16.333 30.019 1.00 92.31 184 PRO A O 1
ATOM 1411 N N . LEU A 1 185 ? -18.655 -14.184 30.674 1.00 93.06 185 LEU A N 1
ATOM 1412 C CA . LEU A 1 185 ? -19.717 -14.370 31.674 1.00 93.06 185 LEU A CA 1
ATOM 1413 C C . LEU A 1 185 ? -21.105 -14.646 31.075 1.00 93.06 185 LEU A C 1
ATOM 1415 O O . LEU A 1 185 ? -21.981 -15.100 31.814 1.00 93.06 185 LEU A O 1
ATOM 1419 N N . ASP A 1 186 ? -21.286 -14.424 29.775 1.00 93.50 186 ASP A N 1
ATOM 1420 C CA . ASP A 1 186 ? -22.537 -14.666 29.048 1.00 93.50 186 ASP A CA 1
ATOM 1421 C C . ASP A 1 186 ? -22.449 -15.912 28.151 1.00 93.50 186 ASP A C 1
ATOM 1423 O O . ASP A 1 186 ? -23.392 -16.250 27.435 1.00 93.50 186 ASP A O 1
ATOM 1427 N N . HIS A 1 187 ? -21.318 -16.624 28.179 1.00 94.38 187 HIS A N 1
ATOM 1428 C CA . HIS A 1 187 ? -21.098 -17.784 27.327 1.00 94.38 187 HIS A CA 1
ATOM 1429 C C . HIS A 1 187 ? -22.026 -18.958 27.731 1.00 94.38 187 HIS A C 1
ATOM 1431 O O . HIS A 1 187 ? -22.076 -19.307 28.914 1.00 94.38 187 HIS A O 1
ATOM 1437 N N . PRO A 1 188 ? -22.698 -19.656 26.786 1.00 92.88 188 PRO A N 1
ATOM 1438 C CA . PRO A 1 188 ? -23.680 -20.711 27.093 1.00 92.88 188 PRO A CA 1
ATOM 1439 C C . PRO A 1 188 ? -23.170 -21.826 28.018 1.00 92.88 188 PRO A C 1
ATOM 1441 O O . PRO A 1 188 ? -23.893 -22.302 28.892 1.00 92.88 188 PRO A O 1
ATOM 1444 N N . ALA A 1 189 ? -21.886 -22.186 27.897 1.00 91.50 189 ALA A N 1
ATOM 1445 C CA . ALA A 1 189 ? -21.242 -23.171 28.773 1.00 91.50 189 ALA A CA 1
ATOM 1446 C C . ALA A 1 189 ? -21.380 -22.846 30.276 1.00 91.50 189 ALA A C 1
ATOM 1448 O O . ALA A 1 189 ? -21.492 -23.774 31.074 1.00 91.50 189 ALA A O 1
ATOM 1449 N N . LEU A 1 190 ? -21.440 -21.562 30.663 1.00 92.00 190 LEU A N 1
ATOM 1450 C CA . LEU A 1 190 ? -21.644 -21.147 32.058 1.00 92.00 190 LEU A CA 1
ATOM 1451 C C . LEU A 1 190 ? -23.035 -21.486 32.574 1.00 92.00 190 LEU A C 1
ATOM 1453 O O . LEU A 1 190 ? -23.167 -21.995 33.695 1.00 92.00 190 LEU A O 1
ATOM 1457 N N . ALA A 1 191 ? -24.055 -21.223 31.759 1.00 89.81 191 ALA A N 1
ATOM 1458 C CA . ALA A 1 191 ? -25.433 -21.567 32.079 1.00 89.81 191 ALA A CA 1
ATOM 1459 C C . ALA A 1 191 ? -25.599 -23.091 32.185 1.00 89.81 191 ALA A C 1
ATOM 1461 O O . ALA A 1 191 ? -26.226 -23.587 33.118 1.00 89.81 191 ALA A O 1
ATOM 1462 N N . GLU A 1 192 ? -24.955 -23.833 31.284 1.00 93.88 192 GLU A N 1
ATOM 1463 C CA . GLU A 1 192 ? -25.014 -25.296 31.218 1.00 93.88 192 GLU A CA 1
ATOM 1464 C C . GLU A 1 192 ? -24.100 -26.006 32.234 1.00 93.88 192 GLU A C 1
ATOM 1466 O O . GLU A 1 192 ? -24.184 -27.219 32.400 1.00 93.88 192 GLU A O 1
ATOM 1471 N N . GLY A 1 193 ? -23.223 -25.272 32.926 1.00 94.12 193 GLY A N 1
ATOM 1472 C CA . GLY A 1 193 ? -22.273 -25.840 33.885 1.00 94.12 193 GLY A CA 1
ATOM 1473 C C . GLY A 1 193 ? -21.175 -26.702 33.264 1.00 94.12 193 GLY A C 1
ATOM 1474 O O . GLY A 1 193 ? -20.622 -27.567 33.941 1.00 94.12 193 GLY A O 1
ATOM 1475 N N . ARG A 1 194 ? -20.859 -26.455 31.991 1.00 97.00 194 ARG A N 1
ATOM 1476 C CA . ARG A 1 194 ? -19.779 -27.110 31.249 1.00 97.00 194 ARG A CA 1
ATOM 1477 C C . ARG A 1 194 ? -18.468 -26.350 31.386 1.00 97.00 194 ARG A C 1
ATOM 1479 O O . ARG A 1 194 ? -18.452 -25.163 31.723 1.00 97.00 194 ARG A O 1
ATOM 1486 N N . ALA A 1 195 ? -17.370 -27.027 31.080 1.00 97.88 195 ALA A N 1
ATOM 1487 C CA . ALA A 1 195 ? -16.053 -26.423 31.176 1.00 97.88 195 ALA A CA 1
ATOM 1488 C C . ALA A 1 195 ? -15.880 -25.318 30.129 1.00 97.88 195 ALA A C 1
ATOM 1490 O O . ALA A 1 195 ? -16.509 -25.349 29.068 1.00 97.88 195 ALA A O 1
ATOM 1491 N N . LEU A 1 196 ? -15.022 -24.347 30.430 1.00 97.38 196 LEU A N 1
ATOM 1492 C CA . LEU A 1 196 ? -14.686 -23.228 29.555 1.00 97.38 196 LEU A CA 1
ATOM 1493 C C . LEU A 1 196 ? -13.164 -23.130 29.423 1.00 97.38 196 LEU A C 1
ATOM 1495 O O . LEU A 1 196 ? -12.462 -23.016 30.425 1.00 97.38 196 LEU A O 1
ATOM 1499 N N . GLN A 1 197 ? -12.667 -23.118 28.191 1.00 97.25 197 GLN A N 1
ATOM 1500 C CA . GLN A 1 197 ? -11.329 -22.640 27.868 1.00 97.25 197 GLN A CA 1
ATOM 1501 C C . GLN A 1 197 ? -11.395 -21.123 27.639 1.00 97.25 197 GLN A C 1
ATOM 1503 O O . GLN A 1 197 ? -12.041 -20.660 26.695 1.00 97.25 197 GLN A O 1
ATOM 1508 N N . LEU A 1 198 ? -10.732 -20.355 28.505 1.00 97.31 198 LEU A N 1
ATOM 1509 C CA . LEU A 1 198 ? -10.617 -18.902 28.408 1.00 97.31 198 LEU A CA 1
ATOM 1510 C C . LEU A 1 198 ? -9.205 -18.544 27.928 1.00 97.31 198 LEU A C 1
ATOM 1512 O O . LEU A 1 198 ? -8.237 -18.704 28.672 1.00 97.31 198 LEU A O 1
ATOM 1516 N N . LEU A 1 199 ? -9.106 -18.084 26.679 1.00 97.06 199 LEU A N 1
ATOM 1517 C CA . LEU A 1 199 ? -7.870 -17.587 26.077 1.00 97.06 199 LEU A CA 1
ATOM 1518 C C . LEU A 1 199 ? -7.781 -16.069 26.249 1.00 97.06 199 LEU A C 1
ATOM 1520 O O . LEU A 1 199 ? -8.600 -15.332 25.702 1.00 97.06 199 LEU A O 1
ATOM 1524 N N . THR A 1 200 ? -6.747 -15.597 26.930 1.00 96.75 200 THR A N 1
ATOM 1525 C CA . THR A 1 200 ? -6.448 -14.166 27.026 1.00 96.75 200 THR A CA 1
ATOM 1526 C C . THR A 1 200 ? -5.045 -13.825 26.537 1.00 96.75 200 THR A C 1
ATOM 1528 O O . THR A 1 200 ? -4.158 -14.671 26.537 1.00 96.75 200 THR A O 1
ATOM 1531 N N . HIS A 1 201 ? -4.810 -12.581 26.124 1.00 96.69 201 HIS A N 1
ATOM 1532 C CA . HIS A 1 201 ? -3.471 -12.101 25.775 1.00 96.69 201 HIS A CA 1
ATOM 1533 C C . HIS A 1 201 ? -3.063 -11.022 26.789 1.00 96.69 201 HIS A C 1
ATOM 1535 O O . HIS A 1 201 ? -3.653 -9.936 26.802 1.00 96.69 201 HIS A O 1
ATOM 1541 N N . PRO A 1 202 ? -2.044 -11.251 27.643 1.00 95.38 202 PRO A N 1
ATOM 1542 C CA . PRO A 1 202 ? -1.703 -10.336 28.741 1.00 95.38 202 PRO A CA 1
ATOM 1543 C C . PRO A 1 202 ? -1.409 -8.883 28.339 1.00 95.38 202 PRO A C 1
ATOM 1545 O O . PRO A 1 202 ? -1.551 -7.964 29.152 1.00 95.38 202 PRO A O 1
ATOM 1548 N N . VAL A 1 203 ? -1.035 -8.646 27.078 1.00 93.50 203 VAL A N 1
ATOM 1549 C CA . VAL A 1 203 ? -0.833 -7.297 26.527 1.00 93.50 203 VAL A CA 1
ATOM 1550 C C . VAL A 1 203 ? -2.097 -6.429 26.605 1.00 93.50 203 VAL A C 1
ATOM 1552 O O . VAL A 1 203 ? -1.986 -5.219 26.777 1.00 93.50 203 VAL A O 1
ATOM 1555 N N . TRP A 1 204 ? -3.292 -7.029 26.554 1.00 93.81 204 TRP A N 1
ATOM 1556 C CA . TRP A 1 204 ? -4.559 -6.299 26.642 1.00 93.81 204 TRP A CA 1
ATOM 1557 C C . TRP A 1 204 ? -4.941 -5.935 28.071 1.00 93.81 204 TRP A C 1
ATOM 1559 O O . TRP A 1 204 ? -5.613 -4.930 28.280 1.00 93.81 204 TRP A O 1
ATOM 1569 N N . TRP A 1 205 ? -4.500 -6.710 29.057 1.00 92.38 205 TRP A N 1
ATOM 1570 C CA . TRP A 1 205 ? -4.901 -6.551 30.459 1.00 92.38 205 TRP A CA 1
ATOM 1571 C C . TRP A 1 205 ? -3.960 -5.654 31.254 1.00 92.38 205 TRP A C 1
ATOM 1573 O O . TRP A 1 205 ? -4.298 -5.186 32.339 1.00 92.38 205 TRP A O 1
ATOM 1583 N N . THR A 1 206 ? -2.782 -5.377 30.704 1.00 84.00 206 THR A N 1
ATOM 1584 C CA . THR A 1 206 ? -1.827 -4.434 31.274 1.00 84.00 206 THR A CA 1
ATOM 1585 C C . THR A 1 206 ? -2.007 -3.085 30.579 1.00 84.00 206 THR A C 1
ATOM 1587 O O . THR A 1 206 ? -1.963 -2.996 29.359 1.00 84.00 206 THR A O 1
ATOM 1590 N N . GLY A 1 207 ? -2.238 -2.000 31.323 1.00 72.38 207 GLY A N 1
ATOM 1591 C CA . GLY A 1 207 ? -2.751 -0.733 30.769 1.00 72.38 207 GLY A CA 1
ATOM 1592 C C . GLY A 1 207 ? -2.780 0.386 31.810 1.00 72.38 207 GLY A C 1
ATOM 1593 O O . GLY A 1 207 ? -2.729 0.088 33.003 1.00 72.38 207 GLY A O 1
ATOM 1594 N N . GLN A 1 208 ? -2.820 1.648 31.385 1.00 66.62 208 GLN A N 1
ATOM 1595 C CA . GLN A 1 208 ? -3.200 2.767 32.257 1.00 66.62 208 GLN A CA 1
ATOM 1596 C C . GLN A 1 208 ? -4.592 3.277 31.867 1.00 66.62 208 GLN A C 1
ATOM 1598 O O . GLN A 1 208 ? -4.780 3.769 30.765 1.00 66.62 208 GLN A O 1
ATOM 1603 N N . GLY A 1 209 ? -5.570 3.175 32.771 1.00 66.69 209 GLY A N 1
ATOM 1604 C CA . GLY A 1 209 ? -6.936 3.653 32.513 1.00 66.69 209 GLY A CA 1
ATOM 1605 C C . GLY A 1 209 ? -7.642 2.917 31.365 1.00 66.69 209 GLY A C 1
ATOM 1606 O O . GLY A 1 209 ? -7.417 1.723 31.161 1.00 66.69 209 GLY A O 1
ATOM 1607 N N . ASP A 1 210 ? -8.477 3.647 30.623 1.00 69.44 210 ASP A N 1
ATOM 1608 C CA . ASP A 1 210 ? -9.305 3.141 29.517 1.00 69.44 210 ASP A CA 1
ATOM 1609 C C . ASP A 1 210 ? -8.569 3.193 28.161 1.00 69.44 210 ASP A C 1
ATOM 1611 O O . ASP A 1 210 ? -9.144 3.548 27.135 1.00 69.44 210 ASP A O 1
ATOM 1615 N N . GLU A 1 211 ? -7.269 2.872 28.154 1.00 79.50 211 GLU A N 1
ATOM 1616 C CA . GLU A 1 211 ? -6.467 2.785 26.927 1.00 79.50 211 GLU A CA 1
ATOM 1617 C C . GLU A 1 211 ? -7.113 1.826 25.910 1.00 79.50 211 GLU A C 1
ATOM 1619 O O . GLU A 1 211 ? -7.366 0.650 26.210 1.00 79.50 211 GLU A O 1
ATOM 1624 N N . ASP A 1 212 ? -7.304 2.312 24.681 1.00 84.44 212 ASP A N 1
ATOM 1625 C CA . ASP A 1 212 ? -7.708 1.475 23.555 1.00 84.44 212 ASP A CA 1
ATOM 1626 C C . ASP A 1 212 ? -6.595 0.465 23.172 1.00 84.44 212 ASP A C 1
ATOM 1628 O O . ASP A 1 212 ? -5.438 0.593 23.607 1.00 84.44 212 ASP A O 1
ATOM 1632 N N . PRO A 1 213 ? -6.904 -0.570 22.364 1.00 87.19 213 PRO A N 1
ATOM 1633 C CA . PRO A 1 213 ? -5.910 -1.566 21.971 1.00 87.19 213 PRO A CA 1
ATOM 1634 C C . PRO A 1 213 ? -4.661 -0.974 21.300 1.00 87.19 213 PRO A C 1
ATOM 1636 O O . PRO A 1 213 ? -3.550 -1.415 21.592 1.00 87.19 213 PRO A O 1
ATOM 1639 N N . VAL A 1 214 ? -4.800 0.041 20.443 1.00 89.06 214 VAL A N 1
ATOM 1640 C CA . VAL A 1 214 ? -3.672 0.661 19.728 1.00 89.06 214 VAL A CA 1
ATOM 1641 C C . VAL A 1 214 ? -2.775 1.430 20.697 1.00 89.06 214 VAL A C 1
ATOM 1643 O O . VAL A 1 214 ? -1.551 1.316 20.617 1.00 89.06 214 VAL A O 1
ATOM 1646 N N . ALA A 1 215 ? -3.350 2.152 21.659 1.00 87.50 215 ALA A N 1
ATOM 1647 C CA . ALA A 1 215 ? -2.601 2.848 22.701 1.00 87.50 215 ALA A CA 1
ATOM 1648 C C . ALA A 1 215 ? -1.739 1.874 23.527 1.00 87.50 215 ALA A C 1
ATOM 1650 O O . ALA A 1 215 ? -0.550 2.130 23.753 1.00 87.50 215 ALA A O 1
ATOM 1651 N N . LYS A 1 216 ? -2.287 0.705 23.890 1.00 88.31 216 LYS A N 1
ATOM 1652 C CA . LYS A 1 216 ? -1.541 -0.354 24.596 1.00 88.31 216 LYS A CA 1
ATOM 1653 C C . LYS A 1 216 ? -0.366 -0.880 23.775 1.00 88.31 216 LYS A C 1
ATOM 1655 O O . LYS A 1 216 ? 0.734 -1.037 24.316 1.00 88.31 216 LYS A O 1
ATOM 1660 N N . LEU A 1 217 ? -0.572 -1.101 22.474 1.00 91.88 217 LEU A N 1
ATOM 1661 C CA . LEU A 1 217 ? 0.485 -1.525 21.549 1.00 91.88 217 LEU A CA 1
ATOM 1662 C C . LEU A 1 217 ? 1.572 -0.459 21.384 1.00 91.88 217 LEU A C 1
ATOM 1664 O O . LEU A 1 217 ? 2.760 -0.778 21.446 1.00 91.88 217 LEU A O 1
ATOM 1668 N N . ASN A 1 218 ? 1.192 0.810 21.249 1.00 89.25 218 ASN A N 1
ATOM 1669 C CA . ASN A 1 218 ? 2.138 1.921 21.148 1.00 89.25 218 ASN A CA 1
ATOM 1670 C C . ASN A 1 218 ? 3.000 2.040 22.406 1.00 89.25 218 ASN A C 1
ATOM 1672 O O . ASN A 1 218 ? 4.220 2.175 22.315 1.00 89.25 218 ASN A O 1
ATOM 1676 N N . ARG A 1 219 ? 2.401 1.908 23.590 1.00 87.06 219 ARG A N 1
ATOM 1677 C CA . ARG A 1 219 ? 3.140 1.898 24.857 1.00 87.06 219 ARG A CA 1
ATOM 1678 C C . ARG A 1 219 ? 4.090 0.701 24.965 1.00 87.06 219 ARG A C 1
ATOM 1680 O O . ARG A 1 219 ? 5.214 0.837 25.461 1.00 87.06 219 ARG A O 1
ATOM 1687 N N . PHE A 1 220 ? 3.677 -0.472 24.485 1.00 90.88 220 PHE A N 1
ATOM 1688 C CA . PHE A 1 220 ? 4.567 -1.626 24.365 1.00 90.88 220 PHE A CA 1
ATOM 1689 C C . PHE A 1 220 ? 5.771 -1.309 23.458 1.00 90.88 220 PHE A C 1
ATOM 1691 O O . PHE A 1 220 ? 6.912 -1.514 23.880 1.00 90.88 220 PHE A O 1
ATOM 1698 N N . LEU A 1 221 ? 5.541 -0.743 22.268 1.00 92.00 221 LEU A N 1
ATOM 1699 C CA . LEU A 1 221 ? 6.609 -0.353 21.340 1.00 92.00 221 LEU A CA 1
ATOM 1700 C C . LEU A 1 221 ? 7.557 0.680 21.955 1.00 92.00 221 LEU A C 1
ATOM 1702 O O . LEU A 1 221 ? 8.771 0.524 21.852 1.00 92.00 221 LEU A O 1
ATOM 1706 N N . GLN A 1 222 ? 7.033 1.682 22.661 1.00 87.56 222 GLN A N 1
ATOM 1707 C CA . GLN A 1 222 ? 7.843 2.664 23.389 1.00 87.56 222 GLN A CA 1
ATOM 1708 C C . GLN A 1 222 ? 8.726 1.994 24.449 1.00 87.56 222 GLN A C 1
ATOM 1710 O O . GLN A 1 222 ? 9.923 2.268 24.533 1.00 87.56 222 GLN A O 1
ATOM 1715 N N . THR A 1 223 ? 8.162 1.059 25.218 1.00 86.62 223 THR A N 1
ATOM 1716 C CA . THR A 1 223 ? 8.911 0.297 26.229 1.00 86.62 223 THR A CA 1
ATOM 1717 C C . THR A 1 223 ? 10.027 -0.534 25.588 1.00 86.62 223 THR A C 1
ATOM 1719 O O . THR A 1 223 ? 11.136 -0.610 26.122 1.00 86.62 223 THR A O 1
ATOM 1722 N N . ARG A 1 224 ? 9.763 -1.147 24.426 1.00 90.56 224 ARG A N 1
ATOM 1723 C CA . ARG A 1 224 ? 10.767 -1.901 23.662 1.00 90.56 224 ARG A CA 1
ATOM 1724 C C . ARG A 1 224 ? 11.847 -1.001 23.078 1.00 90.56 224 ARG A C 1
ATOM 1726 O O . ARG A 1 224 ? 13.020 -1.344 23.186 1.00 90.56 224 ARG A O 1
ATOM 1733 N N . HIS A 1 225 ? 11.477 0.148 22.521 1.00 89.81 225 HIS A N 1
ATOM 1734 C CA . HIS A 1 225 ? 12.425 1.127 22.001 1.00 89.81 225 HIS A CA 1
ATOM 1735 C C . HIS A 1 225 ? 13.381 1.605 23.097 1.00 89.81 225 HIS A C 1
ATOM 1737 O O . HIS A 1 225 ? 14.594 1.546 22.913 1.00 89.81 225 HIS A O 1
ATOM 1743 N N . ALA A 1 226 ? 12.847 1.971 24.265 1.00 85.88 226 ALA A N 1
ATOM 1744 C CA . ALA A 1 226 ? 13.654 2.388 25.408 1.00 85.88 226 ALA A CA 1
ATOM 1745 C C . ALA A 1 226 ? 14.648 1.297 25.844 1.00 85.88 226 ALA A C 1
ATOM 1747 O O . ALA A 1 226 ? 15.810 1.592 26.121 1.00 85.88 226 ALA A O 1
ATOM 1748 N N . LEU A 1 227 ? 14.225 0.027 25.859 1.00 87.56 227 LEU A N 1
ATOM 1749 C CA . LEU A 1 227 ? 15.123 -1.089 26.158 1.00 87.56 227 LEU A CA 1
ATOM 1750 C C . LEU A 1 227 ? 16.225 -1.231 25.098 1.00 87.56 227 LEU A C 1
ATOM 1752 O O . LEU A 1 227 ? 17.390 -1.371 25.450 1.00 87.56 227 LEU A O 1
ATOM 1756 N N . LEU A 1 228 ? 15.885 -1.166 23.809 1.00 91.75 228 LEU A N 1
ATOM 1757 C CA . LEU A 1 228 ? 16.873 -1.257 22.729 1.00 91.75 228 LEU A CA 1
ATOM 1758 C C . LEU A 1 228 ? 17.863 -0.086 22.754 1.00 91.75 228 LEU A C 1
ATOM 1760 O O . LEU A 1 228 ? 19.047 -0.294 22.508 1.00 91.75 228 LEU A O 1
ATOM 1764 N N . GLN A 1 229 ? 17.419 1.123 23.104 1.00 88.94 229 GLN A N 1
ATOM 1765 C CA . GLN A 1 229 ? 18.314 2.264 23.314 1.00 88.94 229 GLN A CA 1
ATOM 1766 C C . GLN A 1 229 ? 19.285 2.017 24.473 1.00 88.94 229 GLN A C 1
ATOM 1768 O O . GLN A 1 229 ? 20.469 2.333 24.347 1.00 88.94 229 GLN A O 1
ATOM 1773 N N . GLN A 1 230 ? 18.811 1.437 25.583 1.00 86.50 230 GLN A N 1
ATOM 1774 C CA . GLN A 1 230 ? 19.664 1.061 26.716 1.00 86.50 230 GLN A CA 1
ATOM 1775 C C . GLN A 1 230 ? 20.695 0.002 26.312 1.00 86.50 230 GLN A C 1
ATOM 1777 O O . GLN A 1 230 ? 21.878 0.169 26.601 1.00 86.50 230 GLN A O 1
ATOM 1782 N N . GLU A 1 231 ? 20.278 -1.040 25.592 1.00 91.00 231 GLU A N 1
ATOM 1783 C CA . GLU A 1 231 ? 21.177 -2.080 25.076 1.00 91.00 231 GLU A CA 1
ATOM 1784 C C . GLU A 1 231 ? 22.197 -1.508 24.083 1.00 91.00 231 GLU A C 1
ATOM 1786 O O . GLU A 1 231 ? 23.391 -1.802 24.165 1.00 91.00 231 GLU A O 1
ATOM 1791 N N . LEU A 1 232 ? 21.773 -0.626 23.175 1.00 91.31 232 LEU A N 1
ATOM 1792 C CA . LEU A 1 232 ? 22.674 0.026 22.229 1.00 91.31 232 LEU A CA 1
ATOM 1793 C C . LEU A 1 232 ? 23.692 0.909 22.957 1.00 91.31 232 LEU A C 1
ATOM 1795 O O . LEU A 1 232 ? 24.877 0.871 22.640 1.00 91.31 232 LEU A O 1
ATOM 1799 N N . ALA A 1 233 ? 23.267 1.656 23.975 1.00 88.56 233 ALA A N 1
ATOM 1800 C CA . ALA A 1 233 ? 24.171 2.436 24.814 1.00 88.56 233 ALA A CA 1
ATOM 1801 C C . ALA A 1 233 ? 25.134 1.543 25.611 1.00 88.56 233 ALA A C 1
ATOM 1803 O O . ALA A 1 233 ? 26.304 1.888 25.785 1.00 88.56 233 ALA A O 1
ATOM 1804 N N . ALA A 1 234 ? 24.680 0.382 26.082 1.00 87.88 234 ALA A N 1
ATOM 1805 C CA . ALA A 1 234 ? 25.528 -0.581 26.773 1.00 87.88 234 ALA A CA 1
ATOM 1806 C C . ALA A 1 234 ? 26.601 -1.169 25.841 1.00 87.88 234 ALA A C 1
ATOM 1808 O O . ALA A 1 234 ? 27.734 -1.353 26.279 1.00 87.88 234 ALA A O 1
ATOM 1809 N N . ASN A 1 235 ? 26.297 -1.365 24.556 1.00 92.31 235 ASN A N 1
ATOM 1810 C CA . ASN A 1 235 ? 27.192 -2.035 23.606 1.00 92.31 235 ASN A CA 1
ATOM 1811 C C . ASN A 1 235 ? 27.984 -1.092 22.676 1.00 92.31 235 ASN A C 1
ATOM 1813 O O . ASN A 1 235 ? 28.982 -1.508 22.095 1.00 92.31 235 ASN A O 1
ATOM 1817 N N . CYS A 1 236 ? 27.588 0.177 22.535 1.00 92.44 236 CYS A N 1
ATOM 1818 C CA . CYS A 1 236 ? 28.189 1.130 21.598 1.00 92.44 236 CYS A CA 1
ATOM 1819 C C . CYS A 1 236 ? 28.609 2.428 22.307 1.00 92.44 236 CYS A C 1
ATOM 1821 O O . CYS A 1 236 ? 27.790 3.304 22.589 1.00 92.44 236 CYS A O 1
ATOM 1823 N N . GLU A 1 237 ? 29.912 2.577 22.565 1.00 91.06 237 GLU A N 1
ATOM 1824 C CA . GLU A 1 237 ? 30.486 3.758 23.232 1.00 91.06 237 GLU A CA 1
ATOM 1825 C C . GLU A 1 237 ? 30.156 5.092 22.523 1.00 91.06 237 GLU A C 1
ATOM 1827 O O . GLU A 1 237 ? 29.751 6.030 23.215 1.00 91.06 237 GLU A O 1
ATOM 1832 N N . PRO A 1 238 ? 30.240 5.219 21.179 1.00 90.00 238 PRO A N 1
ATOM 1833 C CA . PRO A 1 238 ? 29.792 6.432 20.488 1.00 90.00 238 PRO A CA 1
ATOM 1834 C C . PRO A 1 238 ? 28.334 6.805 20.791 1.00 90.00 238 PRO A C 1
ATOM 1836 O O . PRO A 1 238 ? 28.037 7.969 21.063 1.00 90.00 238 PRO A O 1
ATOM 1839 N N . TYR A 1 239 ? 27.431 5.821 20.805 1.00 86.19 239 TYR A N 1
ATOM 1840 C CA . TYR A 1 239 ? 26.013 6.048 21.090 1.00 86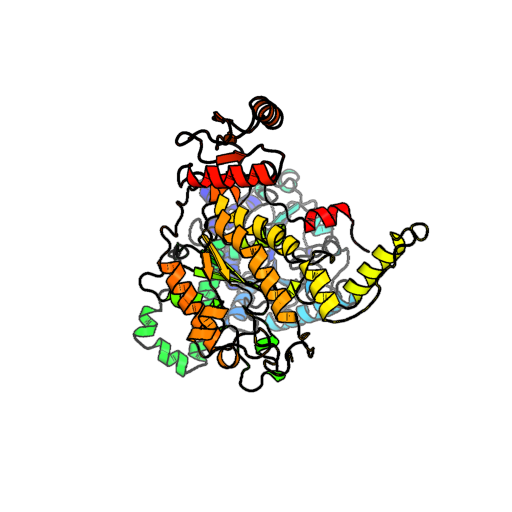.19 239 TYR A CA 1
ATOM 1841 C C . TYR A 1 239 ? 25.771 6.409 22.562 1.00 86.19 239 TYR A C 1
ATOM 1843 O O . TYR A 1 239 ? 25.003 7.318 22.873 1.00 86.19 239 TYR A O 1
ATOM 1851 N N . ARG A 1 240 ? 26.496 5.765 23.483 1.00 90.44 240 ARG A N 1
ATOM 1852 C CA . ARG A 1 240 ? 26.484 6.104 24.912 1.00 90.44 240 ARG A CA 1
ATOM 1853 C C . ARG A 1 240 ? 26.897 7.555 25.159 1.00 90.44 240 ARG A C 1
ATOM 1855 O O . ARG A 1 240 ? 26.241 8.260 25.923 1.00 90.44 240 ARG A O 1
ATOM 1862 N N . ARG A 1 241 ? 27.958 8.020 24.487 1.00 86.81 241 ARG A N 1
ATOM 1863 C CA . ARG A 1 241 ? 28.411 9.420 24.553 1.00 86.81 241 ARG A CA 1
ATOM 1864 C C . ARG A 1 241 ? 27.376 10.375 23.982 1.00 86.81 241 ARG A C 1
ATOM 1866 O O . ARG A 1 241 ? 27.124 11.406 24.598 1.00 86.81 241 ARG A O 1
ATOM 1873 N N . TYR A 1 242 ? 26.756 10.020 22.855 1.00 85.00 242 TYR A N 1
ATOM 1874 C CA . TYR A 1 242 ? 25.655 10.792 22.279 1.00 85.00 242 TYR A CA 1
ATOM 1875 C C . TYR A 1 242 ? 24.533 11.003 23.304 1.00 85.00 242 TYR A C 1
ATOM 1877 O O . TYR A 1 242 ? 24.154 12.148 23.544 1.00 85.00 242 TYR A O 1
ATOM 1885 N N . LEU A 1 243 ? 24.088 9.947 23.996 1.00 81.12 243 LEU A N 1
ATOM 1886 C CA . LEU A 1 243 ? 23.036 10.041 25.018 1.00 81.12 243 LEU A CA 1
ATOM 1887 C C . LEU A 1 243 ? 23.393 10.932 26.222 1.00 81.12 243 LEU A C 1
ATOM 1889 O O . LEU A 1 243 ? 22.494 11.452 26.882 1.00 81.12 243 LEU A O 1
ATOM 1893 N N . ALA A 1 244 ? 24.682 11.138 26.508 1.00 78.75 244 ALA A N 1
ATOM 1894 C CA . ALA A 1 244 ? 25.136 12.022 27.581 1.00 78.75 244 ALA A CA 1
ATOM 1895 C C . ALA A 1 244 ? 25.088 13.518 27.206 1.00 78.75 244 ALA A C 1
ATOM 1897 O O . ALA A 1 244 ? 25.151 14.370 28.100 1.00 78.75 244 ALA A O 1
ATOM 1898 N N . THR A 1 245 ? 24.966 13.849 25.913 1.00 78.06 245 THR A N 1
ATOM 1899 C CA . THR A 1 245 ? 24.930 15.236 25.427 1.00 78.06 245 THR A CA 1
ATOM 1900 C C . THR A 1 245 ? 23.610 15.945 25.768 1.00 78.06 245 THR A C 1
ATOM 1902 O O . THR A 1 245 ? 22.563 15.299 25.858 1.00 78.06 245 THR A O 1
ATOM 1905 N N . PRO A 1 246 ? 23.604 17.287 25.903 1.00 65.38 246 PRO A N 1
ATOM 1906 C CA . PRO A 1 246 ? 22.368 18.057 26.079 1.00 65.38 246 PRO A CA 1
ATOM 1907 C C . PRO A 1 246 ? 21.354 17.841 24.943 1.00 65.38 246 PRO A C 1
ATOM 1909 O O . PRO A 1 246 ? 20.159 17.759 25.211 1.00 65.38 246 PRO A O 1
ATOM 1912 N N . ALA A 1 247 ? 21.835 17.664 23.705 1.00 57.00 247 ALA A N 1
ATOM 1913 C CA . ALA A 1 247 ? 21.011 17.406 22.520 1.00 57.00 247 ALA A CA 1
ATOM 1914 C C . ALA A 1 247 ? 20.252 16.069 22.587 1.00 57.00 247 ALA A C 1
ATOM 1916 O O . ALA A 1 247 ? 19.149 15.951 22.056 1.00 57.00 247 ALA A O 1
ATOM 1917 N N . ALA A 1 248 ? 20.806 15.064 23.272 1.00 56.34 248 ALA A N 1
ATOM 1918 C CA . ALA A 1 248 ? 20.093 13.818 23.529 1.00 56.34 248 ALA A CA 1
ATOM 1919 C C . ALA A 1 248 ? 19.084 13.940 24.681 1.00 56.34 248 ALA A C 1
ATOM 1921 O O . ALA A 1 248 ? 18.057 13.274 24.643 1.00 56.34 248 ALA A O 1
ATOM 1922 N N . ARG A 1 249 ? 19.312 14.819 25.671 1.00 54.28 249 ARG A N 1
ATOM 1923 C CA . ARG A 1 249 ? 18.355 15.065 26.772 1.00 54.28 249 ARG A CA 1
ATOM 1924 C C . ARG A 1 249 ? 17.094 15.796 26.306 1.00 54.28 249 ARG A C 1
ATOM 1926 O O . ARG A 1 249 ? 16.022 15.544 26.840 1.00 54.28 249 ARG A O 1
ATOM 1933 N N . THR A 1 250 ? 17.197 16.643 25.281 1.00 49.34 250 THR A N 1
ATOM 1934 C CA . THR A 1 250 ? 16.034 17.252 24.609 1.00 49.34 250 THR A CA 1
ATOM 1935 C C . THR A 1 250 ? 15.255 16.259 23.736 1.00 49.34 250 THR A C 1
ATOM 1937 O O . THR A 1 250 ? 14.073 16.470 23.500 1.00 49.34 250 THR A O 1
ATOM 1940 N N . ASN A 1 251 ? 15.889 15.154 23.325 1.00 47.72 251 ASN A N 1
ATOM 1941 C CA . ASN A 1 251 ? 15.298 14.051 22.549 1.00 47.72 251 ASN A CA 1
ATOM 1942 C C . ASN A 1 251 ? 14.896 12.832 23.415 1.00 47.72 251 ASN A C 1
ATOM 1944 O O . ASN A 1 251 ? 14.589 11.773 22.874 1.00 47.72 251 ASN A O 1
ATOM 1948 N N . GLN A 1 252 ? 14.938 12.953 24.751 1.00 45.28 252 GLN A N 1
ATOM 1949 C CA . GLN A 1 252 ? 14.656 11.869 25.711 1.00 45.28 252 GLN A CA 1
ATOM 1950 C C . GLN A 1 252 ? 13.236 11.882 26.285 1.00 45.28 252 GLN A C 1
ATOM 1952 O O . GLN A 1 252 ? 12.880 10.973 27.037 1.00 45.28 252 GLN A O 1
ATOM 1957 N N . ALA A 1 253 ? 12.402 12.862 25.926 1.00 39.75 253 ALA A N 1
ATOM 1958 C CA . ALA A 1 253 ? 10.974 12.606 26.004 1.00 39.75 253 ALA A CA 1
ATOM 1959 C C . ALA A 1 253 ? 10.698 11.440 25.037 1.00 39.75 253 ALA A C 1
ATOM 1961 O O . ALA A 1 253 ? 11.181 11.502 23.900 1.00 39.75 253 ALA A O 1
ATOM 1962 N N . PRO A 1 254 ? 9.943 10.387 25.427 1.00 36.97 254 PRO A N 1
ATOM 1963 C CA . PRO A 1 254 ? 9.320 9.554 24.402 1.00 36.97 254 PRO A CA 1
ATOM 1964 C C . PRO A 1 254 ? 8.652 10.526 23.427 1.00 36.97 254 PRO A C 1
ATOM 1966 O O . PRO A 1 254 ? 8.218 11.584 23.903 1.00 36.97 254 PRO A O 1
ATOM 1969 N N . PRO A 1 255 ? 8.577 10.250 22.110 1.00 35.28 255 PRO A N 1
ATOM 1970 C CA . PRO A 1 255 ? 7.685 11.042 21.290 1.00 35.28 255 PRO A CA 1
ATOM 1971 C C . PRO A 1 255 ? 6.373 11.006 22.053 1.00 35.28 255 PRO A C 1
ATOM 1973 O O . PRO A 1 255 ? 5.778 9.939 22.247 1.00 35.28 255 PRO A O 1
ATOM 1976 N N . SER A 1 256 ? 5.982 12.154 22.607 1.00 31.89 256 SER A N 1
ATOM 1977 C CA . SER A 1 256 ? 4.604 12.326 22.933 1.00 31.89 256 SER A CA 1
ATOM 1978 C C . SER A 1 256 ? 3.989 12.024 21.586 1.00 31.89 256 SER A C 1
ATOM 1980 O O . SER A 1 256 ? 4.248 12.711 20.598 1.00 31.89 256 SER A O 1
ATOM 1982 N N . VAL A 1 257 ? 3.196 10.965 21.523 1.00 36.97 257 VAL A N 1
ATOM 1983 C CA . VAL A 1 257 ? 2.119 10.978 20.560 1.00 36.97 257 VAL A CA 1
ATOM 1984 C C . VAL A 1 257 ? 1.151 12.049 21.096 1.00 36.97 257 VAL A C 1
ATOM 1986 O O . VAL A 1 257 ? 0.013 11.772 21.432 1.00 36.97 257 VAL A O 1
ATOM 1989 N N . VAL A 1 258 ? 1.610 13.313 21.200 1.00 31.25 258 VAL A N 1
ATOM 1990 C CA . VAL A 1 258 ? 0.918 14.368 20.483 1.00 31.25 258 VAL A CA 1
ATOM 1991 C C . VAL A 1 258 ? 0.810 13.714 19.122 1.00 31.25 258 VAL A C 1
ATOM 1993 O O . VAL A 1 258 ? 1.868 13.414 18.555 1.00 31.25 258 VAL A O 1
ATOM 1996 N N . PRO A 1 259 ? -0.383 13.310 18.651 1.00 30.59 259 PRO A N 1
ATOM 1997 C CA . PRO A 1 259 ? -0.488 13.048 17.236 1.00 30.59 259 PRO A CA 1
ATOM 1998 C C . PRO A 1 259 ? 0.196 14.266 16.638 1.00 30.59 259 PRO A C 1
ATOM 2000 O O . PRO A 1 259 ? -0.264 15.389 16.856 1.00 30.59 259 PRO A O 1
ATOM 2003 N N . VAL A 1 260 ? 1.371 14.088 16.021 1.00 35.47 260 VAL A N 1
ATOM 2004 C CA . VAL A 1 260 ? 1.775 15.032 14.999 1.00 35.47 260 VAL A CA 1
ATOM 2005 C C . VAL A 1 260 ? 0.586 14.863 14.097 1.00 35.47 260 VAL A C 1
ATOM 2007 O O . VAL A 1 260 ? 0.469 13.808 13.471 1.00 35.47 260 VAL A O 1
ATOM 2010 N N . ALA A 1 261 ? -0.398 15.763 14.254 1.00 37.25 261 ALA A N 1
ATOM 2011 C CA . ALA A 1 261 ? -1.589 15.781 13.443 1.00 37.25 261 ALA A CA 1
ATOM 2012 C C . ALA A 1 261 ? -0.980 15.626 12.066 1.00 37.25 261 ALA A C 1
ATOM 2014 O O . ALA A 1 261 ? -0.094 16.449 11.784 1.00 37.25 261 ALA A O 1
ATOM 2015 N N . PRO A 1 262 ? -1.226 14.477 11.389 1.00 44.41 262 PRO A N 1
ATOM 2016 C CA . PRO A 1 262 ? -0.446 14.071 10.227 1.00 44.41 262 PRO A CA 1
ATOM 2017 C C . PRO A 1 262 ? -0.315 15.334 9.432 1.00 44.41 262 PRO A C 1
ATOM 2019 O O . PRO A 1 262 ? -1.379 15.904 9.193 1.00 44.41 262 PRO A O 1
ATOM 2022 N N . LEU A 1 263 ? 0.929 15.842 9.286 1.00 49.91 263 LEU A N 1
ATOM 2023 C CA . LEU A 1 263 ? 1.221 17.197 8.800 1.00 49.91 263 LEU A CA 1
ATOM 2024 C C . LEU A 1 263 ? 0.119 17.482 7.798 1.00 49.91 263 LEU A C 1
ATOM 2026 O O . LEU A 1 263 ? 0.076 16.737 6.818 1.00 49.91 263 LEU A O 1
ATOM 2030 N N . ASN A 1 264 ? -0.866 18.331 8.151 1.00 66.06 264 ASN A N 1
ATOM 2031 C CA . ASN A 1 264 ? -2.152 18.382 7.430 1.00 66.06 264 ASN A CA 1
ATOM 2032 C C . ASN A 1 264 ? -1.925 19.161 6.141 1.00 66.06 264 ASN A C 1
ATOM 2034 O O . ASN A 1 264 ? -2.541 20.182 5.887 1.00 66.06 264 ASN A O 1
ATOM 2038 N N . LEU A 1 265 ? -0.911 18.711 5.422 1.00 81.00 265 LEU A N 1
ATOM 2039 C CA . LEU A 1 265 ? -0.343 19.248 4.237 1.00 81.00 265 LEU A CA 1
ATOM 2040 C C . LEU A 1 265 ? -1.126 18.617 3.098 1.00 81.00 265 LEU A C 1
ATOM 2042 O O . LEU A 1 265 ? -1.377 17.404 3.106 1.00 81.00 265 LEU A O 1
ATOM 2046 N N . PRO A 1 266 ? -1.485 19.412 2.094 1.00 88.31 266 PRO A N 1
ATOM 2047 C CA . PRO A 1 266 ? -2.014 18.871 0.865 1.00 88.31 266 PRO A CA 1
ATOM 2048 C C . PRO A 1 266 ? -1.009 17.889 0.250 1.00 88.31 266 PRO A C 1
ATOM 2050 O O . PRO A 1 266 ? 0.208 18.055 0.361 1.00 88.31 266 PRO A O 1
ATOM 2053 N N . SER A 1 267 ? -1.515 16.844 -0.400 1.00 90.69 267 SER A N 1
ATOM 2054 C CA . SER A 1 267 ? -0.665 15.845 -1.041 1.00 90.69 267 SER A CA 1
ATOM 2055 C C . SER A 1 267 ? -0.457 16.152 -2.527 1.00 90.69 267 SER A C 1
ATOM 2057 O O . SER A 1 267 ? -1.373 16.552 -3.252 1.00 90.69 267 SER A O 1
ATOM 2059 N N . VAL A 1 268 ? 0.765 15.939 -3.008 1.00 95.12 268 VAL A N 1
ATOM 2060 C CA . VAL A 1 268 ? 1.122 15.984 -4.432 1.00 95.12 268 VAL A CA 1
ATOM 2061 C C . VAL A 1 268 ? 1.402 14.557 -4.870 1.00 95.12 268 VAL A C 1
ATOM 2063 O O . VAL A 1 268 ? 2.394 13.968 -4.466 1.00 95.12 268 VAL A O 1
ATOM 2066 N N . THR A 1 269 ? 0.541 13.963 -5.685 1.00 95.44 269 THR A N 1
ATOM 2067 C CA . THR A 1 269 ? 0.712 12.564 -6.090 1.00 95.44 269 THR A CA 1
ATOM 2068 C C . THR A 1 269 ? 1.249 12.468 -7.504 1.00 95.44 269 THR A C 1
ATOM 2070 O O . THR A 1 269 ? 0.676 13.030 -8.429 1.00 95.44 269 THR A O 1
ATOM 2073 N N . ILE A 1 270 ? 2.347 11.742 -7.677 1.00 96.19 270 ILE A N 1
ATOM 2074 C CA . ILE A 1 270 ? 3.040 11.567 -8.951 1.00 96.19 270 ILE A CA 1
ATOM 2075 C C . ILE A 1 270 ? 2.758 10.154 -9.449 1.00 96.19 270 ILE A C 1
ATOM 2077 O O . ILE A 1 270 ? 3.179 9.195 -8.806 1.00 96.19 270 ILE A O 1
ATOM 2081 N N . LEU A 1 271 ? 2.077 10.020 -10.584 1.00 93.56 271 LEU A N 1
ATOM 2082 C CA . LEU A 1 271 ? 1.983 8.765 -11.327 1.00 93.56 271 LEU A CA 1
ATOM 2083 C C . LEU A 1 271 ? 3.039 8.793 -12.430 1.00 93.56 271 LEU A C 1
ATOM 2085 O O . LEU A 1 271 ? 2.965 9.625 -13.338 1.00 93.56 271 LEU A O 1
ATOM 2089 N N . GLY A 1 272 ? 4.036 7.920 -12.314 1.00 90.75 272 GLY A N 1
ATOM 2090 C CA . GLY A 1 272 ? 5.209 7.941 -13.177 1.00 90.75 272 GLY A CA 1
ATOM 2091 C C . GLY A 1 272 ? 5.599 6.565 -13.698 1.00 90.75 272 GLY A C 1
ATOM 2092 O O . GLY A 1 272 ? 5.611 5.604 -12.932 1.00 90.75 272 GLY A O 1
ATOM 2093 N N . ASP A 1 273 ? 5.956 6.481 -14.979 1.00 89.69 273 ASP A N 1
ATOM 2094 C CA . ASP A 1 273 ? 6.621 5.316 -15.567 1.00 89.69 273 ASP A CA 1
ATOM 2095 C C . ASP A 1 273 ? 8.113 5.242 -15.163 1.00 89.69 273 ASP A C 1
ATOM 2097 O O . ASP A 1 273 ? 8.555 5.905 -14.218 1.00 89.69 273 ASP A O 1
ATOM 2101 N N . SER A 1 274 ? 8.922 4.451 -15.879 1.00 88.56 274 SER A N 1
ATOM 2102 C CA . SER A 1 274 ? 10.349 4.262 -15.572 1.00 88.56 274 SER A CA 1
ATOM 2103 C C . SER A 1 274 ? 11.177 5.545 -15.564 1.00 88.56 274 SER A C 1
ATOM 2105 O O . SER A 1 274 ? 12.233 5.616 -14.932 1.00 88.56 274 SER A O 1
ATOM 2107 N N . ARG A 1 275 ? 10.688 6.606 -16.208 1.00 91.00 275 ARG A N 1
ATOM 2108 C CA . ARG A 1 275 ? 11.326 7.923 -16.189 1.00 91.00 275 ARG A CA 1
ATOM 2109 C C . ARG A 1 275 ? 11.174 8.634 -14.843 1.00 91.00 275 ARG A C 1
ATOM 2111 O O . ARG A 1 275 ? 11.981 9.503 -14.536 1.00 91.00 275 ARG A O 1
ATOM 2118 N N . ALA A 1 276 ? 10.181 8.285 -14.020 1.00 90.75 276 ALA A N 1
ATOM 2119 C CA . ALA A 1 276 ? 10.064 8.815 -12.660 1.00 90.75 276 ALA A CA 1
ATOM 2120 C C . ALA A 1 276 ? 10.994 8.100 -11.683 1.00 90.75 276 ALA A C 1
ATOM 2122 O O . ALA A 1 276 ? 11.663 8.754 -10.885 1.00 90.75 276 ALA A O 1
ATOM 2123 N N . PHE A 1 277 ? 11.054 6.776 -11.769 1.00 85.50 277 PHE A N 1
ATOM 2124 C CA . PHE A 1 277 ? 11.977 5.916 -11.039 1.00 85.50 277 PHE A CA 1
ATOM 2125 C C . PHE A 1 277 ? 11.921 4.521 -11.662 1.00 85.50 277 PHE A C 1
ATOM 2127 O O . PHE A 1 277 ? 10.836 4.109 -12.038 1.00 85.50 277 PHE A O 1
ATOM 2134 N N . ASP A 1 278 ? 13.053 3.815 -11.722 1.00 77.00 278 ASP A N 1
ATOM 2135 C CA . ASP A 1 278 ? 13.174 2.396 -12.074 1.00 77.00 278 ASP A CA 1
ATOM 2136 C C . ASP A 1 278 ? 14.404 1.799 -11.374 1.00 77.00 278 ASP A C 1
ATOM 2138 O O . ASP A 1 278 ? 15.396 2.480 -11.111 1.00 77.00 278 ASP A O 1
ATOM 2142 N N . THR A 1 279 ? 14.377 0.496 -11.120 1.00 72.06 279 THR A N 1
ATOM 2143 C CA . THR A 1 279 ? 15.575 -0.290 -10.802 1.00 72.06 279 THR A CA 1
ATOM 2144 C C . THR A 1 279 ? 16.657 -0.209 -11.884 1.00 72.06 279 THR A C 1
ATOM 2146 O O . THR A 1 279 ? 17.832 -0.396 -11.565 1.00 72.06 279 THR A O 1
ATOM 2149 N N . TYR A 1 280 ? 16.306 0.126 -13.134 1.00 72.94 280 TYR A N 1
ATOM 2150 C CA . TYR A 1 280 ? 17.281 0.340 -14.207 1.00 72.94 280 TYR A CA 1
ATOM 2151 C C . TYR A 1 280 ? 18.320 1.411 -13.898 1.00 72.94 280 TYR A C 1
ATOM 2153 O O . TYR A 1 280 ? 19.451 1.264 -14.348 1.00 72.94 280 TYR A O 1
ATOM 2161 N N . TYR A 1 281 ? 18.015 2.419 -13.078 1.00 80.88 281 TYR A N 1
ATOM 2162 C CA . TYR A 1 281 ? 19.022 3.404 -12.675 1.00 80.88 281 TYR A CA 1
ATOM 2163 C C . TYR A 1 281 ? 20.182 2.783 -11.879 1.00 80.88 281 TYR A C 1
ATOM 2165 O O . TYR A 1 281 ? 21.220 3.411 -11.737 1.00 80.88 281 TYR A O 1
ATOM 2173 N N . LEU A 1 282 ? 20.064 1.538 -11.403 1.00 81.50 282 LEU A N 1
ATOM 2174 C CA . LEU A 1 282 ? 21.153 0.781 -10.774 1.00 81.50 282 LEU A CA 1
ATOM 2175 C C . LEU A 1 282 ? 21.835 -0.218 -11.731 1.00 81.50 282 LEU A C 1
ATOM 2177 O O . LEU A 1 282 ? 22.732 -0.951 -11.315 1.00 81.50 282 LEU A O 1
ATOM 2181 N N . ASN A 1 283 ? 21.414 -0.287 -12.998 1.00 79.56 283 ASN A N 1
ATOM 2182 C CA . ASN A 1 283 ? 21.979 -1.202 -13.986 1.00 79.56 283 ASN A CA 1
ATOM 2183 C C . ASN A 1 283 ? 23.423 -0.795 -14.318 1.00 79.56 283 ASN A C 1
ATOM 2185 O O . ASN A 1 283 ? 23.699 0.352 -14.666 1.00 79.56 283 ASN A O 1
ATOM 2189 N N . ALA A 1 284 ? 24.340 -1.766 -14.261 1.00 78.44 284 ALA A N 1
ATOM 2190 C CA . ALA A 1 284 ? 25.760 -1.571 -14.553 1.00 78.44 284 ALA A CA 1
ATOM 2191 C C . ALA A 1 284 ? 26.028 -0.988 -15.954 1.00 78.44 284 ALA A C 1
ATOM 2193 O O . ALA A 1 284 ? 27.059 -0.353 -16.162 1.00 78.44 284 ALA A O 1
ATOM 2194 N N . SER A 1 285 ? 25.096 -1.157 -16.896 1.00 77.25 285 SER A N 1
ATOM 2195 C CA . SER A 1 285 ? 25.164 -0.595 -18.252 1.00 77.25 285 SER A CA 1
ATOM 2196 C C . SER A 1 285 ? 25.143 0.938 -18.267 1.00 77.25 285 SER A C 1
ATOM 2198 O O . SER A 1 285 ? 25.652 1.536 -19.209 1.00 77.25 285 SER A O 1
ATOM 2200 N N . TYR A 1 286 ? 24.626 1.582 -17.214 1.00 78.12 286 TYR A N 1
ATOM 2201 C CA . TYR A 1 286 ? 24.704 3.038 -17.038 1.00 78.12 286 TYR A CA 1
ATOM 2202 C C . TYR A 1 286 ? 26.023 3.501 -16.391 1.00 78.12 286 TYR A C 1
ATOM 2204 O O . TYR A 1 286 ? 26.256 4.702 -16.249 1.00 78.12 286 TYR A O 1
ATOM 2212 N N . GLY A 1 287 ? 26.916 2.575 -16.018 1.00 79.25 287 GLY A N 1
ATOM 2213 C CA . GLY A 1 287 ? 28.242 2.878 -15.476 1.00 79.25 287 GLY A CA 1
ATOM 2214 C C . GLY A 1 287 ? 28.199 3.804 -14.257 1.00 79.25 287 GLY A C 1
ATOM 2215 O O . GLY A 1 287 ? 27.395 3.622 -13.344 1.00 79.25 287 GLY A O 1
ATOM 2216 N N . GLU A 1 288 ? 29.055 4.831 -14.253 1.00 72.06 288 GLU A N 1
ATOM 2217 C CA . GLU A 1 288 ? 29.095 5.861 -13.198 1.00 72.06 288 GLU A CA 1
ATOM 2218 C C . GLU A 1 288 ? 27.821 6.724 -13.130 1.00 72.06 288 GLU A C 1
ATOM 2220 O O . GLU A 1 288 ? 27.606 7.425 -12.142 1.00 72.06 288 GLU A O 1
ATOM 2225 N N . SER A 1 289 ? 26.959 6.659 -14.152 1.00 71.12 289 SER A N 1
ATOM 2226 C CA . SER A 1 289 ? 25.675 7.366 -14.180 1.00 71.12 289 SER A CA 1
ATOM 2227 C C . SER A 1 289 ? 24.562 6.610 -13.463 1.00 71.12 289 SER A C 1
ATOM 2229 O O . SER A 1 289 ? 23.435 7.089 -13.480 1.00 71.12 289 SER A O 1
ATOM 2231 N N . GLY A 1 290 ? 24.832 5.457 -12.843 1.00 79.00 290 GLY A N 1
ATOM 2232 C CA . GLY A 1 290 ? 23.841 4.770 -12.022 1.00 79.00 290 GLY A CA 1
ATOM 2233 C C . GLY A 1 290 ? 23.536 5.511 -10.710 1.00 79.00 290 GLY A C 1
ATOM 2234 O O . GLY A 1 290 ? 24.433 6.060 -10.066 1.00 79.00 290 GLY A O 1
ATOM 2235 N N . TYR A 1 291 ? 22.268 5.547 -10.292 1.00 87.25 291 TYR A N 1
ATOM 2236 C CA . TYR A 1 291 ? 21.822 6.222 -9.068 1.00 87.25 291 TYR A CA 1
ATOM 2237 C C . TYR A 1 291 ? 20.552 5.625 -8.445 1.00 87.25 291 TYR A C 1
ATOM 2239 O O . TYR A 1 291 ? 19.789 4.903 -9.079 1.00 87.25 291 TYR A O 1
ATOM 2247 N N . GLY A 1 292 ? 20.337 5.935 -7.163 1.00 87.44 292 GLY A N 1
ATOM 2248 C CA . GLY A 1 292 ? 19.174 5.499 -6.393 1.00 87.44 292 GLY A CA 1
ATOM 2249 C C . GLY A 1 292 ? 17.985 6.461 -6.456 1.00 87.44 292 GLY A C 1
ATOM 2250 O O . GLY A 1 292 ? 18.064 7.575 -6.979 1.00 87.44 292 GLY A O 1
ATOM 2251 N N . TYR A 1 293 ? 16.868 6.034 -5.860 1.00 89.62 293 TYR A N 1
ATOM 2252 C CA . TYR A 1 293 ? 15.625 6.812 -5.784 1.00 89.62 293 TYR A CA 1
ATOM 2253 C C . TYR A 1 293 ? 15.820 8.219 -5.193 1.00 89.62 293 TYR A C 1
ATOM 2255 O O . TYR A 1 293 ? 15.125 9.152 -5.587 1.00 89.62 293 TYR A O 1
ATOM 2263 N N . ASP A 1 294 ? 16.801 8.397 -4.304 1.00 90.81 294 ASP A N 1
ATOM 2264 C CA . ASP A 1 294 ? 17.145 9.662 -3.646 1.00 90.81 294 ASP A CA 1
ATOM 2265 C C . ASP A 1 294 ? 17.548 10.791 -4.612 1.00 90.81 294 ASP A C 1
ATOM 2267 O O . ASP A 1 294 ? 17.550 11.963 -4.228 1.00 90.81 294 ASP A O 1
ATOM 2271 N N . ARG A 1 295 ? 17.866 10.460 -5.869 1.00 92.56 295 ARG A N 1
ATOM 2272 C CA . ARG A 1 295 ? 18.206 11.432 -6.921 1.00 92.56 295 ARG A CA 1
ATOM 2273 C C . ARG A 1 295 ? 17.123 11.612 -7.979 1.00 92.56 295 ARG A C 1
ATOM 2275 O O . ARG A 1 295 ? 17.332 12.347 -8.940 1.00 92.56 295 ARG A O 1
ATOM 2282 N N . THR A 1 296 ? 15.980 10.955 -7.823 1.00 95.19 296 THR A N 1
ATOM 2283 C CA . THR A 1 296 ? 14.860 11.087 -8.757 1.00 95.19 296 THR A CA 1
ATOM 2284 C C . THR A 1 296 ? 14.003 12.306 -8.434 1.00 95.19 296 THR A C 1
ATOM 2286 O O . THR A 1 296 ? 13.889 12.717 -7.277 1.00 95.19 296 THR A O 1
ATOM 2289 N N . PHE A 1 297 ? 13.358 12.881 -9.451 1.00 97.31 297 PHE A N 1
ATOM 2290 C CA . PHE A 1 297 ? 12.537 14.080 -9.272 1.00 97.31 297 PHE A CA 1
ATOM 2291 C C . PHE A 1 297 ? 11.401 13.894 -8.248 1.00 97.31 297 PHE A C 1
ATOM 2293 O O . PHE A 1 297 ? 11.156 14.851 -7.519 1.00 97.31 297 PHE A O 1
ATOM 2300 N N . PRO A 1 298 ? 10.741 12.720 -8.098 1.00 96.75 298 PRO A N 1
ATOM 2301 C CA . PRO A 1 298 ? 9.722 12.557 -7.067 1.00 96.75 298 PRO A CA 1
ATOM 2302 C C . PRO A 1 298 ? 10.285 12.711 -5.653 1.00 96.75 298 PRO A C 1
ATOM 2304 O O . PRO A 1 298 ? 9.690 13.392 -4.818 1.00 96.75 298 PRO A O 1
ATOM 2307 N N . PHE A 1 299 ? 11.463 12.135 -5.387 1.00 95.94 299 PHE A N 1
ATOM 2308 C CA . PHE A 1 299 ? 12.129 12.271 -4.094 1.00 95.94 299 PHE A CA 1
ATOM 2309 C C . PHE A 1 299 ? 12.621 13.702 -3.854 1.00 95.94 299 PHE A C 1
ATOM 2311 O O . PHE A 1 299 ? 12.428 14.253 -2.768 1.00 95.94 299 PHE A O 1
ATOM 2318 N N . LEU A 1 300 ? 13.244 14.312 -4.865 1.00 97.62 300 LEU A N 1
ATOM 2319 C CA . LEU A 1 300 ? 13.769 15.674 -4.777 1.00 97.62 300 LEU A CA 1
ATOM 2320 C C . LEU A 1 300 ? 12.645 16.699 -4.575 1.00 97.62 300 LEU A C 1
ATOM 2322 O O . LEU A 1 300 ? 12.775 17.559 -3.706 1.00 97.62 300 LEU A O 1
ATOM 2326 N N . LEU A 1 301 ? 11.526 16.549 -5.291 1.00 97.50 301 LEU A N 1
ATOM 2327 C CA . LEU A 1 301 ? 10.335 17.385 -5.139 1.00 97.50 301 LEU A CA 1
ATOM 2328 C C . LEU A 1 301 ? 9.726 17.231 -3.743 1.00 97.50 301 LEU A C 1
ATOM 2330 O O . LEU A 1 301 ? 9.456 18.231 -3.083 1.00 97.50 301 LEU A O 1
ATOM 2334 N N . ARG A 1 302 ? 9.568 15.990 -3.255 1.00 96.06 302 ARG A N 1
ATOM 2335 C CA . ARG A 1 302 ? 9.096 15.731 -1.887 1.00 96.06 302 ARG A CA 1
ATOM 2336 C C . ARG A 1 302 ? 9.967 16.441 -0.859 1.00 96.06 302 ARG A C 1
ATOM 2338 O O . ARG A 1 302 ? 9.453 17.093 0.045 1.00 96.06 302 ARG A O 1
ATOM 2345 N N . ARG A 1 303 ? 11.290 16.307 -0.993 1.00 95.50 303 ARG A N 1
ATOM 2346 C CA . ARG A 1 303 ? 12.247 16.959 -0.099 1.00 95.50 303 ARG A CA 1
ATOM 2347 C C . ARG A 1 303 ? 12.056 18.471 -0.133 1.00 95.50 303 ARG A C 1
ATOM 2349 O O . ARG A 1 303 ? 11.905 19.048 0.932 1.00 95.50 303 ARG A O 1
ATOM 2356 N N . ALA A 1 304 ? 12.020 19.078 -1.319 1.00 94.75 304 ALA A N 1
ATOM 2357 C CA . ALA A 1 304 ? 11.888 20.522 -1.474 1.00 94.75 304 ALA A CA 1
ATOM 2358 C C . ALA A 1 304 ? 10.606 21.066 -0.817 1.00 94.75 304 ALA A C 1
ATOM 2360 O O . ALA A 1 304 ? 10.689 21.953 0.031 1.00 94.75 304 ALA A O 1
ATOM 2361 N N . LEU A 1 305 ? 9.451 20.455 -1.107 1.00 93.56 305 LEU A N 1
ATOM 2362 C CA . LEU A 1 305 ? 8.149 20.870 -0.567 1.00 93.56 305 LEU A CA 1
ATOM 2363 C C . LEU A 1 305 ? 8.037 20.699 0.959 1.00 93.56 305 LEU A C 1
ATOM 2365 O O . LEU A 1 305 ? 7.385 21.513 1.613 1.00 93.56 305 LEU A O 1
ATOM 2369 N N . LEU A 1 306 ? 8.681 19.676 1.534 1.00 92.00 306 LEU A N 1
ATOM 2370 C CA . LEU A 1 306 ? 8.705 19.447 2.986 1.00 92.00 306 LEU A CA 1
ATOM 2371 C C . LEU A 1 306 ? 9.719 20.324 3.728 1.00 92.00 306 LEU A C 1
ATOM 2373 O O . LEU A 1 306 ? 9.545 20.569 4.919 1.00 92.00 306 LEU A O 1
ATOM 2377 N N . THR A 1 307 ? 10.797 20.746 3.062 1.00 89.69 307 THR A N 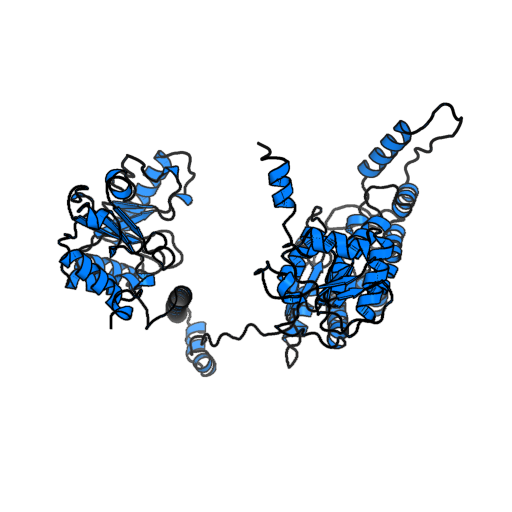1
ATOM 2378 C CA . THR A 1 307 ? 11.836 21.593 3.672 1.00 89.69 307 THR A CA 1
ATOM 2379 C C . THR A 1 307 ? 11.553 23.086 3.567 1.00 89.69 307 THR A C 1
ATOM 2381 O O . THR A 1 307 ? 12.276 23.874 4.179 1.00 89.69 307 THR A O 1
ATOM 2384 N N . ASP A 1 308 ? 10.527 23.485 2.814 1.00 85.56 308 ASP A N 1
ATOM 2385 C CA . ASP A 1 308 ? 10.073 24.872 2.813 1.00 85.56 308 ASP A CA 1
ATOM 2386 C C . ASP A 1 308 ? 9.563 25.287 4.207 1.00 85.56 308 ASP A C 1
ATOM 2388 O O . ASP A 1 308 ? 9.230 24.451 5.050 1.00 85.56 308 ASP A O 1
ATOM 2392 N N . THR A 1 309 ? 9.562 26.586 4.497 1.00 82.00 309 THR A N 1
ATOM 2393 C CA . THR A 1 309 ? 9.161 27.130 5.798 1.00 82.00 309 THR A CA 1
ATOM 2394 C C . THR A 1 309 ? 8.087 28.206 5.614 1.00 82.00 309 THR A C 1
ATOM 2396 O O . THR A 1 309 ? 8.429 29.353 5.313 1.00 82.00 309 THR A O 1
ATOM 2399 N N . PRO A 1 310 ? 6.799 27.880 5.856 1.00 83.56 310 PRO A N 1
ATOM 2400 C CA . PRO A 1 310 ? 6.276 26.574 6.288 1.00 83.56 310 PRO A CA 1
ATOM 2401 C C . PRO A 1 310 ? 6.313 25.511 5.173 1.00 83.56 310 PRO A C 1
ATOM 2403 O O . PRO A 1 310 ? 6.362 25.850 3.994 1.00 83.56 310 PRO A O 1
ATOM 2406 N N . ALA A 1 311 ? 6.261 24.229 5.552 1.00 87.44 311 ALA A N 1
ATOM 2407 C CA . ALA A 1 311 ? 6.161 23.129 4.592 1.00 87.44 311 ALA A CA 1
ATOM 2408 C C . ALA A 1 311 ? 4.898 23.289 3.729 1.00 87.44 311 ALA A C 1
ATOM 2410 O O . ALA A 1 311 ? 3.849 23.678 4.241 1.00 87.44 311 ALA A O 1
ATOM 2411 N N . ILE A 1 312 ? 5.003 22.987 2.434 1.00 89.25 312 ILE A N 1
ATOM 2412 C CA . ILE A 1 312 ? 3.946 23.277 1.451 1.00 89.25 312 ILE A CA 1
ATOM 2413 C C . ILE A 1 312 ? 3.025 22.081 1.238 1.00 89.25 312 ILE A C 1
ATOM 2415 O O . ILE A 1 312 ? 1.807 22.225 1.237 1.00 89.25 312 ILE A O 1
ATOM 2419 N N . ALA A 1 313 ? 3.607 20.908 0.995 1.00 91.00 313 ALA A N 1
ATOM 2420 C CA . ALA A 1 313 ? 2.884 19.702 0.612 1.00 91.00 313 ALA A CA 1
ATOM 2421 C C . ALA A 1 313 ? 3.739 18.451 0.866 1.00 91.00 313 ALA A C 1
ATOM 2423 O O . ALA A 1 313 ? 4.970 18.532 0.863 1.00 91.00 313 ALA A O 1
ATOM 2424 N N . ASP A 1 314 ? 3.102 17.287 1.025 1.00 92.06 314 ASP A N 1
ATOM 2425 C CA . ASP A 1 314 ? 3.802 15.995 0.973 1.00 92.06 314 ASP A CA 1
ATOM 2426 C C . ASP A 1 314 ? 3.649 15.372 -0.419 1.00 92.06 314 ASP A C 1
ATOM 2428 O O . ASP A 1 314 ? 2.533 15.149 -0.895 1.00 92.06 314 ASP A O 1
ATOM 2432 N N . ALA A 1 315 ? 4.767 15.090 -1.091 1.00 93.69 315 ALA A N 1
ATOM 2433 C CA . ALA A 1 315 ? 4.734 14.451 -2.399 1.00 93.69 315 ALA A CA 1
ATOM 2434 C C . ALA A 1 315 ? 4.831 12.923 -2.286 1.00 93.69 315 ALA A C 1
ATOM 2436 O O . ALA A 1 315 ? 5.766 12.381 -1.694 1.00 93.69 315 ALA A O 1
ATOM 2437 N N . VAL A 1 316 ? 3.886 12.221 -2.909 1.00 92.31 316 VAL A N 1
ATOM 2438 C CA . VAL A 1 316 ? 3.778 10.760 -2.922 1.00 92.31 316 VAL A CA 1
ATOM 2439 C C . VAL A 1 316 ? 3.994 10.253 -4.341 1.00 92.31 316 VAL A C 1
ATOM 2441 O O . VAL A 1 316 ? 3.294 10.650 -5.268 1.00 92.31 316 VAL A O 1
ATOM 2444 N N . HIS A 1 317 ? 4.950 9.349 -4.522 1.00 92.81 317 HIS A N 1
ATOM 2445 C CA . HIS A 1 317 ? 5.196 8.704 -5.808 1.00 92.81 317 HIS A CA 1
ATOM 2446 C C . HIS A 1 317 ? 4.459 7.364 -5.899 1.00 92.81 317 HIS A C 1
ATOM 2448 O O . HIS A 1 317 ? 4.628 6.496 -5.043 1.00 92.81 317 HIS A O 1
ATOM 2454 N N . ILE A 1 318 ? 3.675 7.189 -6.960 1.00 89.19 318 ILE A N 1
ATOM 2455 C CA . ILE A 1 318 ? 2.999 5.951 -7.333 1.00 89.19 318 ILE A CA 1
ATOM 2456 C C . ILE A 1 318 ? 3.691 5.397 -8.590 1.00 89.19 318 ILE A C 1
ATOM 2458 O O . ILE A 1 318 ? 3.472 5.927 -9.680 1.00 89.19 318 ILE A O 1
ATOM 2462 N N . PRO A 1 319 ? 4.507 4.333 -8.467 1.00 83.19 319 PRO A N 1
ATOM 2463 C CA . PRO A 1 319 ? 5.245 3.789 -9.603 1.00 83.19 319 PRO A CA 1
ATOM 2464 C C . PRO A 1 319 ? 4.307 3.049 -10.559 1.00 83.19 319 PRO A C 1
ATOM 2466 O O . PRO A 1 319 ? 3.615 2.121 -10.141 1.00 83.19 319 PRO A O 1
ATOM 2469 N N . ASP A 1 320 ? 4.308 3.397 -11.842 1.00 77.56 320 ASP A N 1
ATOM 2470 C CA . ASP A 1 320 ? 3.512 2.739 -12.884 1.00 77.56 320 ASP A CA 1
ATOM 2471 C C . ASP A 1 320 ? 4.386 1.933 -13.851 1.00 77.56 320 ASP A C 1
ATOM 2473 O O . ASP A 1 320 ? 4.420 2.133 -15.061 1.00 77.56 320 ASP A O 1
ATOM 2477 N N . HIS A 1 321 ? 5.138 0.991 -13.279 1.00 63.56 321 HIS A N 1
ATOM 2478 C CA . HIS A 1 321 ? 6.031 0.110 -14.034 1.00 63.56 321 HIS A CA 1
ATOM 2479 C C . HIS A 1 321 ? 5.343 -1.021 -14.791 1.00 63.56 321 HIS A C 1
ATOM 2481 O O . HIS A 1 321 ? 5.953 -1.637 -15.667 1.00 63.56 321 HIS A O 1
ATOM 2487 N N . PHE A 1 322 ? 4.105 -1.351 -14.433 1.00 52.59 322 PHE A N 1
ATOM 2488 C CA . PHE A 1 322 ? 3.434 -2.533 -14.951 1.00 52.59 322 PHE A CA 1
ATOM 2489 C C . PHE A 1 322 ? 2.488 -2.153 -16.086 1.00 52.59 322 PHE A C 1
ATOM 2491 O O . PHE A 1 322 ? 1.412 -1.599 -15.861 1.00 52.59 322 PHE A O 1
ATOM 2498 N N . ARG A 1 323 ? 2.851 -2.540 -17.317 1.00 53.44 323 ARG A N 1
ATOM 2499 C CA . ARG A 1 323 ? 1.890 -2.647 -18.424 1.00 53.44 323 ARG A CA 1
ATOM 2500 C C . ARG A 1 323 ? 0.722 -3.522 -17.963 1.00 53.44 323 ARG A C 1
ATOM 2502 O O . ARG A 1 323 ? 0.911 -4.713 -17.733 1.00 53.44 323 ARG A O 1
ATOM 2509 N N . GLY A 1 324 ? -0.469 -2.942 -17.834 1.00 49.12 324 GLY A N 1
ATOM 2510 C CA . GLY A 1 324 ? -1.684 -3.700 -17.513 1.00 49.12 324 GLY A CA 1
ATOM 2511 C C . GLY A 1 324 ? -2.598 -3.080 -16.461 1.00 49.12 324 GLY A C 1
ATOM 2512 O O . GLY A 1 324 ? -3.676 -3.619 -16.227 1.00 49.12 324 GLY A O 1
ATOM 2513 N N . GLY A 1 325 ? -2.223 -1.955 -15.845 1.00 59.72 325 GLY A N 1
ATOM 2514 C CA . GLY A 1 325 ? -3.164 -1.176 -15.042 1.00 59.72 325 GLY A CA 1
ATOM 2515 C C . GLY A 1 325 ? -4.307 -0.644 -15.909 1.00 59.72 325 GLY A C 1
ATOM 2516 O O . GLY A 1 325 ? -4.072 0.024 -16.916 1.00 59.72 325 GLY A O 1
ATOM 2517 N N . THR A 1 326 ? -5.554 -0.933 -15.539 1.00 75.12 326 THR A N 1
ATOM 2518 C CA . THR A 1 326 ? -6.700 -0.243 -16.140 1.00 75.12 326 THR A CA 1
ATOM 2519 C C . THR A 1 326 ? -6.719 1.217 -15.677 1.00 75.12 326 THR A C 1
ATOM 2521 O O . THR A 1 326 ? -6.166 1.555 -14.626 1.00 75.12 326 THR A O 1
ATOM 2524 N N . ILE A 1 327 ? -7.375 2.104 -16.430 1.00 81.81 327 ILE A N 1
ATOM 2525 C CA . ILE A 1 327 ? -7.503 3.514 -16.025 1.00 81.81 327 ILE A CA 1
ATOM 2526 C C . ILE A 1 327 ? -8.212 3.648 -14.679 1.00 81.81 327 ILE A C 1
ATOM 2528 O O . ILE A 1 327 ? -7.850 4.496 -13.871 1.00 81.81 327 ILE A O 1
ATOM 2532 N N . GLU A 1 328 ? -9.156 2.761 -14.398 1.00 80.12 328 GLU A N 1
ATOM 2533 C CA . GLU A 1 328 ? -9.844 2.664 -13.118 1.00 80.12 328 GLU A CA 1
ATOM 2534 C C . GLU A 1 328 ? -8.861 2.350 -11.981 1.00 80.12 328 GLU A C 1
ATOM 2536 O O . GLU A 1 328 ? -8.932 2.975 -10.927 1.00 80.12 328 GLU A O 1
ATOM 2541 N N . ASN A 1 329 ? -7.897 1.447 -12.197 1.00 81.44 329 ASN A N 1
ATOM 2542 C CA . ASN A 1 329 ? -6.869 1.148 -11.202 1.00 81.44 329 ASN A CA 1
ATOM 2543 C C . ASN A 1 329 ? -5.959 2.358 -10.945 1.00 81.44 329 ASN A C 1
ATOM 2545 O O . ASN A 1 329 ? -5.659 2.670 -9.795 1.00 81.44 329 ASN A O 1
ATOM 2549 N N . ASN A 1 330 ? -5.560 3.078 -11.996 1.00 86.06 330 ASN A N 1
ATOM 2550 C CA . ASN A 1 330 ? -4.741 4.282 -11.844 1.00 86.06 330 ASN A CA 1
ATOM 2551 C C . ASN A 1 330 ? -5.505 5.403 -11.125 1.00 86.06 330 ASN A C 1
ATOM 2553 O O . ASN A 1 330 ? -4.947 6.033 -10.228 1.00 86.06 330 ASN A O 1
ATOM 2557 N N . ILE A 1 331 ? -6.796 5.585 -11.427 1.00 87.25 331 ILE A N 1
ATOM 2558 C CA . ILE A 1 331 ? -7.674 6.502 -10.689 1.00 87.25 331 ILE A CA 1
ATOM 2559 C C . ILE A 1 331 ? -7.766 6.101 -9.215 1.00 87.25 331 ILE A C 1
ATOM 2561 O O . ILE A 1 331 ? -7.599 6.964 -8.363 1.00 87.25 331 ILE A O 1
ATOM 2565 N N . ILE A 1 332 ? -7.977 4.819 -8.894 1.00 84.12 332 ILE A N 1
ATOM 2566 C CA . ILE A 1 332 ? -8.065 4.340 -7.504 1.00 84.12 332 ILE A CA 1
ATOM 2567 C C . ILE A 1 332 ? -6.755 4.598 -6.756 1.00 84.12 332 ILE A C 1
ATOM 2569 O O . ILE A 1 332 ? -6.771 5.170 -5.670 1.00 84.12 332 ILE A O 1
ATOM 2573 N N . ARG A 1 333 ? -5.613 4.215 -7.334 1.00 86.25 333 ARG A N 1
ATOM 2574 C CA . ARG A 1 333 ? -4.295 4.387 -6.703 1.00 86.25 333 ARG A CA 1
ATOM 2575 C C . ARG A 1 333 ? -4.009 5.854 -6.397 1.00 86.25 333 ARG A C 1
ATOM 2577 O O . ARG A 1 333 ? -3.584 6.162 -5.289 1.00 86.25 333 ARG A O 1
ATOM 2584 N N . LEU A 1 334 ? -4.289 6.739 -7.353 1.00 89.06 334 LEU A N 1
ATOM 2585 C CA . LEU A 1 334 ? -4.182 8.185 -7.177 1.00 89.06 334 LEU A CA 1
ATOM 2586 C C . LEU A 1 334 ? -5.220 8.729 -6.181 1.00 89.06 334 LEU A C 1
ATOM 2588 O O . LEU A 1 334 ? -4.914 9.626 -5.417 1.00 89.06 334 LEU A O 1
ATOM 2592 N N . ALA A 1 335 ? -6.446 8.211 -6.164 1.00 85.88 335 ALA A N 1
ATOM 2593 C CA . ALA A 1 335 ? -7.506 8.663 -5.261 1.00 85.88 335 ALA A CA 1
ATOM 2594 C C . ALA A 1 335 ? -7.202 8.355 -3.785 1.00 85.88 335 ALA A C 1
ATOM 2596 O O . ALA A 1 335 ? -7.544 9.155 -2.916 1.00 85.88 335 ALA A O 1
ATOM 2597 N N . LEU A 1 336 ? -6.534 7.229 -3.503 1.00 83.75 336 LEU A N 1
ATOM 2598 C CA . LEU A 1 336 ? -6.184 6.794 -2.145 1.00 83.75 336 LEU A CA 1
ATOM 2599 C C . LEU A 1 336 ? -5.237 7.753 -1.410 1.00 83.75 336 LEU A C 1
ATOM 2601 O O . LEU A 1 336 ? -5.172 7.708 -0.184 1.00 83.75 336 LEU A O 1
ATOM 2605 N N . THR A 1 337 ? -4.510 8.609 -2.130 1.00 85.88 337 THR A N 1
ATOM 2606 C CA . THR A 1 337 ? -3.601 9.605 -1.544 1.00 85.88 337 THR A CA 1
ATOM 2607 C C . THR A 1 337 ? -4.262 10.973 -1.328 1.00 85.88 337 THR A C 1
ATOM 2609 O O . THR A 1 337 ? -3.591 11.892 -0.861 1.00 85.88 337 THR A O 1
ATOM 2612 N N . ASP A 1 338 ? -5.554 11.122 -1.661 1.00 84.94 338 ASP A N 1
ATOM 2613 C CA . ASP A 1 338 ? -6.328 12.377 -1.603 1.00 84.94 338 ASP A CA 1
ATOM 2614 C C . ASP A 1 338 ? -5.591 13.603 -2.207 1.00 84.94 338 ASP A C 1
ATOM 2616 O O . ASP A 1 338 ? -5.479 14.643 -1.555 1.00 84.94 338 ASP A O 1
ATOM 2620 N N . PRO A 1 339 ? -5.068 13.514 -3.451 1.00 90.69 339 PRO A N 1
ATOM 2621 C CA . PRO A 1 339 ? -4.163 14.506 -4.025 1.00 90.69 339 PRO A CA 1
ATOM 2622 C C . PRO A 1 339 ? -4.807 15.879 -4.141 1.00 90.69 339 PRO A C 1
ATOM 2624 O O . PRO A 1 339 ? -5.885 16.018 -4.718 1.00 90.69 339 PRO A O 1
ATOM 2627 N N . ALA A 1 340 ? -4.111 16.915 -3.687 1.00 91.81 340 ALA A N 1
ATOM 2628 C CA . ALA A 1 340 ? -4.353 18.286 -4.125 1.00 91.81 340 ALA A CA 1
ATOM 2629 C C . ALA A 1 340 ? -3.868 18.497 -5.565 1.00 91.81 340 ALA A C 1
ATOM 2631 O O . ALA A 1 340 ? -4.537 19.149 -6.369 1.00 91.81 340 ALA A O 1
ATOM 2632 N N . VAL A 1 341 ? -2.722 17.895 -5.899 1.00 95.38 341 VAL A N 1
ATOM 2633 C CA . VAL A 1 341 ? -2.104 17.945 -7.227 1.00 95.38 341 VAL A CA 1
ATOM 2634 C C . VAL A 1 341 ? -1.780 16.532 -7.691 1.00 95.38 341 VAL A C 1
ATOM 2636 O O . VAL A 1 341 ? -1.215 15.740 -6.942 1.00 95.38 341 VAL A O 1
ATOM 2639 N N . VAL A 1 342 ? -2.104 16.226 -8.942 1.00 96.50 342 VAL A N 1
ATOM 2640 C CA . VAL A 1 342 ? -1.713 14.999 -9.634 1.00 96.50 342 VAL A CA 1
ATOM 2641 C C . VAL A 1 342 ? -0.678 15.347 -10.697 1.00 96.50 342 VAL A C 1
ATOM 2643 O O . VAL A 1 342 ? -0.955 16.145 -11.588 1.00 96.50 342 VAL A O 1
ATOM 2646 N N . VAL A 1 343 ? 0.504 14.747 -10.625 1.00 97.88 343 VAL A N 1
ATOM 2647 C CA . VAL A 1 343 ? 1.564 14.880 -11.629 1.00 97.88 343 VAL A CA 1
ATOM 2648 C C . VAL A 1 343 ? 1.603 13.605 -12.466 1.00 97.88 343 VAL A C 1
ATOM 2650 O O . VAL A 1 343 ? 1.684 12.509 -11.916 1.00 97.88 343 VAL A O 1
ATOM 2653 N N . LEU A 1 344 ? 1.537 13.743 -13.788 1.00 95.94 344 LEU A N 1
ATOM 2654 C CA . LEU A 1 344 ? 1.468 12.634 -14.739 1.00 95.94 344 LEU A CA 1
ATOM 2655 C C . LEU A 1 344 ? 2.724 12.602 -15.608 1.00 95.94 344 LEU A C 1
ATOM 2657 O O . LEU A 1 344 ? 2.970 13.532 -16.379 1.00 95.94 344 LEU A O 1
ATOM 2661 N N . LEU A 1 345 ? 3.479 11.508 -15.514 1.00 93.94 345 LEU A N 1
ATOM 2662 C CA . LEU A 1 345 ? 4.606 11.186 -16.386 1.00 93.94 345 LEU A CA 1
ATOM 2663 C C . LEU A 1 345 ? 4.449 9.753 -16.909 1.00 93.94 345 LEU A C 1
ATOM 2665 O O . LEU A 1 345 ? 4.968 8.804 -16.334 1.00 93.94 345 LEU A O 1
ATOM 2669 N N . ASP A 1 346 ? 3.722 9.602 -18.007 1.00 89.06 346 ASP A N 1
ATOM 2670 C CA . ASP A 1 346 ? 3.449 8.310 -18.645 1.00 89.06 346 ASP A CA 1
ATOM 2671 C C . ASP A 1 346 ? 3.370 8.495 -20.177 1.00 89.06 346 ASP A C 1
ATOM 2673 O O . ASP A 1 346 ? 3.654 9.582 -20.694 1.00 89.06 346 ASP A O 1
ATOM 2677 N N . GLY A 1 347 ? 3.052 7.435 -20.917 1.00 87.62 347 GLY A N 1
ATOM 2678 C CA . GLY A 1 347 ? 2.793 7.439 -22.356 1.00 87.62 347 GLY A CA 1
ATOM 2679 C C . GLY A 1 347 ? 3.964 6.964 -23.198 1.00 87.62 347 GLY A C 1
ATOM 2680 O O . GLY A 1 347 ? 3.778 6.617 -24.363 1.00 87.62 347 GLY A O 1
ATOM 2681 N N . LEU A 1 348 ? 5.161 6.857 -22.619 1.00 88.62 348 LEU A N 1
ATOM 2682 C CA . LEU A 1 348 ? 6.329 6.363 -23.339 1.00 88.62 348 LEU A CA 1
ATOM 2683 C C . LEU A 1 348 ? 6.106 4.924 -23.827 1.00 88.62 348 LEU A C 1
ATOM 2685 O O . LEU A 1 348 ? 6.425 4.591 -24.970 1.00 88.62 348 LEU A O 1
ATOM 2689 N N . TRP A 1 349 ? 5.491 4.086 -22.990 1.00 85.81 349 TRP A N 1
ATOM 2690 C CA . TRP A 1 349 ? 5.206 2.685 -23.300 1.00 85.81 349 TRP A CA 1
ATOM 2691 C C . TRP A 1 349 ? 4.283 2.488 -24.505 1.00 85.81 349 TRP A C 1
ATOM 2693 O O . TRP A 1 349 ? 4.352 1.427 -25.127 1.00 85.81 349 TRP A O 1
ATOM 2703 N N . GLU A 1 350 ? 3.464 3.483 -24.855 1.00 87.31 350 GLU A N 1
ATOM 2704 C CA . GLU A 1 350 ? 2.590 3.462 -26.038 1.00 87.31 350 GLU A CA 1
ATOM 2705 C C . GLU A 1 350 ? 3.386 3.527 -27.342 1.00 87.31 350 GLU A C 1
ATOM 2707 O O . GLU A 1 350 ? 2.937 3.038 -28.375 1.00 87.31 350 GLU A O 1
ATOM 2712 N N . SER A 1 351 ? 4.593 4.096 -27.287 1.00 87.62 351 SER A N 1
ATOM 2713 C CA . SER A 1 351 ? 5.487 4.228 -28.438 1.00 87.62 351 SER A CA 1
ATOM 2714 C C . SER A 1 351 ? 6.347 2.983 -28.702 1.00 87.62 351 SER A C 1
ATOM 2716 O O . SER A 1 351 ? 7.025 2.910 -29.728 1.00 87.62 351 SER A O 1
ATOM 2718 N N . LEU A 1 352 ? 6.331 1.994 -27.799 1.00 85.38 352 LEU A N 1
ATOM 2719 C CA . LEU A 1 352 ? 7.068 0.739 -27.958 1.00 85.38 352 LEU A CA 1
ATOM 2720 C C . LEU A 1 352 ? 6.260 -0.243 -28.809 1.00 85.38 352 LEU A C 1
ATOM 2722 O O . LEU A 1 352 ? 5.552 -1.120 -28.298 1.00 85.38 352 LEU A O 1
ATOM 2726 N N . LEU A 1 353 ? 6.386 -0.050 -30.119 1.00 83.06 353 LEU A N 1
ATOM 2727 C CA . LEU A 1 353 ? 5.706 -0.824 -31.148 1.00 83.06 353 LEU A CA 1
ATOM 2728 C C . LEU A 1 353 ? 6.439 -2.140 -31.418 1.00 83.06 353 LEU A C 1
ATOM 2730 O O . LEU A 1 353 ? 7.655 -2.157 -31.610 1.00 83.06 353 LEU A O 1
ATOM 273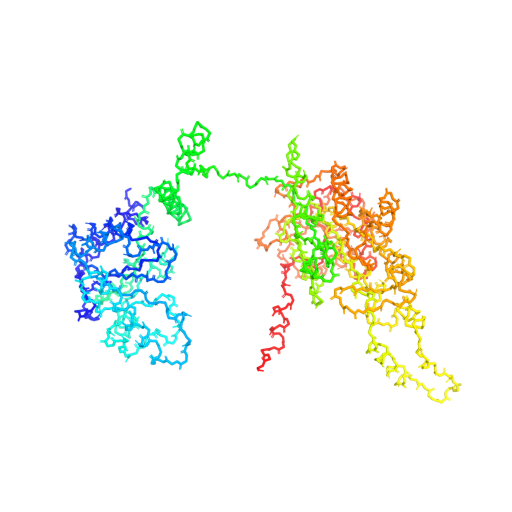4 N N . THR A 1 354 ? 5.702 -3.248 -31.461 1.00 78.75 354 THR A N 1
ATOM 2735 C CA . THR A 1 354 ? 6.268 -4.584 -31.689 1.00 78.75 354 THR A CA 1
ATOM 2736 C C . THR A 1 354 ? 5.936 -5.110 -33.080 1.00 78.75 354 THR A C 1
ATOM 2738 O O . THR A 1 354 ? 4.945 -4.732 -33.709 1.00 78.75 354 THR A O 1
ATOM 2741 N N . LYS A 1 355 ? 6.754 -6.049 -33.567 1.00 81.69 355 LYS A N 1
ATOM 2742 C CA . LYS A 1 355 ? 6.482 -6.757 -34.825 1.00 81.69 355 LYS A CA 1
ATOM 2743 C C . LYS A 1 355 ? 5.134 -7.486 -34.788 1.00 81.69 355 LYS A C 1
ATOM 2745 O O . LYS A 1 355 ? 4.440 -7.519 -35.800 1.00 81.69 355 LYS A O 1
ATOM 2750 N N . ASP A 1 356 ? 4.742 -8.011 -33.631 1.00 83.38 356 ASP A N 1
ATOM 2751 C CA . ASP A 1 356 ? 3.482 -8.739 -33.465 1.00 83.38 356 ASP A CA 1
ATOM 2752 C C . ASP A 1 356 ? 2.261 -7.846 -33.692 1.00 83.38 356 ASP A C 1
ATOM 2754 O O . ASP A 1 356 ? 1.305 -8.273 -34.335 1.00 83.38 356 ASP A O 1
ATOM 2758 N N . GLN A 1 357 ? 2.309 -6.583 -33.253 1.00 84.69 357 GLN A N 1
ATOM 2759 C CA . GLN A 1 357 ? 1.241 -5.614 -33.529 1.00 84.69 357 GLN A CA 1
ATOM 2760 C C . GLN A 1 357 ? 1.081 -5.369 -35.033 1.00 84.69 357 GLN A C 1
ATOM 2762 O O . GLN A 1 357 ? -0.040 -5.318 -35.541 1.00 84.69 357 GLN A O 1
ATOM 2767 N N . PHE A 1 358 ? 2.196 -5.270 -35.760 1.00 87.88 358 PHE A N 1
ATOM 2768 C CA . PHE A 1 358 ? 2.168 -5.124 -37.212 1.00 87.88 358 PHE A CA 1
ATOM 2769 C C . PHE A 1 358 ? 1.635 -6.384 -37.910 1.00 87.88 358 PHE A C 1
ATOM 2771 O O . PHE A 1 358 ? 0.805 -6.284 -38.812 1.00 87.88 358 PHE A O 1
ATOM 2778 N N . LEU A 1 359 ? 2.059 -7.576 -37.482 1.00 89.56 359 LEU A N 1
ATOM 2779 C CA . LEU A 1 359 ? 1.567 -8.840 -38.039 1.00 89.56 359 LEU A CA 1
ATOM 2780 C C . LEU A 1 359 ? 0.067 -9.041 -37.783 1.00 89.56 359 LEU A C 1
ATOM 2782 O O . LEU A 1 359 ? -0.641 -9.485 -38.686 1.00 89.56 359 LEU A O 1
ATOM 2786 N N . ALA A 1 360 ? -0.428 -8.670 -36.600 1.00 88.81 360 ALA A N 1
ATOM 2787 C CA . ALA A 1 360 ? -1.854 -8.698 -36.282 1.00 88.81 360 ALA A CA 1
ATOM 2788 C C . ALA A 1 360 ? -2.653 -7.756 -37.195 1.00 88.81 360 ALA A C 1
ATOM 2790 O O . ALA A 1 360 ? -3.642 -8.171 -37.795 1.00 88.81 360 ALA A O 1
ATOM 2791 N N . TYR A 1 361 ? -2.166 -6.525 -37.391 1.00 90.19 361 TYR A N 1
ATOM 2792 C CA . TYR A 1 361 ? -2.753 -5.585 -38.347 1.00 90.19 361 TYR A CA 1
ATOM 2793 C C . TYR A 1 361 ? -2.821 -6.170 -39.766 1.00 90.19 361 TYR A C 1
ATOM 2795 O O . TYR A 1 361 ? -3.861 -6.080 -40.419 1.00 90.19 361 TYR A O 1
ATOM 2803 N N . LEU A 1 362 ? -1.742 -6.798 -40.251 1.00 91.12 362 LEU A N 1
ATOM 2804 C CA . LEU A 1 362 ? -1.744 -7.428 -41.573 1.00 91.12 362 LEU A CA 1
ATOM 2805 C C . LEU A 1 362 ? -2.755 -8.573 -41.659 1.00 91.12 362 LEU A C 1
ATOM 2807 O O . LEU A 1 362 ? -3.469 -8.668 -42.655 1.00 91.12 362 LEU A O 1
ATOM 2811 N N . ALA A 1 363 ? -2.834 -9.423 -40.634 1.00 90.25 363 ALA A N 1
ATOM 2812 C CA . ALA A 1 363 ? -3.787 -10.528 -40.593 1.00 90.25 363 ALA A CA 1
ATOM 2813 C C . ALA A 1 363 ? -5.235 -10.025 -40.691 1.00 90.25 363 ALA A C 1
ATOM 2815 O O . ALA A 1 363 ? -6.020 -10.561 -41.475 1.00 90.25 363 ALA A O 1
ATOM 2816 N N . ASP A 1 364 ? -5.564 -8.957 -39.962 1.00 90.31 364 ASP A N 1
ATOM 2817 C CA . ASP A 1 364 ? -6.878 -8.318 -40.019 1.00 90.31 364 ASP A CA 1
ATOM 2818 C C . ASP A 1 364 ? -7.151 -7.725 -41.405 1.00 90.31 364 ASP A C 1
ATOM 2820 O O . ASP A 1 364 ? -8.196 -7.979 -42.000 1.00 90.31 364 ASP A O 1
ATOM 2824 N N . LYS A 1 365 ? -6.180 -7.010 -41.986 1.00 90.06 365 LYS A N 1
ATOM 2825 C CA . LYS A 1 365 ? -6.331 -6.436 -43.327 1.00 90.06 365 LYS A CA 1
ATOM 2826 C C . LYS A 1 365 ? -6.482 -7.483 -44.421 1.00 90.06 365 LYS A C 1
ATOM 2828 O O . LYS A 1 365 ? -7.278 -7.266 -45.324 1.00 90.06 365 LYS A O 1
ATOM 2833 N N . VAL A 1 366 ? -5.756 -8.597 -44.350 1.00 91.06 366 VAL A N 1
ATOM 2834 C CA . VAL A 1 366 ? -5.886 -9.718 -45.295 1.00 91.06 366 VAL A CA 1
ATOM 2835 C C . VAL A 1 366 ? -7.256 -10.377 -45.167 1.00 91.06 366 VAL A C 1
ATOM 2837 O O . VAL A 1 366 ? -7.876 -10.693 -46.182 1.00 91.06 366 VAL A O 1
ATOM 2840 N N . ARG A 1 367 ? -7.738 -10.567 -43.933 1.00 91.44 367 ARG A N 1
ATOM 2841 C CA . ARG A 1 367 ? -9.051 -11.158 -43.656 1.00 91.44 367 ARG A CA 1
ATOM 2842 C C . ARG A 1 367 ? -10.194 -10.288 -44.179 1.00 91.44 367 ARG A C 1
ATOM 2844 O O . ARG A 1 367 ? -11.134 -10.822 -44.759 1.00 91.44 367 ARG A O 1
ATOM 2851 N N . ASP A 1 368 ? -10.088 -8.975 -44.011 1.00 89.81 368 ASP A N 1
ATOM 2852 C CA . ASP A 1 368 ? -11.141 -8.023 -44.378 1.00 89.81 368 ASP A CA 1
ATOM 2853 C C . ASP A 1 368 ? -11.040 -7.554 -45.845 1.00 89.81 368 ASP A C 1
ATOM 2855 O O . ASP A 1 368 ? -11.875 -6.779 -46.322 1.00 89.81 368 ASP A O 1
ATOM 2859 N N . HIS A 1 369 ? -10.016 -7.994 -46.584 1.00 90.25 369 HIS A N 1
ATOM 2860 C CA . HIS A 1 369 ? -9.810 -7.590 -47.969 1.00 90.25 369 HIS A CA 1
ATOM 2861 C C . HIS A 1 369 ? -10.759 -8.324 -48.924 1.00 90.25 369 HIS A C 1
ATOM 2863 O O . HIS A 1 369 ? -10.729 -9.548 -49.055 1.00 90.25 369 HIS A O 1
ATOM 2869 N N . ASP A 1 370 ? -11.565 -7.562 -49.664 1.00 89.94 370 ASP A N 1
ATOM 2870 C CA . ASP A 1 370 ? -12.365 -8.102 -50.762 1.00 89.94 370 ASP A CA 1
ATOM 2871 C C . ASP A 1 370 ? -11.532 -8.228 -52.045 1.00 89.94 370 ASP A C 1
ATOM 2873 O O . ASP A 1 370 ? -11.348 -7.271 -52.796 1.00 89.94 370 ASP A O 1
ATOM 2877 N N . TRP A 1 371 ? -11.091 -9.454 -52.321 1.00 87.69 371 TRP A N 1
ATOM 2878 C CA . TRP A 1 371 ? -10.281 -9.821 -53.485 1.00 87.69 371 TRP A CA 1
ATOM 2879 C C . TRP A 1 371 ? -10.966 -9.600 -54.844 1.00 87.69 371 TRP A C 1
ATOM 2881 O O . TRP A 1 371 ? -10.316 -9.708 -55.883 1.00 87.69 371 TRP A O 1
ATOM 2891 N N . ARG A 1 372 ? -12.275 -9.312 -54.875 1.00 89.25 372 ARG A N 1
ATOM 2892 C CA . ARG A 1 372 ? -13.052 -9.168 -56.119 1.00 89.25 372 ARG A CA 1
ATOM 2893 C C . ARG A 1 372 ? -13.086 -7.736 -56.647 1.00 89.25 372 ARG A C 1
ATOM 2895 O O . ARG A 1 372 ? -13.465 -7.530 -57.796 1.00 89.25 372 ARG A O 1
ATOM 2902 N N . ASN A 1 373 ? -12.696 -6.750 -55.838 1.00 89.88 373 ASN A N 1
ATOM 2903 C CA . ASN A 1 373 ? -12.837 -5.330 -56.178 1.00 89.88 373 ASN A CA 1
ATOM 2904 C C . ASN A 1 373 ? -11.633 -4.728 -56.934 1.00 89.88 373 ASN A C 1
ATOM 2906 O O . ASN A 1 373 ? -11.651 -3.540 -57.256 1.00 89.88 373 ASN A O 1
ATOM 2910 N N . GLY A 1 374 ? -10.586 -5.519 -57.203 1.00 83.81 374 GLY A N 1
ATOM 2911 C CA . GLY A 1 374 ? -9.394 -5.091 -57.945 1.00 83.81 374 GLY A CA 1
ATOM 2912 C C . GLY A 1 374 ? -8.477 -4.106 -57.208 1.00 83.81 374 GLY A C 1
ATOM 2913 O O . GLY A 1 374 ? -7.543 -3.584 -57.816 1.00 83.81 374 GLY A O 1
ATOM 2914 N N . ARG A 1 375 ? -8.716 -3.824 -55.919 1.00 85.69 375 ARG A N 1
ATOM 2915 C CA . ARG A 1 375 ? -7.841 -2.972 -55.102 1.00 85.69 375 ARG A CA 1
ATOM 2916 C C . ARG A 1 375 ? -6.603 -3.750 -54.665 1.00 85.69 375 ARG A C 1
ATOM 2918 O O . ARG A 1 375 ? -6.687 -4.914 -54.300 1.00 85.69 375 ARG A O 1
ATOM 2925 N N . VAL A 1 376 ? -5.453 -3.082 -54.658 1.00 85.38 376 VAL A N 1
ATOM 2926 C CA . VAL A 1 376 ? -4.191 -3.661 -54.179 1.00 85.38 376 VAL A CA 1
ATOM 2927 C C . VAL A 1 376 ? -4.097 -3.503 -52.663 1.00 85.38 376 VAL A C 1
ATOM 2929 O O . VAL A 1 376 ? -4.348 -2.418 -52.136 1.00 85.38 376 VAL A O 1
ATOM 2932 N N . LEU A 1 377 ? -3.721 -4.578 -51.967 1.00 85.00 377 LEU A N 1
ATOM 2933 C CA . LEU A 1 377 ? -3.427 -4.563 -50.538 1.00 85.00 377 LEU A CA 1
ATOM 2934 C C . LEU A 1 377 ? -1.921 -4.352 -50.308 1.00 85.00 377 LEU A C 1
ATOM 2936 O O . LEU A 1 377 ? -1.108 -5.167 -50.738 1.00 85.00 377 LEU A O 1
ATOM 2940 N N . ASP A 1 378 ? -1.552 -3.266 -49.628 1.00 84.12 378 ASP A N 1
ATOM 2941 C CA . ASP A 1 378 ? -0.164 -2.984 -49.246 1.00 84.12 378 ASP A CA 1
ATOM 2942 C C . ASP A 1 378 ? 0.214 -3.737 -47.961 1.00 84.12 378 ASP A C 1
ATOM 2944 O O . ASP A 1 378 ? -0.330 -3.469 -46.889 1.00 84.12 378 ASP A O 1
ATOM 2948 N N . LEU A 1 379 ? 1.157 -4.674 -48.086 1.00 87.12 379 LEU A N 1
ATOM 2949 C CA . LEU A 1 379 ? 1.681 -5.512 -47.001 1.00 87.12 379 LEU A CA 1
ATOM 2950 C C . LEU A 1 379 ? 3.136 -5.160 -46.637 1.00 87.12 379 LEU A C 1
ATOM 2952 O O . LEU A 1 379 ? 3.814 -5.937 -45.962 1.00 87.12 379 LEU A O 1
ATOM 2956 N N . SER A 1 380 ? 3.655 -4.031 -47.129 1.00 88.69 380 SER A N 1
ATOM 2957 C CA . SER A 1 380 ? 5.058 -3.663 -46.945 1.00 88.69 380 SER A CA 1
ATOM 2958 C C . SER A 1 380 ? 5.392 -3.345 -45.482 1.00 88.69 380 SER A C 1
ATOM 2960 O O . SER A 1 380 ? 4.650 -2.660 -44.777 1.00 88.69 380 SER A O 1
ATOM 2962 N N . PHE A 1 381 ? 6.546 -3.836 -45.022 1.00 88.06 381 PHE A N 1
ATOM 2963 C CA . PHE A 1 381 ? 7.085 -3.537 -43.697 1.00 88.06 381 PHE A CA 1
ATOM 2964 C C . PHE A 1 381 ? 8.245 -2.547 -43.804 1.00 88.06 381 PHE A C 1
ATOM 2966 O O . PHE A 1 381 ? 9.235 -2.802 -44.489 1.00 88.06 381 PHE A O 1
ATOM 2973 N N . SER A 1 382 ? 8.135 -1.427 -43.095 1.00 88.94 382 SER A N 1
ATOM 2974 C CA . SER A 1 382 ? 9.226 -0.477 -42.857 1.00 88.94 382 SER A CA 1
ATOM 2975 C C . SER A 1 382 ? 8.976 0.279 -41.551 1.00 88.94 382 SER A C 1
ATOM 2977 O O . SER A 1 382 ? 7.830 0.380 -41.110 1.00 88.94 382 SER A O 1
ATOM 2979 N N . SER A 1 383 ? 10.024 0.838 -40.939 1.00 86.75 383 SER A N 1
ATOM 2980 C CA . SER A 1 383 ? 9.888 1.652 -39.720 1.00 86.75 383 SER A CA 1
ATOM 2981 C C . SER A 1 383 ? 8.962 2.852 -39.930 1.00 86.75 383 SER A C 1
ATOM 2983 O O . SER A 1 383 ? 8.059 3.094 -39.130 1.00 86.75 383 SER A O 1
ATOM 2985 N N . ARG A 1 384 ? 9.108 3.529 -41.074 1.00 89.69 384 ARG A N 1
ATOM 2986 C CA . ARG A 1 384 ? 8.224 4.611 -41.511 1.00 89.69 384 ARG A CA 1
ATOM 2987 C C . ARG A 1 384 ? 6.766 4.167 -41.590 1.00 89.69 384 ARG A C 1
ATOM 2989 O O . ARG A 1 384 ? 5.897 4.853 -41.064 1.00 89.69 384 ARG A O 1
ATOM 2996 N N . ARG A 1 385 ? 6.496 3.007 -42.196 1.00 89.75 385 ARG A N 1
ATOM 2997 C CA . ARG A 1 385 ? 5.131 2.482 -42.319 1.00 89.75 385 ARG A CA 1
ATOM 2998 C C . ARG A 1 385 ? 4.515 2.170 -40.957 1.00 89.75 385 ARG A C 1
ATOM 3000 O O . ARG A 1 385 ? 3.351 2.477 -40.732 1.00 89.75 385 ARG A O 1
ATOM 3007 N N . VAL A 1 386 ? 5.289 1.584 -40.047 1.00 89.50 386 VAL A N 1
ATOM 3008 C CA . VAL A 1 386 ? 4.849 1.309 -38.670 1.00 89.50 386 VAL A CA 1
ATOM 3009 C C . VAL A 1 386 ? 4.502 2.611 -37.941 1.00 89.50 386 VAL A C 1
ATOM 3011 O O . VAL A 1 386 ? 3.448 2.689 -37.314 1.00 89.50 386 VAL A O 1
ATOM 3014 N N . CYS A 1 387 ? 5.332 3.648 -38.078 1.00 91.31 387 CYS A N 1
ATOM 3015 C CA . CYS A 1 387 ? 5.056 4.976 -37.529 1.00 91.31 387 CYS A CA 1
ATOM 3016 C C . CYS A 1 387 ? 3.766 5.584 -38.113 1.00 91.31 387 CYS A C 1
ATOM 3018 O O . CYS A 1 387 ? 2.895 5.988 -37.351 1.00 91.31 387 CYS A O 1
ATOM 3020 N N . GLU A 1 388 ? 3.595 5.577 -39.439 1.00 92.12 388 GLU A N 1
ATOM 3021 C CA . GLU A 1 388 ? 2.386 6.081 -40.113 1.00 92.12 388 GLU A CA 1
ATOM 3022 C C . GLU A 1 388 ? 1.111 5.351 -39.659 1.00 92.12 388 GLU A C 1
ATOM 3024 O O . GLU A 1 388 ? 0.070 5.972 -39.465 1.00 92.12 388 GLU A O 1
ATOM 3029 N N . LEU A 1 389 ? 1.179 4.031 -39.472 1.00 92.75 389 LEU A N 1
ATOM 3030 C CA . LEU A 1 389 ? 0.048 3.241 -38.980 1.00 92.75 389 LEU A CA 1
ATOM 3031 C C . LEU A 1 389 ? -0.283 3.565 -37.519 1.00 92.75 389 LEU A C 1
ATOM 3033 O O . LEU A 1 389 ? -1.458 3.673 -37.170 1.00 92.75 389 LEU A O 1
ATOM 3037 N N . PHE A 1 390 ? 0.732 3.748 -36.674 1.00 93.56 390 PHE A N 1
ATOM 3038 C CA . PHE A 1 390 ? 0.546 4.143 -35.280 1.00 93.56 390 PHE A CA 1
ATOM 3039 C C . PHE A 1 390 ? -0.102 5.525 -35.160 1.00 93.56 390 PHE A C 1
ATOM 3041 O O . PHE A 1 390 ? -1.103 5.673 -34.458 1.00 93.56 390 PHE A O 1
ATOM 3048 N N . THR A 1 391 ? 0.428 6.522 -35.874 1.00 93.81 391 THR A N 1
ATOM 3049 C CA . THR A 1 391 ? -0.099 7.894 -35.841 1.00 93.81 391 THR A CA 1
ATOM 3050 C C . THR A 1 391 ? -1.495 7.990 -36.447 1.00 93.81 391 THR A C 1
ATOM 3052 O O . THR A 1 391 ? -2.305 8.773 -35.966 1.00 93.81 391 THR A O 1
ATOM 3055 N N . ALA A 1 392 ? -1.821 7.141 -37.426 1.00 93.31 392 ALA A N 1
ATOM 3056 C CA . ALA A 1 392 ? -3.164 7.030 -37.993 1.00 93.31 392 ALA A CA 1
ATOM 3057 C C . ALA A 1 392 ? -4.153 6.205 -37.142 1.00 93.31 392 ALA A C 1
ATOM 3059 O O . ALA A 1 392 ? -5.270 5.950 -37.590 1.00 93.31 392 ALA A O 1
ATOM 3060 N N . GLY A 1 393 ? -3.760 5.725 -35.955 1.00 92.44 393 GLY A N 1
ATOM 3061 C CA . GLY A 1 393 ? -4.654 4.968 -35.073 1.00 92.44 393 GLY A CA 1
ATOM 3062 C C . GLY A 1 393 ? -4.952 3.535 -35.525 1.00 92.44 393 GLY A C 1
ATOM 3063 O O . GLY A 1 393 ? -5.915 2.927 -35.062 1.00 92.44 393 GLY A O 1
ATOM 3064 N N . ALA A 1 394 ? -4.140 2.973 -36.424 1.00 90.94 394 ALA A N 1
ATOM 3065 C CA . ALA A 1 394 ? -4.374 1.651 -37.002 1.00 90.94 394 ALA A CA 1
ATOM 3066 C C . ALA A 1 394 ? -3.975 0.484 -36.080 1.00 90.94 394 ALA A C 1
ATOM 3068 O O . ALA A 1 394 ? -4.341 -0.660 -36.356 1.00 90.94 394 ALA A O 1
ATOM 3069 N N . PHE A 1 395 ? -3.233 0.753 -35.003 1.00 89.38 395 PHE A N 1
ATOM 3070 C CA . PHE A 1 395 ? -2.864 -0.240 -33.995 1.00 89.38 395 PHE A CA 1
ATOM 3071 C C . PHE A 1 395 ? -3.734 -0.146 -32.738 1.00 89.38 395 PHE A C 1
ATOM 3073 O O . PHE A 1 395 ? -4.327 0.898 -32.457 1.00 89.38 395 PHE A O 1
ATOM 3080 N N . PRO A 1 396 ? -3.786 -1.224 -31.927 1.00 83.75 396 PRO A N 1
ATOM 3081 C CA . PRO A 1 396 ? -4.473 -1.183 -30.646 1.00 83.75 396 PRO A CA 1
ATOM 3082 C C . PRO A 1 396 ? -3.952 -0.109 -29.679 1.00 83.75 396 PRO A C 1
ATOM 3084 O O . PRO A 1 396 ? -4.744 0.442 -28.914 1.00 83.75 396 PRO A O 1
ATOM 3087 N N . ALA A 1 397 ? -2.649 0.178 -29.733 1.00 86.06 397 ALA A N 1
ATOM 3088 C CA . ALA A 1 397 ? -2.010 1.321 -29.090 1.00 86.06 397 ALA A CA 1
ATOM 3089 C C . ALA A 1 397 ? -1.884 2.458 -30.113 1.00 86.06 397 ALA A C 1
ATOM 3091 O O . ALA A 1 397 ? -1.403 2.231 -31.223 1.00 86.06 397 ALA A O 1
ATOM 3092 N N . SER A 1 398 ? -2.325 3.663 -29.759 1.00 92.56 398 SER A N 1
ATOM 3093 C CA . SER A 1 398 ? -2.257 4.839 -30.631 1.00 92.56 398 SER A CA 1
ATOM 3094 C C . SER A 1 398 ? -2.308 6.143 -29.830 1.00 92.56 398 SER A C 1
ATOM 3096 O O . SER A 1 398 ? -2.802 6.133 -28.695 1.00 92.56 398 SER A O 1
ATOM 3098 N N . PRO A 1 399 ? -1.856 7.270 -30.414 1.00 95.44 399 PRO A N 1
ATOM 3099 C CA . PRO A 1 399 ? -1.932 8.587 -29.785 1.00 95.44 399 PRO A CA 1
ATOM 3100 C C . PRO A 1 399 ? -3.346 8.955 -29.311 1.00 95.44 399 PRO A C 1
ATOM 3102 O O . PRO A 1 399 ? -3.532 9.301 -28.147 1.00 95.44 399 PRO A O 1
ATOM 3105 N N . GLU A 1 400 ? -4.354 8.767 -30.165 1.00 94.25 400 GLU A N 1
ATOM 3106 C CA . GLU A 1 400 ? -5.762 9.048 -29.855 1.00 94.25 400 GLU A CA 1
ATOM 3107 C C . GLU A 1 400 ? -6.273 8.210 -28.669 1.00 94.25 400 GLU A C 1
ATOM 3109 O O . GLU A 1 400 ? -6.887 8.729 -27.735 1.00 94.25 400 GLU A O 1
ATOM 3114 N N . ARG A 1 401 ? -5.987 6.900 -28.651 1.00 91.12 401 ARG A N 1
ATOM 3115 C CA . ARG A 1 401 ? -6.420 6.005 -27.562 1.00 91.12 401 ARG A CA 1
ATOM 3116 C C . ARG A 1 401 ? -5.706 6.304 -26.251 1.00 91.12 401 ARG A C 1
ATOM 3118 O O . ARG A 1 401 ? -6.284 6.124 -25.178 1.00 91.12 401 ARG A O 1
ATOM 3125 N N . TYR A 1 402 ? -4.445 6.719 -26.315 1.00 91.88 402 TYR A N 1
ATOM 3126 C CA . TYR A 1 402 ? -3.723 7.209 -25.148 1.00 91.88 402 TYR A CA 1
ATOM 3127 C C . TYR A 1 402 ? -4.342 8.513 -24.627 1.00 91.88 402 TYR A C 1
ATOM 3129 O O . TYR A 1 402 ? -4.686 8.585 -23.449 1.00 91.88 402 TYR A O 1
ATOM 3137 N N . ALA A 1 403 ? -4.589 9.494 -25.498 1.00 93.25 403 ALA A N 1
ATOM 3138 C CA . ALA A 1 403 ? -5.228 10.752 -25.122 1.00 93.25 403 ALA A CA 1
ATOM 3139 C C . ALA A 1 403 ? -6.633 10.536 -24.537 1.00 93.25 403 ALA A C 1
ATOM 3141 O O . ALA A 1 403 ? -6.971 11.136 -23.521 1.00 93.25 403 ALA A O 1
ATOM 3142 N N . SER A 1 404 ? -7.425 9.618 -25.099 1.00 90.62 404 SER A N 1
ATOM 3143 C CA . SER A 1 404 ? -8.733 9.217 -24.561 1.00 90.62 404 SER A CA 1
ATOM 3144 C C . SER A 1 404 ? -8.628 8.628 -23.147 1.00 90.62 404 SER A C 1
ATOM 3146 O O . SER A 1 404 ? -9.385 8.998 -22.246 1.00 90.62 404 SER A O 1
ATOM 3148 N N . ARG A 1 405 ? -7.640 7.759 -22.903 1.00 89.69 405 ARG A N 1
ATOM 3149 C CA . ARG A 1 405 ? -7.364 7.203 -21.570 1.00 89.69 405 ARG A CA 1
ATOM 3150 C C . ARG A 1 405 ? -6.952 8.279 -20.565 1.00 89.69 405 ARG A C 1
ATOM 3152 O O . ARG A 1 405 ? -7.514 8.332 -19.472 1.00 89.69 405 ARG A O 1
ATOM 3159 N N . GLN A 1 406 ? -6.030 9.159 -20.948 1.00 91.56 406 GLN A N 1
ATOM 3160 C CA . GLN A 1 406 ? -5.577 10.255 -20.091 1.00 91.56 406 GLN A CA 1
ATOM 3161 C C . GLN A 1 406 ? -6.677 11.295 -19.852 1.00 91.56 406 GLN A C 1
ATOM 3163 O O . GLN A 1 406 ? -6.785 11.815 -18.745 1.00 91.56 406 GLN A O 1
ATOM 3168 N N . ARG A 1 407 ? -7.571 11.527 -20.824 1.00 92.38 407 ARG A N 1
ATOM 3169 C CA . ARG A 1 407 ? -8.768 12.366 -20.658 1.00 92.38 407 ARG A CA 1
ATOM 3170 C C . ARG A 1 407 ? -9.625 11.886 -19.499 1.00 92.38 407 ARG A C 1
ATOM 3172 O O . ARG A 1 407 ? -10.013 12.702 -18.673 1.00 92.38 407 ARG A O 1
ATOM 3179 N N . ARG A 1 408 ? -9.880 10.579 -19.391 1.00 90.31 408 ARG A N 1
ATOM 3180 C CA . ARG A 1 408 ? -10.671 10.012 -18.283 1.00 90.31 408 ARG A CA 1
ATOM 3181 C C . ARG A 1 408 ? -10.018 10.284 -16.926 1.00 90.31 408 ARG A C 1
ATOM 3183 O O . ARG A 1 408 ? -10.709 10.673 -15.988 1.00 90.31 408 ARG A O 1
ATOM 3190 N N . LEU A 1 409 ? -8.698 10.118 -16.837 1.00 91.75 409 LEU A N 1
ATOM 3191 C CA . LEU A 1 409 ? -7.935 10.345 -15.610 1.00 91.75 409 LEU A CA 1
ATOM 3192 C C . LEU A 1 409 ? -7.905 11.834 -15.230 1.00 91.75 409 LEU A C 1
ATOM 3194 O O . LEU A 1 409 ? -8.269 12.188 -14.110 1.00 91.75 409 LEU A O 1
ATOM 3198 N N . ILE A 1 410 ? -7.539 12.715 -16.164 1.00 94.38 410 ILE A N 1
ATOM 3199 C CA . ILE A 1 410 ? -7.496 14.169 -15.949 1.00 94.38 410 ILE A CA 1
ATOM 3200 C C . ILE A 1 410 ? -8.897 14.692 -15.602 1.00 94.38 410 ILE A C 1
ATOM 3202 O O . ILE A 1 410 ? -9.060 15.369 -14.588 1.00 94.38 410 ILE A O 1
ATOM 3206 N N . SER A 1 411 ? -9.921 14.318 -16.377 1.00 92.69 411 SER A N 1
ATOM 3207 C CA . SER A 1 411 ? -11.323 14.689 -16.134 1.00 92.69 411 SER A CA 1
ATOM 3208 C C . SER A 1 411 ? -11.763 14.307 -14.722 1.00 92.69 411 SER A C 1
ATOM 3210 O O . SER A 1 411 ? -12.321 15.140 -14.010 1.00 92.69 411 SER A O 1
ATOM 3212 N N . TYR A 1 412 ? -11.457 13.085 -14.267 1.00 91.81 412 TYR A N 1
ATOM 3213 C CA . TYR A 1 412 ? -11.832 12.608 -12.933 1.00 91.81 412 TYR A CA 1
ATOM 3214 C C . TYR A 1 412 ? -11.338 13.527 -11.804 1.00 91.81 412 TYR A C 1
ATOM 3216 O O . TYR A 1 412 ? -12.123 13.892 -10.920 1.00 91.81 412 TYR A O 1
ATOM 3224 N N . PHE A 1 413 ? -10.058 13.913 -11.840 1.00 92.25 413 PHE A N 1
ATOM 3225 C CA . PHE A 1 413 ? -9.426 14.737 -10.805 1.00 92.25 413 PHE A CA 1
ATOM 3226 C C . PHE A 1 413 ? -9.793 16.218 -10.928 1.00 92.25 413 PHE A C 1
ATOM 3228 O O . PHE A 1 413 ? -10.133 16.850 -9.923 1.00 92.25 413 PHE A O 1
ATOM 3235 N N . ARG A 1 414 ? -9.822 16.760 -12.151 1.00 92.81 414 ARG A N 1
ATOM 3236 C CA . ARG A 1 414 ? -10.218 18.154 -12.408 1.00 92.81 414 ARG A CA 1
ATOM 3237 C C . ARG A 1 414 ? -11.670 18.406 -12.013 1.00 92.81 414 ARG A C 1
ATOM 3239 O O . ARG A 1 414 ? -11.952 19.392 -11.332 1.00 92.81 414 ARG A O 1
ATOM 3246 N N . ARG A 1 415 ? -12.577 17.466 -12.308 1.00 91.25 415 ARG A N 1
ATOM 3247 C CA . ARG A 1 415 ? -13.982 17.541 -11.876 1.00 91.25 415 ARG A CA 1
ATOM 3248 C C . ARG A 1 415 ? -14.186 17.506 -10.358 1.00 91.25 415 ARG A C 1
ATOM 3250 O O . ARG A 1 415 ? -15.226 17.939 -9.867 1.00 91.25 415 ARG A O 1
ATOM 3257 N N . ARG A 1 416 ? -13.179 17.031 -9.619 1.00 89.88 416 ARG A N 1
ATOM 3258 C CA . ARG A 1 416 ? -13.117 16.975 -8.148 1.00 89.88 416 ARG A CA 1
ATOM 3259 C C . ARG A 1 416 ? -12.220 18.062 -7.546 1.00 89.88 416 ARG A C 1
ATOM 3261 O O . ARG A 1 416 ? -11.807 17.931 -6.392 1.00 89.88 416 ARG A O 1
ATOM 3268 N N . ARG A 1 417 ? -11.952 19.122 -8.321 1.00 89.12 417 ARG A N 1
ATOM 3269 C CA . ARG A 1 417 ? -11.192 20.323 -7.933 1.00 89.12 417 ARG A CA 1
ATOM 3270 C C . ARG A 1 417 ? -9.723 20.066 -7.591 1.00 89.12 417 ARG A C 1
ATOM 3272 O O . ARG A 1 417 ? -9.112 20.855 -6.882 1.00 89.12 417 ARG A O 1
ATOM 3279 N N . ARG A 1 418 ? -9.132 18.983 -8.104 1.00 91.25 418 ARG A N 1
ATOM 3280 C CA . ARG A 1 418 ? -7.693 18.711 -7.940 1.00 91.25 418 ARG A CA 1
ATOM 3281 C C . ARG A 1 418 ? -6.929 19.291 -9.115 1.00 91.25 418 ARG A C 1
ATOM 3283 O O . ARG A 1 418 ? -7.467 19.356 -10.218 1.00 91.25 418 ARG A O 1
ATOM 3290 N N . GLN A 1 419 ? -5.698 19.736 -8.907 1.00 93.94 419 GLN A N 1
ATOM 3291 C CA . GLN A 1 419 ? -4.832 20.207 -9.989 1.00 93.94 419 GLN A CA 1
ATOM 3292 C C . GLN A 1 419 ? -4.197 19.017 -10.706 1.00 93.94 419 GLN A C 1
ATOM 3294 O O . GLN A 1 419 ? -3.918 17.994 -10.088 1.00 93.94 419 GLN A O 1
ATOM 3299 N N . CYS A 1 420 ? -3.978 19.139 -12.012 1.00 96.38 420 CYS A N 1
ATOM 3300 C CA . CYS A 1 420 ? -3.255 18.136 -12.788 1.00 96.38 420 CYS A CA 1
ATOM 3301 C C . CYS A 1 420 ? -2.103 18.814 -13.522 1.00 96.38 420 CYS A C 1
ATOM 3303 O O . CYS A 1 420 ? -2.306 19.868 -14.121 1.00 96.38 420 CYS A O 1
ATOM 3305 N N . ILE A 1 421 ? -0.921 18.207 -13.480 1.00 98.06 421 ILE A N 1
ATOM 3306 C CA . ILE A 1 421 ? 0.267 18.633 -14.217 1.00 98.06 421 ILE A CA 1
ATOM 3307 C C . ILE A 1 421 ? 0.709 17.459 -15.082 1.00 98.06 421 ILE A C 1
ATOM 3309 O O . ILE A 1 421 ? 1.030 16.395 -14.560 1.00 98.06 421 ILE A O 1
ATOM 3313 N N . TRP A 1 422 ? 0.735 17.638 -16.396 1.00 97.81 422 TRP A N 1
ATOM 3314 C CA . TRP A 1 422 ? 1.253 16.640 -17.324 1.00 97.81 422 TRP A CA 1
ATOM 3315 C C . TRP A 1 422 ? 2.658 17.016 -17.797 1.00 97.81 422 TRP A C 1
ATOM 3317 O O . TRP A 1 422 ? 2.900 18.154 -18.197 1.00 97.81 422 TRP A O 1
ATOM 3327 N N . LEU A 1 423 ? 3.580 16.055 -17.754 1.00 98.06 423 LEU A N 1
ATOM 3328 C CA . LEU A 1 423 ? 4.924 16.184 -18.310 1.00 98.06 423 LEU A CA 1
ATOM 3329 C C . LEU A 1 423 ? 4.931 15.596 -19.722 1.00 98.06 423 LEU A C 1
ATOM 3331 O O . LEU A 1 423 ? 4.584 14.426 -19.908 1.00 98.06 423 LEU A O 1
ATOM 3335 N N . THR A 1 424 ? 5.339 16.394 -20.710 1.00 96.94 424 THR A N 1
ATOM 3336 C CA . THR A 1 424 ? 5.384 15.945 -22.110 1.00 96.94 424 THR A CA 1
ATOM 3337 C C . THR A 1 424 ? 6.364 14.785 -22.306 1.00 96.94 424 THR A C 1
ATOM 3339 O O . THR A 1 424 ? 7.290 14.580 -21.519 1.00 96.94 424 THR A O 1
ATOM 3342 N N . LEU A 1 425 ? 6.181 13.992 -23.366 1.00 95.56 425 LEU A N 1
ATOM 3343 C CA . LEU A 1 425 ? 7.212 13.049 -23.793 1.00 95.56 425 LEU A CA 1
ATOM 3344 C C . LEU A 1 425 ? 8.384 13.840 -24.395 1.00 95.56 425 LEU A C 1
ATOM 3346 O O . LEU A 1 425 ? 8.136 14.612 -25.322 1.00 95.56 425 LEU A O 1
ATOM 3350 N N . PRO A 1 426 ? 9.626 13.662 -23.911 1.00 93.75 426 PRO A N 1
ATOM 3351 C CA . PRO A 1 426 ? 10.786 14.303 -24.518 1.00 93.75 426 PRO A CA 1
ATOM 3352 C C . PRO A 1 426 ? 11.023 13.723 -25.915 1.00 93.75 426 PRO A C 1
ATOM 3354 O O . PRO A 1 426 ? 10.874 12.516 -26.114 1.00 93.75 426 PRO A O 1
ATOM 3357 N N . ILE A 1 427 ? 11.411 14.560 -26.873 1.00 94.12 427 ILE A N 1
ATOM 3358 C CA . ILE A 1 427 ? 11.678 14.152 -28.254 1.00 94.12 427 ILE A CA 1
ATOM 3359 C C . ILE A 1 427 ? 13.185 14.288 -28.513 1.00 94.12 427 ILE A C 1
ATOM 3361 O O . ILE A 1 427 ? 13.657 15.355 -28.920 1.00 94.12 427 ILE A O 1
ATOM 3365 N N . PRO A 1 428 ? 13.982 13.228 -28.279 1.00 91.12 428 PRO A N 1
ATOM 3366 C CA . PRO A 1 428 ? 15.415 13.291 -28.526 1.00 91.12 428 PRO A CA 1
ATOM 3367 C C . PRO A 1 428 ? 15.726 13.392 -30.033 1.00 91.12 428 PRO A C 1
ATOM 3369 O O . PRO A 1 428 ? 14.922 12.979 -30.877 1.00 91.12 428 PRO A O 1
ATOM 3372 N N . PRO A 1 429 ? 16.918 13.900 -30.401 1.00 89.62 429 PRO A N 1
ATOM 3373 C CA . PRO A 1 429 ? 17.420 13.853 -31.765 1.00 89.62 429 PRO A CA 1
ATOM 3374 C C . PRO A 1 429 ? 17.430 12.425 -32.307 1.00 89.62 429 PRO A C 1
ATOM 3376 O O . PRO A 1 429 ? 17.677 11.468 -31.579 1.00 89.62 429 PRO A O 1
ATOM 3379 N N . ARG A 1 430 ? 17.223 12.288 -33.618 1.00 86.12 430 ARG A N 1
ATOM 3380 C CA . ARG A 1 430 ? 17.141 10.992 -34.310 1.00 86.12 430 ARG A CA 1
ATOM 3381 C C . ARG A 1 430 ? 18.343 10.070 -34.057 1.00 86.12 430 ARG A C 1
ATOM 3383 O O . ARG A 1 430 ? 18.189 8.856 -34.078 1.00 86.12 430 ARG A O 1
ATOM 3390 N N . ASP A 1 431 ? 19.530 10.636 -33.900 1.00 84.69 431 ASP A N 1
ATOM 3391 C CA . ASP A 1 431 ? 20.806 9.942 -33.717 1.00 84.69 431 ASP A CA 1
ATOM 3392 C C . ASP A 1 431 ? 21.321 9.989 -32.269 1.00 84.69 431 ASP A C 1
ATOM 3394 O O . ASP A 1 431 ? 22.450 9.571 -31.998 1.00 84.69 431 ASP A O 1
ATOM 3398 N N . HIS A 1 432 ? 20.504 10.470 -31.326 1.00 89.88 432 HIS A N 1
ATOM 3399 C CA . HIS A 1 432 ? 20.864 10.565 -29.916 1.00 89.88 432 HIS A CA 1
ATOM 3400 C C . HIS A 1 432 ? 21.317 9.201 -29.384 1.00 89.88 432 HIS A C 1
ATOM 3402 O O . HIS A 1 432 ? 20.610 8.214 -29.559 1.00 89.88 432 HIS A O 1
ATOM 3408 N N . PHE A 1 433 ? 22.524 9.116 -28.812 1.00 86.88 433 PHE A N 1
ATOM 3409 C CA . PHE A 1 433 ? 23.169 7.858 -28.392 1.00 86.88 433 PHE A CA 1
ATOM 3410 C C . PHE A 1 433 ? 23.065 6.701 -29.414 1.00 86.88 433 PHE A C 1
ATOM 3412 O O . PHE A 1 433 ? 22.954 5.534 -29.043 1.00 86.88 433 PHE A O 1
ATOM 3419 N N . GLY A 1 434 ? 23.063 7.007 -30.718 1.00 84.81 434 GLY A N 1
ATOM 3420 C CA . GLY A 1 434 ? 22.927 6.004 -31.780 1.00 84.81 434 GLY A CA 1
ATOM 3421 C C . GLY A 1 434 ? 21.579 5.268 -31.800 1.00 84.81 434 GLY A C 1
ATOM 3422 O O . GLY A 1 434 ? 21.489 4.204 -32.406 1.00 84.81 434 GLY A O 1
ATOM 3423 N N . GLY A 1 435 ? 20.550 5.800 -31.133 1.00 84.12 435 GLY A N 1
ATOM 3424 C CA . GLY A 1 435 ? 19.238 5.164 -30.977 1.00 84.12 435 GLY A CA 1
ATOM 3425 C C . GLY A 1 435 ? 19.198 4.045 -29.931 1.00 84.12 435 GLY A C 1
ATOM 3426 O O . GLY A 1 435 ? 18.176 3.373 -29.798 1.00 84.12 435 GLY A O 1
ATOM 3427 N N . LEU A 1 436 ? 20.286 3.811 -29.192 1.00 83.75 436 LEU A N 1
ATOM 3428 C CA . LEU A 1 436 ? 20.385 2.705 -28.245 1.00 83.75 436 LEU A CA 1
ATOM 3429 C C . LEU A 1 436 ? 19.714 3.043 -26.908 1.00 83.75 436 LEU A C 1
ATOM 3431 O O . LEU A 1 436 ? 19.996 4.078 -26.301 1.00 83.75 436 LEU A O 1
ATOM 3435 N N . HIS A 1 437 ? 18.850 2.142 -26.442 1.00 84.31 437 HIS A N 1
ATOM 3436 C CA . HIS A 1 437 ? 18.293 2.141 -25.095 1.00 84.31 437 HIS A CA 1
ATOM 3437 C C . HIS A 1 437 ? 19.019 1.098 -24.231 1.00 84.31 437 HIS A C 1
ATOM 3439 O O . HIS A 1 437 ? 18.930 -0.103 -24.491 1.00 84.31 437 HIS A O 1
ATOM 3445 N N . PHE A 1 438 ? 19.734 1.555 -23.198 1.00 78.62 438 PHE A N 1
ATOM 3446 C CA . PHE A 1 438 ? 20.678 0.720 -22.448 1.00 78.62 438 PHE A CA 1
ATOM 3447 C C . PHE A 1 438 ? 20.016 -0.308 -21.523 1.00 78.62 438 PHE A C 1
ATOM 3449 O O . PHE A 1 438 ? 20.505 -1.429 -21.423 1.00 78.62 438 PHE A O 1
ATOM 3456 N N . ALA A 1 439 ? 18.903 0.026 -20.865 1.00 72.19 439 ALA A N 1
ATOM 3457 C CA . ALA A 1 439 ? 18.253 -0.900 -19.934 1.00 72.19 439 ALA A CA 1
ATOM 3458 C C . ALA A 1 439 ? 17.581 -2.098 -20.615 1.00 72.19 439 ALA A C 1
ATOM 3460 O O . ALA A 1 439 ? 17.512 -3.177 -20.029 1.00 72.19 439 ALA A O 1
ATOM 3461 N N . GLY A 1 440 ? 17.069 -1.904 -21.831 1.00 69.56 440 GLY A N 1
ATOM 3462 C CA . GLY A 1 440 ? 16.348 -2.937 -22.573 1.00 69.56 440 GLY A CA 1
ATOM 3463 C C . GLY A 1 440 ? 17.152 -3.612 -23.682 1.00 69.56 440 GLY A C 1
ATOM 3464 O O . GLY A 1 440 ? 16.650 -4.570 -24.262 1.00 69.56 440 GLY A O 1
ATOM 3465 N N . ASP A 1 441 ? 18.350 -3.110 -23.988 1.00 74.25 441 ASP A N 1
ATOM 3466 C CA . ASP A 1 441 ? 19.206 -3.576 -25.087 1.00 74.25 441 ASP A CA 1
ATOM 3467 C C . ASP A 1 441 ? 18.471 -3.637 -26.443 1.00 74.25 441 ASP A C 1
ATOM 3469 O O . ASP A 1 441 ? 18.477 -4.636 -27.164 1.00 74.25 441 ASP A O 1
ATOM 3473 N N . TYR A 1 442 ? 17.767 -2.553 -26.786 1.00 81.94 442 TYR A N 1
ATOM 3474 C CA . TYR A 1 442 ? 17.092 -2.412 -28.079 1.00 81.94 442 TYR A CA 1
ATOM 3475 C C . TYR A 1 442 ? 17.282 -1.020 -28.680 1.00 81.94 442 TYR A C 1
ATOM 3477 O O . TYR A 1 442 ? 17.583 -0.052 -27.980 1.00 81.94 442 TYR A O 1
ATOM 3485 N N . MET A 1 443 ? 17.105 -0.921 -30.002 1.00 83.94 443 MET A N 1
ATOM 3486 C CA . MET A 1 443 ? 17.258 0.332 -30.743 1.00 83.94 443 MET A CA 1
ATOM 3487 C C . MET A 1 443 ? 15.915 0.950 -31.122 1.00 83.94 443 MET A C 1
ATOM 3489 O O . MET A 1 443 ? 14.994 0.255 -31.560 1.00 83.94 443 MET A O 1
ATOM 3493 N N . THR A 1 444 ? 15.829 2.270 -31.005 1.00 87.12 444 THR A N 1
ATOM 3494 C CA . THR A 1 444 ? 14.700 3.054 -31.501 1.00 87.12 444 THR A CA 1
ATOM 3495 C C . THR A 1 444 ? 14.733 3.138 -33.024 1.00 87.12 444 THR A C 1
ATOM 3497 O O . THR A 1 444 ? 15.784 3.104 -33.670 1.00 87.12 444 THR A O 1
ATOM 3500 N N . ILE A 1 445 ? 13.549 3.219 -33.629 1.00 86.50 445 ILE A N 1
ATOM 3501 C CA . ILE A 1 445 ? 13.445 3.457 -35.068 1.00 86.50 445 ILE A CA 1
ATOM 3502 C C . ILE A 1 445 ? 13.735 4.931 -35.394 1.00 86.50 445 ILE A C 1
ATOM 3504 O O . ILE A 1 445 ? 13.430 5.803 -34.580 1.00 86.50 445 ILE A O 1
ATOM 3508 N N . PRO A 1 446 ? 14.236 5.248 -36.601 1.00 85.31 446 PRO A N 1
ATOM 3509 C CA . PRO A 1 446 ? 14.534 6.625 -36.996 1.00 85.31 446 PRO A CA 1
ATOM 3510 C C . PRO A 1 446 ? 13.365 7.610 -36.868 1.00 85.31 446 PRO A C 1
ATOM 3512 O O . PRO A 1 446 ? 13.569 8.795 -36.617 1.00 85.31 446 PRO A O 1
ATOM 3515 N N . GLU A 1 447 ? 12.142 7.123 -37.074 1.00 89.94 447 GLU A N 1
ATOM 3516 C CA . GLU A 1 447 ? 10.908 7.904 -37.013 1.00 89.94 447 GLU A CA 1
ATOM 3517 C C . GLU A 1 447 ? 10.299 7.976 -35.602 1.00 89.94 447 GLU A C 1
ATOM 3519 O O . GLU A 1 447 ? 9.225 8.545 -35.431 1.00 89.94 447 GLU A O 1
ATOM 3524 N N . TRP A 1 448 ? 10.951 7.416 -34.576 1.00 90.62 448 TRP A N 1
ATOM 3525 C CA . TRP A 1 448 ? 10.367 7.270 -33.238 1.00 90.62 448 TRP A CA 1
ATOM 3526 C C . TRP A 1 448 ? 9.955 8.609 -32.611 1.00 90.62 448 TRP A C 1
ATOM 3528 O O . TRP A 1 448 ? 8.870 8.711 -32.039 1.00 90.62 448 TRP A O 1
ATOM 3538 N N . GLY A 1 449 ? 10.740 9.669 -32.828 1.00 92.12 449 GLY A N 1
ATOM 3539 C CA . GLY A 1 449 ? 10.385 11.021 -32.389 1.00 92.12 449 GLY A CA 1
ATOM 3540 C C . GLY A 1 449 ? 9.044 11.520 -32.946 1.00 92.12 449 GLY A C 1
ATOM 3541 O O . GLY A 1 449 ? 8.329 12.238 -32.254 1.00 92.12 449 GLY A O 1
ATOM 3542 N N . ALA A 1 450 ? 8.638 11.087 -34.147 1.00 93.44 450 ALA A N 1
ATOM 3543 C CA . ALA A 1 450 ? 7.325 11.422 -34.702 1.00 93.44 450 ALA A CA 1
ATOM 3544 C C . ALA A 1 450 ? 6.180 10.700 -33.968 1.00 93.44 450 ALA A C 1
ATOM 3546 O O . ALA A 1 450 ? 5.105 11.277 -33.807 1.00 93.44 450 ALA A O 1
ATOM 3547 N N . CYS A 1 451 ? 6.407 9.479 -33.467 1.00 94.69 451 CYS A N 1
ATOM 3548 C CA . CYS A 1 451 ? 5.442 8.792 -32.604 1.00 94.69 451 CYS A CA 1
ATOM 3549 C C . CYS A 1 451 ? 5.243 9.553 -31.284 1.00 94.69 451 CYS A C 1
ATOM 3551 O O . CYS A 1 451 ? 4.105 9.764 -30.869 1.00 94.69 451 CYS A O 1
ATOM 3553 N N . LEU A 1 452 ? 6.335 9.993 -30.647 1.00 95.75 452 LEU A N 1
ATOM 3554 C CA . LEU A 1 452 ? 6.285 10.772 -29.402 1.00 95.75 452 LEU A CA 1
ATOM 3555 C C . LEU A 1 452 ? 5.599 12.127 -29.615 1.00 95.75 452 LEU A C 1
ATOM 3557 O O . LEU A 1 452 ? 4.728 12.509 -28.836 1.00 95.75 452 LEU A O 1
ATOM 3561 N N . ALA A 1 453 ? 5.929 12.815 -30.713 1.00 96.12 453 ALA A N 1
ATOM 3562 C CA . ALA A 1 453 ? 5.293 14.070 -31.100 1.00 96.12 453 ALA A CA 1
ATOM 3563 C C . ALA A 1 453 ? 3.782 13.911 -31.306 1.00 96.12 453 ALA A C 1
ATOM 3565 O O . ALA A 1 453 ? 3.014 14.754 -30.848 1.00 96.12 453 ALA A O 1
ATOM 3566 N N . ALA A 1 454 ? 3.347 12.827 -31.956 1.00 96.88 454 ALA A N 1
ATOM 3567 C CA . ALA A 1 454 ? 1.930 12.551 -32.162 1.00 96.88 454 ALA A CA 1
ATOM 3568 C C . ALA A 1 454 ? 1.196 12.306 -30.834 1.00 96.88 454 ALA A C 1
ATOM 3570 O O . ALA A 1 454 ? 0.120 12.858 -30.629 1.00 96.88 454 ALA A O 1
ATOM 3571 N N . ILE A 1 455 ? 1.792 11.549 -29.904 1.00 96.50 455 ILE A N 1
ATOM 3572 C CA . ILE A 1 455 ? 1.236 11.375 -28.551 1.00 96.50 455 ILE A CA 1
ATOM 3573 C C . ILE A 1 455 ? 1.093 12.731 -27.846 1.00 96.50 455 ILE A C 1
ATOM 3575 O O . ILE A 1 455 ? 0.033 13.024 -27.289 1.00 96.50 455 ILE A O 1
ATOM 3579 N N . ASN A 1 456 ? 2.133 13.569 -27.895 1.00 97.19 456 ASN A N 1
ATOM 3580 C CA . ASN A 1 456 ? 2.091 14.890 -27.276 1.00 97.19 456 ASN A CA 1
ATOM 3581 C C . ASN A 1 456 ? 1.001 15.781 -27.895 1.00 97.19 456 ASN A C 1
ATOM 3583 O O . ASN A 1 456 ? 0.274 16.461 -27.169 1.00 97.19 456 ASN A O 1
ATOM 3587 N N . ALA A 1 457 ? 0.878 15.765 -29.225 1.00 97.00 457 ALA A N 1
ATOM 3588 C CA . ALA A 1 457 ? -0.092 16.563 -29.967 1.00 97.00 457 ALA A CA 1
ATOM 3589 C C . ALA A 1 457 ? -1.544 16.168 -29.658 1.00 97.00 457 ALA A C 1
ATOM 3591 O O . ALA A 1 457 ? -2.385 17.052 -29.525 1.00 97.00 457 ALA A O 1
ATOM 3592 N N . GLU A 1 458 ? -1.830 14.873 -29.492 1.00 96.31 458 GLU A N 1
ATOM 3593 C CA . GLU A 1 458 ? -3.174 14.389 -29.146 1.00 96.31 458 GLU A CA 1
ATOM 3594 C C . GLU A 1 458 ? -3.563 14.682 -27.688 1.00 96.31 458 GLU A C 1
ATOM 3596 O O . GLU A 1 458 ? -4.731 14.935 -27.390 1.00 96.31 458 GLU A O 1
ATOM 3601 N N . LEU A 1 459 ? -2.605 14.675 -26.753 1.00 95.25 459 LEU A N 1
ATOM 3602 C CA . LEU A 1 459 ? -2.888 14.930 -25.334 1.00 95.25 459 LEU A CA 1
ATOM 3603 C C . LEU A 1 459 ? -2.964 16.429 -24.990 1.00 95.25 459 LEU A C 1
ATOM 3605 O O . LEU A 1 459 ? -3.701 16.813 -24.080 1.00 95.25 459 LEU A O 1
ATOM 3609 N N . ALA A 1 460 ? -2.258 17.301 -25.713 1.00 95.44 460 ALA A N 1
ATOM 3610 C CA . ALA A 1 460 ? -2.231 18.735 -25.416 1.00 95.44 460 ALA A CA 1
ATOM 3611 C C . ALA A 1 460 ? -3.626 19.415 -25.391 1.00 95.44 460 ALA A C 1
ATOM 3613 O O . ALA A 1 460 ? -3.882 20.181 -24.455 1.00 95.44 460 ALA A O 1
ATOM 3614 N N . PRO A 1 461 ? -4.561 19.138 -26.329 1.00 94.06 461 PRO A N 1
ATOM 3615 C CA . PRO A 1 461 ? -5.927 19.659 -26.259 1.00 94.06 461 PRO A CA 1
ATOM 3616 C C . PRO A 1 461 ? -6.666 19.220 -24.994 1.00 94.06 461 PRO A C 1
ATOM 3618 O O . PRO A 1 461 ? -7.284 20.047 -24.337 1.00 94.06 461 PRO A O 1
ATOM 3621 N N . VAL A 1 462 ? -6.524 17.955 -24.589 1.00 92.12 462 VAL A N 1
ATOM 3622 C CA . VAL A 1 462 ? -7.168 17.421 -23.379 1.00 92.12 462 VAL A CA 1
ATOM 3623 C C . VAL A 1 462 ? -6.683 18.152 -22.127 1.00 92.12 462 VAL A C 1
ATOM 3625 O O . VAL A 1 462 ? -7.488 18.499 -21.268 1.00 92.12 462 VAL A O 1
ATOM 3628 N N . VAL A 1 463 ? -5.381 18.424 -22.015 1.00 94.19 463 VAL A N 1
ATOM 3629 C CA . VAL A 1 463 ? -4.832 19.191 -20.884 1.00 94.19 463 VAL A CA 1
ATOM 3630 C C . VAL A 1 463 ? -5.420 20.602 -20.849 1.00 94.19 463 VAL A C 1
ATOM 3632 O O . VAL A 1 463 ? -5.820 21.077 -19.786 1.00 94.19 463 VAL A O 1
ATOM 3635 N N . LYS A 1 464 ? -5.551 21.244 -22.013 1.00 92.62 464 LYS A N 1
ATOM 3636 C CA . LYS A 1 464 ? -6.158 22.573 -22.139 1.00 92.62 464 LYS A CA 1
ATOM 3637 C C . LYS A 1 464 ? -7.652 22.576 -21.797 1.00 92.62 464 LYS A C 1
ATOM 3639 O O . LYS A 1 464 ? -8.105 23.496 -21.124 1.00 92.62 464 LYS A O 1
ATOM 3644 N N . ASP A 1 465 ? -8.409 21.575 -22.234 1.00 90.38 465 ASP A N 1
ATOM 3645 C CA . ASP A 1 465 ? -9.868 21.540 -22.076 1.00 90.38 465 ASP A CA 1
ATOM 3646 C C . ASP A 1 465 ? -10.304 21.499 -20.605 1.00 90.38 465 ASP A C 1
ATOM 3648 O O . ASP A 1 465 ? -11.305 22.121 -20.251 1.00 90.38 465 ASP A O 1
ATOM 3652 N N . TYR A 1 466 ? -9.525 20.852 -19.731 1.00 90.88 466 TYR A N 1
ATOM 3653 C CA . TYR A 1 466 ? -9.784 20.827 -18.283 1.00 90.88 466 TYR A CA 1
ATOM 3654 C C . TYR A 1 466 ? -8.967 21.847 -17.485 1.00 90.88 466 TYR A C 1
ATOM 3656 O O . TYR A 1 466 ? -8.854 21.715 -16.260 1.00 90.88 466 TYR A O 1
ATOM 3664 N N . ASP A 1 467 ? -8.376 22.843 -18.149 1.00 90.75 467 ASP A N 1
ATOM 3665 C CA . ASP A 1 467 ? -7.527 23.856 -17.518 1.00 90.75 467 ASP A CA 1
ATOM 3666 C C . ASP A 1 467 ? -6.437 23.209 -16.628 1.00 90.75 467 ASP A C 1
ATOM 3668 O O . ASP A 1 467 ? -6.187 23.647 -15.503 1.00 90.75 467 ASP A O 1
ATOM 3672 N N . ALA A 1 468 ? -5.862 22.088 -17.080 1.00 93.88 468 ALA A N 1
ATOM 3673 C CA . ALA A 1 468 ? -4.730 21.428 -16.441 1.00 93.88 468 ALA A CA 1
ATOM 3674 C C . ALA A 1 468 ? -3.409 22.064 -16.909 1.00 93.88 468 ALA A C 1
ATOM 3676 O O . ALA A 1 468 ? -3.351 22.768 -17.919 1.00 93.88 468 ALA A O 1
ATOM 3677 N N . LEU A 1 469 ? -2.336 21.830 -16.158 1.00 96.38 469 LEU A N 1
ATOM 3678 C CA . LEU A 1 469 ? -1.021 22.394 -16.437 1.00 96.38 469 LEU A CA 1
ATOM 3679 C C . LEU A 1 469 ? -0.152 21.429 -17.243 1.00 96.38 469 LEU A C 1
ATOM 3681 O O . LEU A 1 469 ? -0.287 20.208 -17.156 1.00 96.38 469 LEU A O 1
ATOM 3685 N N . LEU A 1 470 ? 0.784 22.004 -17.991 1.00 96.44 470 LEU A N 1
ATOM 3686 C CA . LEU A 1 470 ? 1.747 21.287 -18.815 1.00 96.44 470 LEU A CA 1
ATOM 3687 C C . LEU A 1 470 ? 3.163 21.729 -18.442 1.00 96.44 470 LEU A C 1
ATOM 3689 O O . LEU A 1 470 ? 3.447 22.926 -18.415 1.00 96.44 470 LEU A O 1
ATOM 3693 N N . LEU A 1 471 ? 4.045 20.762 -18.194 1.00 98.06 471 LEU A N 1
ATOM 3694 C CA . LEU A 1 471 ? 5.488 20.966 -18.115 1.00 98.06 471 LEU A CA 1
ATOM 3695 C C . LEU A 1 471 ? 6.134 20.401 -19.385 1.00 98.06 471 LEU A C 1
ATOM 3697 O O . LEU A 1 471 ? 6.179 19.188 -19.591 1.00 98.06 471 LEU A O 1
ATOM 3701 N N . ASP A 1 472 ? 6.614 21.301 -20.241 1.00 97.69 472 ASP A N 1
ATOM 3702 C CA . ASP A 1 472 ? 7.261 20.954 -21.505 1.00 97.69 472 ASP A CA 1
ATOM 3703 C C . ASP A 1 472 ? 8.711 20.520 -21.248 1.00 97.69 472 ASP A C 1
ATOM 3705 O O . ASP A 1 472 ? 9.587 21.345 -20.962 1.00 97.69 472 ASP A O 1
ATOM 3709 N N . LEU A 1 473 ? 8.957 19.211 -21.333 1.00 97.75 473 LEU A N 1
ATOM 3710 C CA . LEU A 1 473 ? 10.278 18.645 -21.092 1.00 97.75 473 LEU A CA 1
ATOM 3711 C C . LEU A 1 473 ? 11.286 19.002 -22.187 1.00 97.75 473 LEU A C 1
ATOM 3713 O O . LEU A 1 473 ? 12.460 19.142 -21.860 1.00 97.75 473 LEU A O 1
ATOM 3717 N N . ASP A 1 474 ? 10.876 19.228 -23.438 1.00 96.62 474 ASP A N 1
ATOM 3718 C CA . ASP A 1 474 ? 11.806 19.636 -24.500 1.00 96.62 474 ASP A CA 1
ATOM 3719 C C . ASP A 1 474 ? 12.314 21.061 -24.256 1.00 96.62 474 ASP A C 1
ATOM 3721 O O . ASP A 1 474 ? 13.518 21.331 -24.335 1.00 96.62 474 ASP A O 1
ATOM 3725 N N . GLN A 1 475 ? 11.417 21.971 -23.863 1.00 97.44 475 GLN A N 1
ATOM 3726 C CA . GLN A 1 475 ? 11.815 23.320 -23.453 1.00 97.44 475 GLN A CA 1
ATOM 3727 C C . GLN A 1 475 ? 12.686 23.314 -22.197 1.00 97.44 475 GLN A C 1
ATOM 3729 O O . GLN A 1 475 ? 13.631 24.104 -22.105 1.00 97.44 475 GLN A O 1
ATOM 3734 N N . LEU A 1 476 ? 12.387 22.444 -21.227 1.00 98.06 476 LEU A N 1
ATOM 3735 C CA . LEU A 1 476 ? 13.206 22.311 -20.027 1.00 98.06 476 LEU A CA 1
ATOM 3736 C C . LEU A 1 476 ? 14.598 21.768 -20.378 1.00 98.06 476 LEU A C 1
ATOM 3738 O O . LEU A 1 476 ? 15.595 22.363 -19.977 1.00 98.06 476 LEU A O 1
ATOM 3742 N N . MET A 1 477 ? 14.695 20.719 -21.200 1.00 97.06 477 MET A N 1
ATOM 3743 C CA . MET A 1 477 ? 15.979 20.189 -21.672 1.00 97.06 477 MET A CA 1
ATOM 3744 C C . MET A 1 477 ? 16.801 21.262 -22.386 1.00 97.06 477 MET A C 1
ATOM 3746 O O . MET A 1 477 ? 17.988 21.412 -22.101 1.00 97.06 477 MET A O 1
ATOM 3750 N N . ALA A 1 478 ? 16.186 22.064 -23.262 1.00 96.94 478 ALA A N 1
ATOM 3751 C CA . ALA A 1 478 ? 16.876 23.138 -23.978 1.00 96.94 478 ALA A CA 1
ATOM 3752 C C . ALA A 1 478 ? 17.544 24.156 -23.032 1.00 96.94 478 ALA A C 1
ATOM 3754 O O . ALA A 1 478 ? 18.640 24.639 -23.320 1.00 96.94 478 ALA A O 1
ATOM 3755 N N . ARG A 1 479 ? 16.934 24.443 -21.873 1.00 97.44 479 ARG A N 1
ATOM 3756 C CA . ARG A 1 479 ? 17.509 25.328 -20.840 1.00 97.44 479 ARG A CA 1
ATOM 3757 C C . ARG A 1 479 ? 18.628 24.669 -20.028 1.00 97.44 479 ARG A C 1
ATOM 3759 O O . ARG A 1 479 ? 19.425 25.376 -19.420 1.00 97.44 479 ARG A O 1
ATOM 3766 N N . HIS A 1 480 ? 18.704 23.340 -20.029 1.00 97.38 480 HIS A N 1
ATOM 3767 C CA . HIS A 1 480 ? 19.634 22.550 -19.217 1.00 97.38 480 HIS A CA 1
ATOM 3768 C C . HIS A 1 480 ? 20.750 21.868 -20.030 1.00 97.38 480 HIS A C 1
ATOM 3770 O O . HIS A 1 480 ? 21.395 20.949 -19.534 1.00 97.38 480 HIS A O 1
ATOM 3776 N N . GLY A 1 481 ? 21.040 22.368 -21.237 1.00 94.81 481 GLY A N 1
ATOM 3777 C CA . GLY A 1 481 ? 22.143 21.879 -22.080 1.00 94.81 481 GLY A CA 1
ATOM 3778 C C . GLY A 1 481 ? 21.720 20.888 -23.167 1.00 94.81 481 GLY A C 1
ATOM 3779 O O . GLY A 1 481 ? 22.565 20.362 -23.885 1.00 94.81 481 GLY A O 1
ATOM 3780 N N . GLY A 1 482 ? 20.415 20.673 -23.331 1.00 95.44 482 GLY A N 1
ATOM 3781 C CA . GLY A 1 482 ? 19.839 19.799 -24.342 1.00 95.44 482 GLY A CA 1
ATOM 3782 C C . GLY A 1 482 ? 19.851 18.314 -23.956 1.00 95.44 482 GLY A C 1
ATOM 3783 O O . GLY A 1 482 ? 20.290 17.948 -22.864 1.00 95.44 482 GLY A O 1
ATOM 3784 N N . PRO A 1 483 ? 19.373 17.438 -24.857 1.00 93.56 483 PRO A N 1
ATOM 3785 C CA . PRO A 1 483 ? 19.159 16.016 -24.573 1.00 93.56 483 PRO A CA 1
ATOM 3786 C C . PRO A 1 483 ? 20.412 15.264 -24.103 1.00 93.56 483 PRO A C 1
ATOM 3788 O O . PRO A 1 483 ? 20.308 14.431 -23.215 1.00 93.56 483 PRO A O 1
ATOM 3791 N N . GLY A 1 484 ? 21.604 15.610 -24.613 1.00 92.50 484 GLY A N 1
ATOM 3792 C CA . GLY A 1 484 ? 22.888 15.008 -24.201 1.00 92.50 484 GLY A CA 1
ATOM 3793 C C . GLY A 1 484 ? 23.236 15.171 -22.721 1.00 92.50 484 GLY A C 1
ATOM 3794 O O . GLY A 1 484 ? 23.868 14.296 -22.144 1.00 92.50 484 GLY A O 1
ATOM 3795 N N . GLU A 1 485 ? 22.799 16.267 -22.104 1.00 93.88 485 GLU A N 1
ATOM 3796 C CA . GLU A 1 485 ? 23.022 16.545 -20.679 1.00 93.88 485 GLU A CA 1
ATOM 3797 C C . GLU A 1 485 ? 21.853 16.067 -19.805 1.00 93.88 485 GLU A C 1
ATOM 3799 O O . GLU A 1 485 ? 21.969 15.953 -18.579 1.00 93.88 485 GLU A O 1
ATOM 3804 N N . CYS A 1 486 ? 20.698 15.828 -20.430 1.00 95.56 486 CYS A N 1
ATOM 3805 C CA . CYS A 1 486 ? 19.439 15.612 -19.732 1.00 95.56 486 CYS A CA 1
ATOM 3806 C C . CYS A 1 486 ? 18.995 14.151 -19.702 1.00 95.56 486 CYS A C 1
ATOM 3808 O O . CYS A 1 486 ? 18.298 13.758 -18.765 1.00 95.56 486 CYS A O 1
ATOM 3810 N N . LEU A 1 487 ? 19.400 13.355 -20.689 1.00 92.94 487 LEU A N 1
ATOM 3811 C CA . LEU A 1 487 ? 19.028 11.954 -20.817 1.00 92.94 487 LEU A CA 1
ATOM 3812 C C . LEU A 1 487 ? 20.260 11.055 -20.653 1.00 92.94 487 LEU A C 1
ATOM 3814 O O . LEU A 1 487 ? 21.329 11.360 -21.178 1.00 92.94 487 LEU A O 1
ATOM 3818 N N . ILE A 1 488 ? 20.118 9.955 -19.909 1.00 89.62 488 ILE A N 1
ATOM 3819 C CA . ILE A 1 488 ? 21.163 8.920 -19.781 1.00 89.62 488 ILE A CA 1
ATOM 3820 C C . ILE A 1 488 ? 21.097 7.887 -20.908 1.00 89.62 488 ILE A C 1
ATOM 3822 O O . ILE A 1 488 ? 22.030 7.113 -21.075 1.00 89.62 488 ILE A O 1
ATOM 3826 N N . ASP A 1 489 ? 19.994 7.858 -21.653 1.00 89.19 489 ASP A N 1
ATOM 3827 C CA . ASP A 1 489 ? 19.783 7.074 -22.866 1.00 89.19 489 ASP A CA 1
ATOM 3828 C C . ASP A 1 489 ? 18.747 7.787 -23.757 1.00 89.19 489 ASP A C 1
ATOM 3830 O O . ASP A 1 489 ? 18.720 9.010 -23.821 1.00 89.19 489 ASP A O 1
ATOM 3834 N N . GLN A 1 490 ? 17.883 7.052 -24.456 1.00 88.75 490 GLN A N 1
ATOM 3835 C CA . GLN A 1 490 ? 16.831 7.627 -25.292 1.00 88.75 490 GLN A CA 1
ATOM 3836 C C . GLN A 1 490 ? 15.748 8.407 -24.525 1.00 88.75 490 GLN A C 1
ATOM 3838 O O . GLN A 1 490 ? 15.115 9.273 -25.123 1.00 88.75 490 GLN A O 1
ATOM 3843 N N . TRP A 1 491 ? 15.469 8.106 -23.252 1.00 89.31 491 TRP A N 1
ATOM 3844 C CA . TRP A 1 491 ? 14.352 8.745 -22.531 1.00 89.31 491 TRP A CA 1
ATOM 3845 C C . TRP A 1 491 ? 14.477 8.781 -21.009 1.00 89.31 491 TRP A C 1
ATOM 3847 O O . TRP A 1 491 ? 13.717 9.511 -20.371 1.00 89.31 491 TRP A O 1
ATOM 3857 N N . HIS A 1 492 ? 15.374 7.998 -20.410 1.00 92.12 492 HIS A N 1
ATOM 3858 C CA . HIS A 1 492 ? 15.620 8.051 -18.976 1.00 92.12 492 HIS A CA 1
ATOM 3859 C C . HIS A 1 492 ? 16.447 9.285 -18.632 1.00 92.12 492 HIS A C 1
ATOM 3861 O O . HIS A 1 492 ? 17.318 9.701 -19.395 1.00 92.12 492 HIS A O 1
ATOM 3867 N N . PHE A 1 493 ? 16.167 9.887 -17.483 1.00 94.12 493 PHE A N 1
ATOM 3868 C CA . PHE A 1 493 ? 16.734 11.181 -17.119 1.00 94.12 493 PHE A CA 1
ATOM 3869 C C . PHE A 1 493 ? 18.114 11.039 -16.475 1.00 94.12 493 PHE A C 1
ATOM 3871 O O . PHE A 1 493 ? 18.460 9.993 -15.948 1.00 94.12 493 PHE A O 1
ATOM 3878 N N . THR A 1 494 ? 18.924 12.094 -16.508 1.00 93.56 494 THR A N 1
ATOM 3879 C CA . THR A 1 494 ? 20.120 12.200 -15.657 1.00 93.56 494 THR A CA 1
ATOM 3880 C C . THR A 1 494 ? 19.724 12.678 -14.254 1.00 93.56 494 THR A C 1
ATOM 3882 O O . THR A 1 494 ? 18.688 13.334 -14.099 1.00 93.56 494 THR A O 1
ATOM 3885 N N . PRO A 1 495 ? 20.558 12.473 -13.211 1.00 94.25 495 PRO A N 1
ATOM 3886 C CA . PRO A 1 495 ? 20.323 13.077 -11.893 1.00 94.25 495 PRO A CA 1
ATOM 3887 C C . PRO A 1 495 ? 20.150 14.598 -11.960 1.00 94.25 495 PRO A C 1
ATOM 3889 O O . PRO A 1 495 ? 19.344 15.184 -11.239 1.00 94.25 495 PRO A O 1
ATOM 3892 N N . ARG A 1 496 ? 20.903 15.243 -12.858 1.00 94.81 496 ARG A N 1
ATOM 3893 C CA . ARG A 1 496 ? 20.830 16.685 -13.089 1.00 94.81 496 ARG A CA 1
ATOM 3894 C C . ARG A 1 496 ? 19.468 17.089 -13.645 1.00 94.81 496 ARG A C 1
ATOM 3896 O O . ARG A 1 496 ? 18.913 18.094 -13.209 1.00 94.81 496 ARG A O 1
ATOM 3903 N N . PHE A 1 497 ? 18.928 16.323 -14.586 1.00 97.00 497 PHE A N 1
ATOM 3904 C CA . PHE A 1 497 ? 17.632 16.634 -15.172 1.00 97.00 497 PHE A CA 1
ATOM 3905 C C . PHE A 1 497 ? 16.468 16.288 -14.245 1.00 97.00 497 PHE A C 1
ATOM 3907 O O . PHE A 1 497 ? 15.511 17.050 -14.172 1.00 97.00 497 PHE A O 1
ATOM 3914 N N . HIS A 1 498 ? 16.580 15.231 -13.436 1.00 97.38 498 HIS A N 1
ATOM 3915 C CA . HIS A 1 498 ? 15.646 15.001 -12.332 1.00 97.38 498 HIS A CA 1
ATOM 3916 C C . HIS A 1 498 ? 15.570 16.189 -11.367 1.00 97.38 498 HIS A C 1
ATOM 3918 O O . HIS A 1 498 ? 14.471 16.573 -10.973 1.00 97.38 498 HIS A O 1
ATOM 3924 N N . ALA A 1 499 ? 16.709 16.791 -11.006 1.00 97.69 499 ALA A N 1
ATOM 3925 C CA . ALA A 1 499 ? 16.719 18.004 -10.190 1.00 97.69 499 ALA A CA 1
ATOM 3926 C C . ALA A 1 499 ? 16.019 19.173 -10.904 1.00 97.69 499 ALA A C 1
ATOM 3928 O O . ALA A 1 499 ? 15.152 19.807 -10.318 1.00 97.69 499 ALA A O 1
ATOM 3929 N N . ALA A 1 500 ? 16.301 19.384 -12.195 1.00 98.38 500 ALA A N 1
ATOM 3930 C CA . ALA A 1 500 ? 15.640 20.422 -12.989 1.00 98.38 500 ALA A CA 1
ATOM 3931 C C . ALA A 1 500 ? 14.110 20.246 -13.066 1.00 98.38 500 ALA A C 1
ATOM 3933 O O . ALA A 1 500 ? 13.367 21.222 -12.973 1.00 98.38 500 ALA A O 1
ATOM 3934 N N . ILE A 1 501 ? 13.630 19.007 -13.220 1.00 98.56 501 ILE A N 1
ATOM 3935 C CA . ILE A 1 501 ? 12.195 18.690 -13.210 1.00 98.56 501 ILE A CA 1
ATOM 3936 C C . ILE A 1 501 ? 11.595 18.978 -11.830 1.00 98.56 501 ILE A C 1
ATOM 3938 O O . ILE A 1 501 ? 10.519 19.571 -11.754 1.00 98.56 501 ILE A O 1
ATOM 3942 N N . ALA A 1 502 ? 12.273 18.582 -10.748 1.00 98.38 502 ALA A N 1
ATOM 3943 C CA . ALA A 1 502 ? 11.812 18.847 -9.388 1.00 98.38 502 ALA A CA 1
ATOM 3944 C C . ALA A 1 502 ? 11.686 20.355 -9.117 1.00 98.38 502 ALA A C 1
ATOM 3946 O O . ALA A 1 502 ? 10.631 20.785 -8.660 1.00 98.38 502 ALA A O 1
ATOM 3947 N N . ASP A 1 503 ? 12.691 21.152 -9.487 1.00 98.31 503 ASP A N 1
ATOM 3948 C CA . ASP A 1 503 ? 12.681 22.611 -9.316 1.00 98.31 503 ASP A CA 1
ATOM 3949 C C . ASP A 1 503 ? 11.549 23.276 -10.127 1.00 98.31 503 ASP A C 1
ATOM 3951 O O . ASP A 1 503 ? 10.853 24.183 -9.652 1.00 98.31 503 ASP A O 1
ATOM 3955 N N . ALA A 1 504 ? 11.326 22.808 -11.362 1.00 98.50 504 ALA A N 1
ATOM 3956 C CA . ALA A 1 504 ? 10.250 23.305 -12.216 1.00 98.50 504 ALA A CA 1
ATOM 3957 C C . ALA A 1 504 ? 8.867 22.983 -11.629 1.00 98.50 504 ALA A C 1
ATOM 3959 O O . ALA A 1 504 ? 8.005 23.862 -11.562 1.00 98.50 504 ALA A O 1
ATOM 3960 N N . LEU A 1 505 ? 8.664 21.748 -11.160 1.00 98.31 505 LEU A N 1
ATOM 3961 C CA . LEU A 1 505 ? 7.416 21.327 -10.525 1.00 98.31 505 LEU A CA 1
ATOM 3962 C C . LEU A 1 505 ? 7.171 22.052 -9.204 1.00 98.31 505 LEU A C 1
ATOM 3964 O O . LEU A 1 505 ? 6.052 22.493 -8.967 1.00 98.31 505 LEU A O 1
ATOM 3968 N N . GLU A 1 506 ? 8.196 22.222 -8.372 1.00 97.00 506 GLU A N 1
ATOM 3969 C CA . GLU A 1 506 ? 8.110 22.993 -7.132 1.00 97.00 506 GLU A CA 1
ATOM 3970 C C . GLU A 1 506 ? 7.630 24.422 -7.414 1.00 97.00 506 GLU A C 1
ATOM 3972 O O . GLU A 1 506 ? 6.692 24.902 -6.778 1.00 97.00 506 GLU A O 1
ATOM 3977 N N . THR A 1 507 ? 8.220 25.075 -8.421 1.00 96.38 507 THR A N 1
ATOM 3978 C CA . THR A 1 507 ? 7.832 26.428 -8.840 1.00 96.38 507 THR A CA 1
ATOM 3979 C C . THR A 1 507 ? 6.376 26.480 -9.298 1.00 96.38 507 THR A C 1
ATOM 3981 O O . THR A 1 507 ? 5.637 27.371 -8.883 1.00 96.38 507 THR A O 1
ATOM 3984 N N . MET A 1 508 ? 5.949 25.523 -10.127 1.00 96.81 508 MET A N 1
ATOM 3985 C CA . MET A 1 508 ? 4.564 25.444 -10.597 1.00 96.81 508 MET A CA 1
ATOM 3986 C C . MET A 1 508 ? 3.590 25.212 -9.438 1.00 96.81 508 MET A C 1
ATOM 3988 O O . MET A 1 508 ? 2.562 25.876 -9.368 1.00 96.81 508 MET A O 1
ATOM 3992 N N . ILE A 1 509 ? 3.918 24.308 -8.510 1.00 95.62 509 ILE A N 1
ATOM 3993 C CA . ILE A 1 509 ? 3.061 23.960 -7.370 1.00 95.62 509 ILE A CA 1
ATOM 3994 C C . ILE A 1 509 ? 2.905 25.144 -6.414 1.00 95.62 509 ILE A C 1
ATOM 3996 O O . ILE A 1 509 ? 1.792 25.426 -5.983 1.00 95.62 509 ILE A O 1
ATOM 4000 N N . LYS A 1 510 ? 3.982 25.891 -6.146 1.00 92.12 510 LYS A N 1
ATOM 4001 C CA . LYS A 1 510 ? 3.955 27.112 -5.321 1.00 92.12 510 LYS A CA 1
ATOM 4002 C C . LYS A 1 510 ? 3.048 28.217 -5.869 1.00 92.12 510 LYS A C 1
ATOM 4004 O O . LYS A 1 510 ? 2.656 29.101 -5.118 1.00 92.12 510 LYS A O 1
ATOM 4009 N N . GLN A 1 511 ? 2.742 28.193 -7.164 1.00 93.25 511 GLN A N 1
ATOM 4010 C CA . GLN A 1 511 ? 1.893 29.186 -7.829 1.00 93.25 511 GLN A CA 1
ATOM 4011 C C . GLN A 1 511 ? 0.409 28.783 -7.872 1.00 93.25 511 GLN A C 1
ATOM 4013 O O . GLN A 1 511 ? -0.416 29.548 -8.371 1.00 93.25 511 GLN A O 1
ATOM 4018 N N . LEU A 1 512 ? 0.056 27.591 -7.383 1.00 90.25 512 LEU A N 1
ATOM 4019 C CA . LEU A 1 512 ? -1.322 27.103 -7.339 1.00 90.25 512 LEU A CA 1
ATOM 4020 C C . LEU A 1 512 ? -2.023 27.591 -6.060 1.00 90.25 512 LEU A C 1
ATOM 4022 O O . LEU A 1 512 ? -1.562 27.301 -4.961 1.00 90.25 512 LEU A O 1
ATOM 4026 N N . GLU A 1 513 ? -3.179 28.252 -6.185 1.00 71.75 513 GLU A N 1
ATOM 4027 C CA . GLU A 1 513 ? -4.025 28.641 -5.042 1.00 71.75 513 GLU A CA 1
ATOM 4028 C C . GLU A 1 513 ? -5.496 28.181 -5.202 1.00 71.75 513 GLU A C 1
ATOM 4030 O O . GLU A 1 513 ? -6.063 28.367 -6.286 1.00 71.75 513 GLU A O 1
ATOM 4035 N N . PRO A 1 514 ? -6.156 27.657 -4.136 1.00 70.81 514 PRO A N 1
ATOM 4036 C CA . PRO A 1 514 ? -5.588 27.038 -2.929 1.00 70.81 514 PRO A CA 1
ATOM 4037 C C . PRO A 1 514 ? -5.260 25.545 -3.141 1.00 70.81 514 PRO A C 1
ATOM 4039 O O . PRO A 1 514 ? -5.978 24.823 -3.834 1.00 70.81 514 PRO A O 1
ATOM 4042 N N . LEU A 1 515 ? -4.178 25.072 -2.510 1.00 74.44 515 LEU A N 1
ATOM 4043 C CA . LEU A 1 515 ? -3.786 23.652 -2.506 1.00 74.44 515 LEU A CA 1
ATOM 4044 C C . LEU A 1 515 ? -4.596 22.814 -1.504 1.00 74.44 515 LEU A C 1
ATOM 4046 O O . LEU A 1 515 ? -4.692 21.601 -1.656 1.00 74.44 515 LEU A O 1
ATOM 4050 N N . GLU A 1 516 ? -5.210 23.438 -0.501 1.00 71.31 516 GLU A N 1
ATOM 4051 C CA . GLU A 1 516 ? -6.047 22.752 0.481 1.00 71.31 516 GLU A CA 1
ATOM 4052 C C . GLU A 1 516 ? -7.531 22.924 0.156 1.00 71.31 516 GLU A C 1
ATOM 4054 O O . GLU A 1 516 ? -8.044 24.039 0.067 1.00 71.31 516 GLU A O 1
ATOM 4059 N N . LEU A 1 517 ? -8.236 21.801 0.027 1.00 73.44 517 LEU A N 1
ATOM 4060 C CA . LEU A 1 517 ? -9.695 21.775 0.098 1.00 73.44 517 LEU A CA 1
ATOM 4061 C C . LEU A 1 517 ? -10.125 21.606 1.555 1.00 73.44 517 LEU A C 1
ATOM 4063 O O . LEU A 1 517 ? -9.481 20.858 2.298 1.00 73.44 517 LEU A O 1
ATOM 4067 N N . SER A 1 518 ? -11.247 22.226 1.935 1.00 72.25 518 SER A N 1
ATOM 4068 C CA . SER A 1 518 ? -11.867 22.043 3.254 1.00 72.25 518 SER A CA 1
ATOM 4069 C C . SER A 1 518 ? -11.981 20.557 3.624 1.00 72.25 518 SER A C 1
ATOM 4071 O O . SER A 1 518 ? -12.200 19.701 2.759 1.00 72.25 518 SER A O 1
ATOM 4073 N N . ILE A 1 519 ? -11.845 20.231 4.912 1.00 68.31 519 ILE A N 1
ATOM 4074 C CA . ILE A 1 519 ? -12.011 18.854 5.407 1.00 68.31 519 ILE A CA 1
ATOM 4075 C C . ILE A 1 519 ? -13.419 18.308 5.114 1.00 68.31 519 ILE A C 1
ATOM 4077 O O . ILE A 1 519 ? -13.589 17.116 4.874 1.00 68.31 519 ILE A O 1
ATOM 4081 N N . ASP A 1 520 ? -14.405 19.203 5.038 1.00 70.19 520 ASP A N 1
ATOM 4082 C CA . ASP A 1 520 ? -15.798 18.899 4.717 1.00 70.19 520 ASP A CA 1
ATOM 4083 C C . ASP A 1 520 ? -16.111 18.917 3.218 1.00 70.19 520 ASP A C 1
ATOM 4085 O O . ASP A 1 520 ? -17.252 18.653 2.828 1.00 70.19 520 ASP A O 1
ATOM 4089 N N . HIS A 1 521 ? -15.120 19.212 2.369 1.00 79.38 521 HIS A N 1
ATOM 4090 C CA . HIS A 1 521 ? -15.330 19.323 0.933 1.00 79.38 521 HIS A CA 1
ATOM 4091 C C . HIS A 1 521 ? -15.878 18.007 0.366 1.00 79.38 521 HIS A C 1
ATOM 4093 O O . HIS A 1 521 ? -15.340 16.918 0.595 1.00 79.38 521 HIS A O 1
ATOM 4099 N N . VAL A 1 522 ? -16.935 18.107 -0.440 1.00 75.62 522 VAL A N 1
ATOM 4100 C CA . VAL A 1 522 ? -17.699 16.960 -0.956 1.00 75.62 522 VAL A CA 1
ATOM 4101 C C . VAL A 1 522 ? -16.827 15.942 -1.705 1.00 75.62 522 VAL A C 1
ATOM 4103 O O . VAL A 1 522 ? -17.071 14.739 -1.625 1.00 75.62 522 VAL A O 1
ATOM 4106 N N . SER A 1 523 ? -15.751 16.387 -2.366 1.00 77.00 523 SER A N 1
ATOM 4107 C CA . SER A 1 523 ? -14.806 15.491 -3.052 1.00 77.00 523 SER A CA 1
ATOM 4108 C C . SER A 1 523 ? -14.129 14.480 -2.123 1.00 77.00 523 SER A C 1
ATOM 4110 O O . SER A 1 523 ? -13.860 13.372 -2.575 1.00 77.00 523 SER A O 1
ATOM 4112 N N . ARG A 1 524 ? -13.895 14.808 -0.842 1.00 72.56 524 ARG A N 1
ATOM 4113 C CA . ARG A 1 524 ? -13.282 13.887 0.134 1.00 72.56 524 ARG A CA 1
ATOM 4114 C C . ARG A 1 524 ? -14.248 12.773 0.560 1.00 72.56 524 ARG A C 1
ATOM 4116 O O . ARG A 1 524 ? -13.817 11.655 0.822 1.00 72.56 524 ARG A O 1
ATOM 4123 N N . ARG A 1 525 ? -15.560 13.045 0.546 1.00 64.75 525 ARG A N 1
ATOM 4124 C CA . ARG A 1 525 ? -16.629 12.108 0.953 1.00 64.75 525 ARG A CA 1
ATOM 4125 C C . ARG A 1 525 ? -16.957 11.045 -0.098 1.00 64.75 525 ARG A C 1
ATOM 4127 O O . ARG A 1 525 ? -17.438 9.981 0.256 1.00 64.75 525 ARG A O 1
ATOM 4134 N N . PHE A 1 526 ? -16.714 11.331 -1.378 1.00 57.22 526 PHE A N 1
ATOM 4135 C CA . PHE A 1 526 ? -17.003 10.412 -2.493 1.00 57.22 526 PHE A C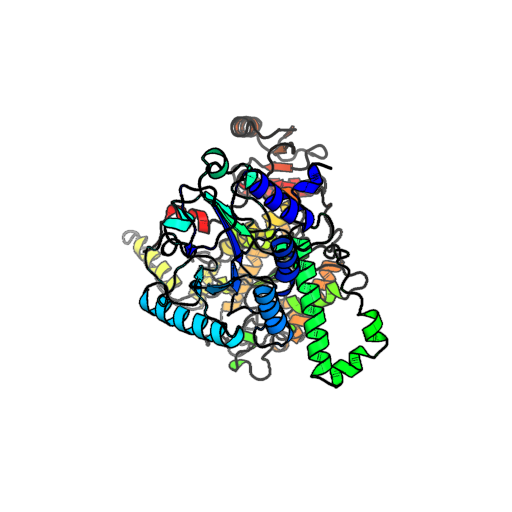A 1
ATOM 4136 C C . PHE A 1 526 ? -15.775 9.625 -2.983 1.00 57.22 526 PHE A C 1
ATOM 4138 O O . PHE A 1 526 ? -15.903 8.796 -3.881 1.00 57.22 526 PHE A O 1
ATOM 4145 N N . LEU A 1 527 ? -14.591 9.866 -2.405 1.00 53.91 527 LEU A N 1
ATOM 4146 C CA . LEU A 1 527 ? -13.379 9.073 -2.659 1.00 53.91 527 LEU A CA 1
ATOM 4147 C C . LEU A 1 527 ? -13.370 7.748 -1.869 1.00 53.91 527 LEU A C 1
ATOM 4149 O O . LEU A 1 527 ? -12.784 6.769 -2.325 1.00 53.91 527 LEU A O 1
ATOM 4153 N N . PHE A 1 528 ? -14.066 7.695 -0.730 1.00 48.03 528 PHE A N 1
ATOM 4154 C CA . PHE A 1 528 ? -14.200 6.527 0.145 1.00 48.03 528 PHE A CA 1
ATOM 4155 C C . PHE A 1 528 ? -15.695 6.244 0.374 1.00 48.03 528 PHE A C 1
ATOM 4157 O O . PHE A 1 528 ? -16.507 7.157 0.307 1.00 48.03 528 PHE A O 1
ATOM 4164 N N . ALA A 1 529 ? -16.091 4.979 0.529 1.00 38.00 529 ALA A N 1
ATOM 4165 C CA . ALA A 1 529 ? -17.492 4.542 0.474 1.00 38.00 529 ALA A CA 1
ATOM 4166 C C . ALA A 1 529 ? -18.477 5.347 1.360 1.00 38.00 529 ALA A C 1
ATOM 4168 O O . ALA A 1 529 ? -18.137 5.816 2.441 1.00 38.00 529 ALA A O 1
ATOM 4169 N N . ARG A 1 530 ? -19.730 5.440 0.888 1.00 44.31 530 ARG A N 1
ATOM 4170 C CA . ARG A 1 530 ? -20.877 6.104 1.534 1.00 44.31 530 ARG A CA 1
ATOM 4171 C C . ARG A 1 530 ? -21.178 5.551 2.939 1.00 44.31 530 ARG A C 1
ATOM 4173 O O . ARG A 1 530 ? -21.346 4.342 3.085 1.00 44.31 530 ARG A O 1
ATOM 4180 N N . GLU A 1 531 ? -21.483 6.446 3.879 1.00 40.75 531 GLU A N 1
ATOM 4181 C CA . GLU A 1 531 ? -22.678 6.293 4.720 1.00 40.75 531 GLU A CA 1
ATOM 4182 C C . GLU A 1 531 ? -23.857 6.913 3.947 1.00 40.75 531 GLU A C 1
ATOM 4184 O O . GLU A 1 531 ? -23.786 8.045 3.462 1.00 40.75 531 GLU A O 1
ATOM 4189 N N . ALA A 1 532 ? -24.918 6.142 3.707 1.00 39.66 532 ALA A N 1
ATOM 4190 C CA . ALA A 1 532 ? -26.096 6.625 2.991 1.00 39.66 532 ALA A CA 1
ATOM 4191 C C . ALA A 1 532 ? -26.909 7.574 3.894 1.00 39.66 532 ALA A C 1
ATOM 4193 O O . ALA A 1 532 ? -27.316 7.157 4.973 1.00 39.66 532 ALA A O 1
ATOM 4194 N N . GLY A 1 533 ? -27.176 8.813 3.452 1.00 50.88 533 GLY A N 1
ATOM 4195 C CA . GLY A 1 533 ? -28.107 9.697 4.172 1.00 50.88 533 GLY A CA 1
ATOM 4196 C C . GLY A 1 533 ? -28.161 11.169 3.748 1.00 50.88 533 GLY A C 1
ATOM 4197 O O . GLY A 1 533 ? -29.244 11.653 3.452 1.00 50.88 533 GLY A O 1
ATOM 4198 N N . ASP A 1 534 ? -27.029 11.878 3.655 1.00 53.91 534 ASP A N 1
ATOM 4199 C CA . ASP A 1 534 ? -27.084 13.332 3.942 1.00 53.91 534 ASP A CA 1
ATOM 4200 C C . ASP A 1 534 ? -26.754 14.323 2.808 1.00 53.91 534 ASP A C 1
ATOM 4202 O O . ASP A 1 534 ? -26.841 15.530 3.018 1.00 53.91 534 ASP A O 1
ATOM 4206 N N . THR A 1 535 ? -26.367 13.898 1.598 1.00 64.69 535 THR A N 1
ATOM 4207 C CA . THR A 1 535 ? -25.996 14.855 0.523 1.00 64.69 535 THR A CA 1
ATOM 4208 C C . THR A 1 535 ? -27.019 14.872 -0.608 1.00 64.69 535 THR A C 1
ATOM 4210 O O . THR A 1 535 ? -27.090 13.925 -1.393 1.00 64.69 535 THR A O 1
ATOM 4213 N N . ALA A 1 536 ? -27.794 15.956 -0.695 1.00 77.81 536 ALA A N 1
ATOM 4214 C CA . ALA A 1 536 ? -28.670 16.222 -1.831 1.00 77.81 536 ALA A CA 1
ATOM 4215 C C . ALA A 1 536 ? -27.848 16.494 -3.105 1.00 77.81 536 ALA A C 1
ATOM 4217 O O . ALA A 1 536 ? -26.767 17.085 -3.039 1.00 77.81 536 ALA A O 1
ATOM 4218 N N . VAL A 1 537 ? -28.346 16.052 -4.262 1.00 87.75 537 VAL A N 1
ATOM 4219 C CA . VAL A 1 537 ? -27.664 16.180 -5.559 1.00 87.75 537 VAL A CA 1
ATOM 4220 C C . VAL A 1 537 ? -28.417 17.105 -6.500 1.00 87.75 537 VAL A C 1
ATOM 4222 O O . VAL A 1 537 ? -29.645 17.125 -6.518 1.00 87.75 537 VAL A O 1
ATOM 4225 N N . SER A 1 538 ? -27.685 17.831 -7.337 1.00 90.88 538 SER A N 1
ATOM 4226 C CA . SER A 1 538 ? -28.259 18.543 -8.479 1.00 90.88 538 SER A CA 1
ATOM 4227 C C . SER A 1 538 ? -28.082 17.720 -9.750 1.00 90.88 538 SER A C 1
ATOM 4229 O O . SER A 1 538 ? -26.996 17.204 -10.005 1.00 90.88 538 SER A O 1
ATOM 4231 N N . LEU A 1 539 ? -29.129 17.599 -10.563 1.00 92.25 539 LEU A N 1
ATOM 4232 C CA . LEU A 1 539 ? -29.095 16.856 -11.824 1.00 92.25 539 LEU A CA 1
ATOM 4233 C C . LEU A 1 539 ? -29.029 17.829 -13.006 1.00 92.25 539 LEU A C 1
ATOM 4235 O O . LEU A 1 539 ? -29.878 18.711 -13.132 1.00 92.25 539 LEU A O 1
ATOM 4239 N N . CYS A 1 540 ? -28.041 17.649 -13.881 1.00 92.94 540 CYS A N 1
ATOM 4240 C CA . CYS A 1 540 ? -27.917 18.379 -15.140 1.00 92.94 540 CYS A CA 1
ATOM 4241 C C . CYS A 1 540 ? -28.296 17.459 -16.307 1.00 92.94 540 CYS A C 1
ATOM 4243 O O . CYS A 1 540 ? -27.598 16.478 -16.575 1.00 92.94 540 CYS A O 1
ATOM 4245 N N . GLY A 1 541 ? -29.410 17.752 -16.978 1.00 91.38 541 GLY A N 1
ATOM 4246 C CA . GLY A 1 541 ? -29.924 16.978 -18.109 1.00 91.38 541 GLY A CA 1
ATOM 4247 C C . GLY A 1 541 ? -31.357 17.361 -18.487 1.00 91.38 541 GLY A C 1
ATOM 4248 O O . GLY A 1 541 ? -31.957 18.267 -17.901 1.00 91.38 541 GLY A O 1
ATOM 4249 N N . SER A 1 542 ? -31.943 16.670 -19.471 1.00 90.06 542 SER A N 1
ATOM 4250 C CA . SER A 1 542 ? -33.348 16.906 -19.838 1.00 90.06 542 SER A CA 1
ATOM 4251 C C . SER A 1 542 ? -34.294 16.611 -18.667 1.00 90.06 542 SER A C 1
ATOM 4253 O O . SER A 1 542 ? -33.986 15.830 -17.763 1.00 90.06 542 SER A O 1
ATOM 4255 N N . SER A 1 543 ? -35.486 17.212 -18.690 1.00 88.38 543 SER A N 1
ATOM 4256 C CA . SER A 1 543 ? -36.511 16.936 -17.680 1.00 88.38 543 SER A CA 1
ATOM 4257 C C . SER A 1 543 ? -36.885 15.449 -17.640 1.00 88.38 543 SER A C 1
ATOM 4259 O O . SER A 1 543 ? -37.089 14.913 -16.551 1.00 88.38 543 SER A O 1
ATOM 4261 N N . GLU A 1 544 ? -36.915 14.759 -18.790 1.00 90.94 544 GLU A N 1
ATOM 4262 C CA . GLU A 1 544 ? -37.158 13.312 -18.813 1.00 90.94 544 GLU A CA 1
ATOM 4263 C C . GLU A 1 544 ? -35.987 12.523 -18.220 1.00 90.94 544 GLU A C 1
ATOM 4265 O O . GLU A 1 544 ? -36.217 11.591 -17.449 1.00 90.94 544 GLU A O 1
ATOM 4270 N N . ALA A 1 545 ? -34.743 12.897 -18.537 1.00 90.00 545 ALA A N 1
ATOM 4271 C CA . ALA A 1 545 ? -33.552 12.229 -18.015 1.00 90.00 545 ALA A CA 1
ATOM 4272 C C . ALA A 1 545 ? -33.469 12.344 -16.486 1.00 90.00 545 ALA A C 1
ATOM 4274 O O . ALA A 1 545 ? -33.248 11.346 -15.799 1.00 90.00 545 ALA A O 1
ATOM 4275 N N . CYS A 1 546 ? -33.728 13.538 -15.952 1.00 91.31 546 CYS A N 1
ATOM 4276 C CA . CYS A 1 546 ? -33.786 13.799 -14.519 1.00 91.31 546 CYS A CA 1
ATOM 4277 C C . CYS A 1 546 ? -34.869 12.961 -13.821 1.00 91.31 546 CYS A C 1
ATOM 4279 O O . CYS A 1 546 ? -34.583 12.282 -12.833 1.00 91.31 546 CYS A O 1
ATOM 4281 N N . ALA A 1 547 ? -36.093 12.944 -14.362 1.00 89.94 547 ALA A N 1
ATOM 4282 C CA . ALA A 1 547 ? -37.191 12.148 -13.813 1.00 89.94 547 ALA A CA 1
ATOM 4283 C C . ALA A 1 547 ? -36.885 10.640 -13.850 1.00 89.94 547 ALA A C 1
ATOM 4285 O O . ALA A 1 547 ? -37.108 9.928 -12.870 1.00 89.94 547 ALA A O 1
ATOM 4286 N N . ALA A 1 548 ? -36.325 10.153 -14.961 1.00 91.19 548 ALA A N 1
ATOM 4287 C CA . ALA A 1 548 ? -35.935 8.757 -15.117 1.00 91.19 548 ALA A CA 1
ATOM 4288 C C . ALA A 1 548 ? -34.802 8.357 -14.160 1.00 91.19 548 ALA A C 1
ATOM 4290 O O . ALA A 1 548 ? -34.797 7.237 -13.644 1.00 91.19 548 ALA A O 1
ATOM 4291 N N . TRP A 1 549 ? -33.841 9.251 -13.919 1.00 89.50 549 TRP A N 1
ATOM 4292 C CA . TRP A 1 549 ? -32.743 9.004 -12.991 1.00 89.50 549 TRP A CA 1
ATOM 4293 C C . TRP A 1 549 ? -33.233 8.956 -11.540 1.00 89.50 549 TRP A C 1
ATOM 4295 O O . TRP A 1 549 ? -32.911 7.997 -10.837 1.00 89.50 549 TRP A O 1
ATOM 4305 N N . ALA A 1 550 ? -34.064 9.919 -11.126 1.00 86.94 550 ALA A N 1
ATOM 4306 C CA . ALA A 1 550 ? -34.642 9.974 -9.782 1.00 86.94 550 ALA A CA 1
ATOM 4307 C C . ALA A 1 550 ? -35.512 8.742 -9.480 1.00 86.94 550 ALA A C 1
ATOM 4309 O O . ALA A 1 550 ? -35.395 8.146 -8.414 1.00 86.94 550 ALA A O 1
ATOM 4310 N N . ALA A 1 551 ? -36.309 8.281 -10.452 1.00 87.56 551 ALA A N 1
ATOM 4311 C CA . ALA A 1 551 ? -37.106 7.061 -10.311 1.00 87.56 551 ALA A CA 1
ATOM 4312 C C . ALA A 1 551 ? -36.252 5.794 -10.098 1.00 87.56 551 ALA A C 1
ATOM 4314 O O . ALA A 1 551 ? -36.694 4.854 -9.441 1.00 87.56 551 ALA A O 1
ATOM 4315 N N . LYS A 1 552 ? -35.029 5.756 -10.647 1.00 85.50 552 LYS A N 1
ATOM 4316 C CA . LYS A 1 552 ? -34.081 4.640 -10.470 1.00 85.50 552 LYS A CA 1
ATOM 4317 C C . LYS A 1 552 ? -33.279 4.720 -9.167 1.00 85.50 552 LYS A C 1
ATOM 4319 O O . LYS A 1 552 ? -32.701 3.710 -8.775 1.00 85.50 552 LYS A O 1
ATOM 4324 N N . HIS A 1 553 ? -33.228 5.887 -8.524 1.00 82.56 553 HIS A N 1
ATOM 4325 C CA . HIS A 1 553 ? -32.424 6.146 -7.325 1.00 82.56 553 HIS A CA 1
ATOM 4326 C C . HIS A 1 553 ? -33.266 6.847 -6.243 1.00 82.56 553 HIS A C 1
ATOM 4328 O O . HIS A 1 553 ? -32.943 7.971 -5.857 1.00 82.56 553 HIS A O 1
ATOM 4334 N N . PRO A 1 554 ? -34.336 6.202 -5.737 1.00 78.81 554 PRO A N 1
ATOM 4335 C CA . PRO A 1 554 ? -35.247 6.817 -4.766 1.00 78.81 554 PRO A CA 1
ATOM 4336 C C . PRO A 1 554 ? -34.561 7.188 -3.441 1.00 78.81 554 PRO A C 1
ATOM 4338 O O . PRO A 1 554 ? -35.036 8.067 -2.728 1.00 78.81 554 PRO A O 1
ATOM 4341 N N . ASP A 1 555 ? -33.421 6.561 -3.142 1.00 73.25 555 ASP A N 1
ATOM 4342 C CA . ASP A 1 555 ? -32.641 6.764 -1.916 1.00 73.25 555 ASP A CA 1
ATOM 4343 C C . ASP A 1 555 ? -31.646 7.941 -2.015 1.00 73.25 555 ASP A C 1
ATOM 4345 O O . ASP A 1 555 ? -30.792 8.129 -1.142 1.00 73.25 555 ASP A O 1
ATOM 4349 N N . VAL A 1 556 ? -31.677 8.711 -3.110 1.00 77.56 556 VAL A N 1
ATOM 4350 C CA . VAL A 1 556 ? -30.827 9.892 -3.305 1.00 77.56 556 VAL A CA 1
ATOM 4351 C C . VAL A 1 556 ? -31.705 11.135 -3.364 1.00 77.56 556 VAL A C 1
ATOM 4353 O O . VAL A 1 556 ? -32.488 11.307 -4.295 1.00 77.56 556 VAL A O 1
ATOM 4356 N N . GLY A 1 557 ? -31.553 12.024 -2.379 1.00 79.94 557 GLY A N 1
ATOM 4357 C CA . GLY A 1 557 ? -32.237 13.314 -2.382 1.00 79.94 557 GLY A CA 1
ATOM 4358 C C . GLY A 1 557 ? -31.804 14.153 -3.583 1.00 79.94 557 GLY A C 1
ATOM 4359 O O . GLY A 1 557 ? -30.613 14.405 -3.761 1.00 79.94 557 GLY A O 1
ATOM 4360 N N . VAL A 1 558 ? -32.760 14.582 -4.404 1.00 84.75 558 VAL A N 1
ATOM 4361 C CA . VAL A 1 558 ? -32.527 15.501 -5.524 1.00 84.75 558 VAL A CA 1
ATOM 4362 C C . VAL A 1 558 ? -32.929 16.901 -5.082 1.00 84.75 558 VAL A C 1
ATOM 4364 O O . VAL A 1 558 ? -34.078 17.119 -4.711 1.00 84.75 558 VAL A O 1
ATOM 4367 N N . ASP A 1 559 ? -31.980 17.829 -5.124 1.00 85.12 559 ASP A N 1
ATOM 4368 C CA . ASP A 1 559 ? -32.185 19.238 -4.791 1.00 85.12 559 ASP A CA 1
ATOM 4369 C C . ASP A 1 559 ? -32.848 19.971 -5.963 1.00 85.12 559 ASP A C 1
ATOM 4371 O O . ASP A 1 559 ? -33.963 20.482 -5.873 1.00 85.12 559 ASP A O 1
ATOM 4375 N N . VAL A 1 560 ? -32.192 19.942 -7.126 1.00 88.12 560 VAL A N 1
ATOM 4376 C CA . VAL A 1 560 ? -32.641 20.682 -8.305 1.00 88.12 560 VAL A CA 1
ATOM 4377 C C . VAL A 1 560 ? -32.249 19.986 -9.603 1.00 88.12 560 VAL A C 1
ATOM 4379 O O . VAL A 1 560 ? -31.180 19.391 -9.718 1.00 88.12 560 VAL A O 1
ATOM 4382 N N . CYS A 1 561 ? -33.120 20.088 -10.605 1.00 89.81 561 CYS A N 1
ATOM 4383 C CA . CYS A 1 561 ? -32.879 19.620 -11.968 1.00 89.81 561 CYS A CA 1
ATOM 4384 C C . CYS A 1 561 ? -32.787 20.813 -12.920 1.00 89.81 561 CYS A C 1
ATOM 4386 O O . CYS A 1 561 ? -33.611 21.723 -12.835 1.00 89.81 561 CYS A O 1
ATOM 4388 N N . PHE A 1 562 ? -31.814 20.808 -13.828 1.00 90.69 562 PHE A N 1
ATOM 4389 C CA . PHE A 1 562 ? -31.575 21.914 -14.758 1.00 90.69 562 PHE A CA 1
ATOM 4390 C C . PHE A 1 562 ? -30.938 21.459 -16.063 1.00 90.69 562 PHE A C 1
ATOM 4392 O O . PHE A 1 562 ? -30.501 20.314 -16.179 1.00 90.69 562 PHE A O 1
ATOM 4399 N N . ARG A 1 563 ? -30.897 22.356 -17.053 1.00 88.81 563 ARG A N 1
ATOM 4400 C CA . ARG A 1 563 ? -30.373 22.047 -18.382 1.00 88.81 563 ARG A CA 1
ATOM 4401 C C . ARG A 1 563 ? -28.908 22.463 -18.519 1.00 88.81 563 ARG A C 1
ATOM 4403 O O . ARG A 1 563 ? -28.466 23.416 -17.874 1.00 88.81 563 ARG A O 1
ATOM 4410 N N . PRO A 1 564 ? -28.151 21.796 -19.404 1.00 83.56 564 PRO A N 1
ATOM 4411 C CA . PRO A 1 564 ? -26.829 22.266 -19.784 1.00 83.56 564 PRO A CA 1
ATOM 4412 C C . PRO A 1 564 ? -26.842 23.735 -20.230 1.00 83.56 564 PRO A C 1
ATOM 4414 O O . PRO A 1 564 ? -27.638 24.117 -21.087 1.00 83.56 564 PRO A O 1
ATOM 4417 N N . GLY A 1 565 ? -25.944 24.544 -19.664 1.00 77.25 565 GLY A N 1
ATOM 4418 C CA . GLY A 1 565 ? -25.802 25.967 -19.989 1.00 77.25 565 GLY A CA 1
ATOM 4419 C C . GLY A 1 565 ? -26.533 26.936 -19.054 1.00 77.25 565 GLY A C 1
ATOM 4420 O O . GLY A 1 565 ? -26.284 28.137 -19.148 1.00 77.25 565 GLY A O 1
ATOM 4421 N N . ASP A 1 566 ? -27.371 26.451 -18.134 1.00 81.69 566 ASP A N 1
ATOM 4422 C CA . ASP A 1 566 ? -27.954 27.297 -17.087 1.00 81.69 566 ASP A CA 1
ATOM 4423 C C . ASP A 1 566 ? -26.859 27.742 -16.088 1.00 81.69 566 ASP A C 1
ATOM 4425 O O . ASP A 1 566 ? -26.035 26.930 -15.659 1.00 81.69 566 ASP A O 1
ATOM 4429 N N . ASP A 1 567 ? -26.840 29.023 -15.690 1.00 72.38 567 ASP A N 1
ATOM 4430 C CA . ASP A 1 567 ? -25.951 29.514 -14.620 1.00 72.38 567 ASP A CA 1
ATOM 4431 C C . ASP A 1 567 ? -26.484 29.035 -13.263 1.00 72.38 567 ASP A C 1
ATOM 4433 O O . ASP A 1 567 ? -27.561 29.451 -12.832 1.00 72.38 567 ASP A O 1
ATOM 4437 N N . ARG A 1 568 ? -25.756 28.128 -12.602 1.00 71.62 568 ARG A N 1
ATOM 4438 C CA . ARG A 1 568 ? -26.212 27.429 -11.390 1.00 71.62 568 ARG A CA 1
ATOM 4439 C C . ARG A 1 568 ? -25.283 27.637 -10.203 1.00 71.62 568 ARG A C 1
ATOM 4441 O O . ARG A 1 568 ? -24.640 26.710 -9.713 1.00 71.62 568 ARG A O 1
ATOM 4448 N N . ARG A 1 569 ? -25.248 28.872 -9.704 1.00 68.69 569 ARG A N 1
ATOM 4449 C CA . ARG A 1 569 ? -24.569 29.215 -8.437 1.00 68.69 569 ARG A CA 1
ATOM 4450 C C . ARG A 1 569 ? -25.295 28.690 -7.197 1.00 68.69 569 ARG A C 1
ATOM 4452 O O . ARG A 1 569 ? -24.716 28.673 -6.119 1.00 68.69 569 ARG A O 1
ATOM 4459 N N . ASP A 1 570 ? -26.554 28.302 -7.363 1.00 72.19 570 ASP A N 1
ATOM 4460 C CA . ASP A 1 570 ? -27.466 27.784 -6.346 1.00 72.19 570 ASP A CA 1
ATOM 4461 C C . ASP A 1 570 ? -27.511 26.247 -6.291 1.00 72.19 570 ASP A C 1
ATOM 4463 O O . ASP A 1 570 ? -28.206 25.697 -5.445 1.00 72.19 570 ASP A O 1
ATOM 4467 N N . ALA A 1 571 ? -26.802 25.546 -7.184 1.00 78.06 571 ALA A N 1
ATOM 4468 C CA . ALA A 1 571 ? -26.763 24.087 -7.180 1.00 78.06 571 ALA A CA 1
ATOM 4469 C C . ALA A 1 571 ? -26.060 23.532 -5.931 1.00 78.06 571 ALA A C 1
ATOM 4471 O O . ALA A 1 571 ? -25.082 24.098 -5.436 1.00 78.06 571 ALA A O 1
ATOM 4472 N N . ALA A 1 572 ? -26.523 22.364 -5.483 1.00 81.00 572 ALA A N 1
ATOM 4473 C CA . ALA A 1 572 ? -25.875 21.582 -4.442 1.00 81.00 572 ALA A CA 1
ATOM 4474 C C . ALA A 1 572 ? -24.371 21.356 -4.729 1.00 81.00 572 ALA A C 1
ATOM 4476 O O . ALA A 1 572 ? -23.949 21.322 -5.892 1.00 81.00 572 ALA A O 1
ATOM 4477 N N . PRO A 1 573 ? -23.552 21.099 -3.689 1.00 85.62 573 PRO A N 1
ATOM 4478 C CA . PRO A 1 573 ? -22.129 20.786 -3.854 1.00 85.62 573 PRO A CA 1
ATOM 4479 C C . PRO A 1 573 ? -21.854 19.585 -4.776 1.00 85.62 573 PRO A C 1
ATOM 4481 O O . PRO A 1 573 ? -20.757 19.446 -5.305 1.00 85.62 573 PRO A O 1
ATOM 4484 N N . LEU A 1 574 ? -22.833 18.706 -5.001 1.00 88.44 574 LEU A N 1
ATOM 4485 C CA . LEU A 1 574 ? -22.710 17.580 -5.921 1.00 88.44 574 LEU A CA 1
ATOM 4486 C C . LEU A 1 574 ? -23.617 17.753 -7.143 1.00 88.44 574 LEU A C 1
ATOM 4488 O O . LEU A 1 574 ? -24.842 17.742 -7.013 1.00 88.44 574 LEU A O 1
ATOM 4492 N N . ILE A 1 575 ? -23.013 17.837 -8.330 1.00 90.56 575 ILE A N 1
ATOM 4493 C CA . ILE A 1 575 ? -23.719 17.947 -9.611 1.00 90.56 575 ILE A CA 1
ATOM 4494 C C . ILE A 1 575 ? -23.505 16.669 -10.428 1.00 90.56 575 ILE A C 1
ATOM 4496 O O . ILE A 1 575 ? -22.368 16.288 -10.701 1.00 90.56 575 ILE A O 1
ATOM 4500 N N . VAL A 1 576 ? -24.589 16.021 -10.853 1.00 90.94 576 VAL A N 1
ATOM 4501 C CA . VAL A 1 576 ? -24.570 14.801 -11.672 1.00 90.94 576 VAL A CA 1
ATOM 4502 C C . VAL A 1 576 ? -24.962 15.144 -13.107 1.00 90.94 576 VAL A C 1
ATOM 4504 O O . VAL A 1 576 ? -26.047 15.679 -13.338 1.00 90.94 576 VAL A O 1
ATOM 4507 N N . VAL A 1 577 ? -24.104 14.824 -14.077 1.00 92.88 577 VAL A N 1
ATOM 4508 C CA . VAL A 1 577 ? -24.376 15.068 -15.507 1.00 92.88 577 VAL A CA 1
ATOM 4509 C C . VAL A 1 577 ? -25.012 13.832 -16.136 1.00 92.88 577 VAL A C 1
ATOM 4511 O O . VAL A 1 577 ? -24.408 12.762 -16.139 1.00 92.88 577 VAL A O 1
ATOM 4514 N N . LEU A 1 578 ? -26.225 13.973 -16.673 1.00 91.75 578 LEU A N 1
ATOM 4515 C CA . LEU A 1 578 ? -27.038 12.865 -17.193 1.00 91.75 578 LEU A CA 1
ATOM 4516 C C . LEU A 1 578 ? -26.966 12.691 -18.721 1.00 91.75 578 LEU A C 1
ATOM 4518 O O . LEU A 1 578 ? -27.675 11.845 -19.264 1.00 91.75 578 LEU A O 1
ATOM 4522 N N . GLU A 1 579 ? -26.129 13.470 -19.410 1.00 87.75 579 GLU A N 1
ATOM 4523 C CA . GLU A 1 579 ? -25.943 13.369 -20.862 1.00 87.75 579 GLU A CA 1
ATOM 4524 C C . GLU A 1 579 ? -25.382 11.997 -21.264 1.00 87.75 579 GLU A C 1
ATOM 4526 O O . GLU A 1 579 ? -24.396 11.522 -20.699 1.00 87.75 579 GLU A O 1
ATOM 4531 N N . ALA A 1 580 ? -26.028 11.345 -22.234 1.00 78.25 580 ALA A N 1
ATOM 4532 C CA . ALA A 1 580 ? -25.666 9.995 -22.672 1.00 78.25 580 ALA A CA 1
ATOM 4533 C C . ALA A 1 580 ? -24.520 9.982 -23.697 1.00 78.25 580 ALA A C 1
ATOM 4535 O O . ALA A 1 580 ? -23.765 9.012 -23.765 1.00 78.25 580 ALA A O 1
ATOM 4536 N N . ASP A 1 581 ? -24.404 11.042 -24.498 1.00 87.25 581 ASP A N 1
ATOM 4537 C CA . ASP A 1 581 ? -23.310 11.213 -25.446 1.00 87.25 581 ASP A CA 1
ATOM 4538 C C . ASP A 1 581 ? -22.040 11.652 -24.710 1.00 87.25 581 ASP A C 1
ATOM 4540 O O . ASP A 1 581 ? -22.068 12.590 -23.916 1.00 87.25 581 ASP A O 1
ATOM 4544 N N . VAL A 1 582 ? -20.924 10.959 -24.950 1.00 79.31 582 VAL A N 1
ATOM 4545 C CA . VAL A 1 582 ? -19.684 11.169 -24.189 1.00 79.31 582 VAL A CA 1
ATOM 4546 C C . VAL A 1 582 ? -19.102 12.555 -24.448 1.00 79.31 582 VAL A C 1
ATOM 4548 O O . VAL A 1 582 ? -18.704 13.221 -23.496 1.00 79.31 582 VAL A O 1
ATOM 4551 N N . ASP A 1 583 ? -19.078 13.008 -25.700 1.00 80.56 583 ASP A N 1
ATOM 4552 C CA . ASP A 1 583 ? -18.466 14.290 -26.053 1.00 80.56 583 ASP A CA 1
ATOM 4553 C C . ASP A 1 583 ? -19.306 15.464 -25.534 1.00 80.56 583 ASP A C 1
ATOM 4555 O O . ASP A 1 583 ? -18.766 16.406 -24.948 1.00 80.56 583 ASP A O 1
ATOM 4559 N N . GLN A 1 584 ? -20.635 15.378 -25.649 1.00 85.06 584 GLN A N 1
ATOM 4560 C CA . GLN A 1 584 ? -21.545 16.341 -25.028 1.00 85.06 584 GLN A CA 1
ATOM 4561 C C . GLN A 1 584 ? -21.404 16.331 -23.507 1.00 85.06 584 GLN A C 1
ATOM 4563 O O . GLN A 1 584 ? -21.284 17.393 -22.899 1.00 85.06 584 GLN A O 1
ATOM 4568 N N . ARG A 1 585 ? -21.355 15.152 -22.880 1.00 88.56 585 ARG A N 1
ATOM 4569 C CA . ARG A 1 585 ? -21.200 15.015 -21.428 1.00 88.56 585 ARG A CA 1
ATOM 4570 C C . ARG A 1 585 ? -19.921 15.678 -20.919 1.00 88.56 585 ARG A C 1
ATOM 4572 O O . ARG A 1 585 ? -19.980 16.396 -19.921 1.00 88.56 585 ARG A O 1
ATOM 4579 N N . GLU A 1 586 ? -18.789 15.481 -21.595 1.00 86.44 586 GLU A N 1
ATOM 4580 C CA . GLU A 1 586 ? -17.523 16.123 -21.218 1.00 86.44 586 GLU A CA 1
ATOM 4581 C C . GLU A 1 586 ? -17.580 17.647 -21.415 1.00 86.44 586 GLU A C 1
ATOM 4583 O O . GLU A 1 586 ? -17.184 18.395 -20.519 1.00 86.44 586 GLU A O 1
ATOM 4588 N N . ALA A 1 587 ? -18.136 18.128 -22.533 1.00 87.19 587 ALA A N 1
ATOM 4589 C CA . ALA A 1 587 ? -18.296 19.563 -22.779 1.00 87.19 587 ALA A CA 1
ATOM 4590 C C . ALA A 1 587 ? -19.172 20.238 -21.707 1.00 87.19 587 ALA A C 1
ATOM 4592 O O . ALA A 1 587 ? -18.834 21.311 -21.195 1.00 87.19 587 ALA A O 1
ATOM 4593 N N . VAL A 1 588 ? -20.268 19.582 -21.315 1.00 89.81 588 VAL A N 1
ATOM 4594 C CA . VAL A 1 588 ? -21.139 20.034 -20.225 1.00 89.81 588 VAL A CA 1
ATOM 4595 C C . VAL A 1 588 ? -20.388 20.036 -18.898 1.00 89.81 588 VAL A C 1
ATOM 4597 O O . VAL A 1 588 ? -20.456 21.025 -18.169 1.00 89.81 588 VAL A O 1
ATOM 4600 N N . ALA A 1 589 ? -19.627 18.985 -18.589 1.00 89.56 589 ALA A N 1
ATOM 4601 C CA . ALA A 1 589 ? -18.866 18.914 -17.349 1.00 89.56 589 ALA A CA 1
ATOM 4602 C C . ALA A 1 589 ? -17.824 20.038 -17.231 1.00 89.56 589 ALA A C 1
ATOM 4604 O O . ALA A 1 589 ? -17.740 20.681 -16.185 1.00 89.56 589 ALA A O 1
ATOM 4605 N N . VAL A 1 590 ? -17.079 20.328 -18.303 1.00 87.44 590 VAL A N 1
ATOM 4606 C CA . VAL A 1 590 ? -16.121 21.447 -18.351 1.00 87.44 590 VAL A CA 1
ATOM 4607 C C . VAL A 1 590 ? -16.831 22.789 -18.168 1.00 87.44 590 VAL A C 1
ATOM 4609 O O . VAL A 1 590 ? -16.386 23.625 -17.379 1.00 87.44 590 VAL A O 1
ATOM 4612 N N . SER A 1 591 ? -17.964 22.994 -18.846 1.00 87.94 591 SER A N 1
ATOM 4613 C CA . SER A 1 591 ? -18.763 24.215 -18.693 1.00 87.94 591 SER A CA 1
ATOM 4614 C C . SER A 1 591 ? -19.242 24.406 -17.250 1.00 87.94 591 SER A C 1
ATOM 4616 O O . SER A 1 591 ? -19.152 25.507 -16.707 1.00 87.94 591 SER A O 1
ATOM 4618 N N . LEU A 1 592 ? -19.717 23.337 -16.606 1.00 88.19 592 LEU A N 1
ATOM 4619 C CA . LEU A 1 592 ? -20.172 23.369 -15.217 1.00 88.19 592 LEU A CA 1
ATOM 4620 C C . LEU A 1 592 ? -19.028 23.620 -14.242 1.00 88.19 592 LEU A C 1
ATOM 4622 O O . LEU A 1 592 ? -19.200 24.399 -13.313 1.00 88.19 592 LEU A O 1
ATOM 4626 N N . LEU A 1 593 ? -17.850 23.030 -14.458 1.00 83.75 593 LEU A N 1
ATOM 4627 C CA . LEU A 1 593 ? -16.687 23.283 -13.603 1.00 83.75 593 LEU A CA 1
ATOM 4628 C C . LEU A 1 593 ? -16.286 24.759 -13.568 1.00 83.75 593 LEU A C 1
ATOM 4630 O O . LEU A 1 593 ? -15.829 25.239 -12.528 1.00 83.75 593 LEU A O 1
ATOM 4634 N N . ARG A 1 594 ? -16.456 25.466 -14.689 1.00 84.69 594 ARG A N 1
ATOM 4635 C CA . ARG A 1 594 ? -16.148 26.896 -14.809 1.00 84.69 594 ARG A CA 1
ATOM 4636 C C . ARG A 1 594 ? -17.231 27.792 -14.202 1.00 84.69 594 ARG A C 1
ATOM 4638 O O . ARG A 1 594 ? -16.901 28.862 -13.702 1.00 84.69 594 ARG A O 1
ATOM 4645 N N . ALA A 1 595 ? -18.496 27.372 -14.247 1.00 84.38 595 ALA A N 1
ATOM 4646 C CA . ALA A 1 595 ? -19.630 28.162 -13.762 1.00 84.38 595 ALA A CA 1
ATOM 4647 C C . ALA A 1 595 ? -19.974 27.915 -12.280 1.00 84.38 595 ALA A C 1
ATOM 4649 O O . ALA A 1 595 ? -20.392 28.837 -11.580 1.00 84.38 595 ALA A O 1
ATOM 4650 N N . ALA A 1 596 ? -19.814 26.681 -11.797 1.00 82.88 596 ALA A N 1
ATOM 4651 C CA . ALA A 1 596 ? -20.221 26.275 -10.457 1.00 82.88 596 ALA A CA 1
ATOM 4652 C C . ALA A 1 596 ? -19.257 26.789 -9.367 1.00 82.88 596 ALA A C 1
ATOM 4654 O O . ALA A 1 596 ? -18.056 26.940 -9.630 1.00 82.88 596 ALA A O 1
ATOM 4655 N N . PRO A 1 597 ? -19.744 26.988 -8.124 1.00 81.62 597 PRO A N 1
ATOM 4656 C CA . PRO A 1 597 ? -18.913 27.346 -6.973 1.00 81.62 597 PRO A CA 1
ATOM 4657 C C . PRO A 1 597 ? -17.720 26.399 -6.775 1.00 81.62 597 PRO A C 1
ATOM 4659 O O . PRO A 1 597 ? -17.787 25.221 -7.134 1.00 81.62 597 PRO A O 1
ATOM 4662 N N . GLN A 1 598 ? -16.631 26.887 -6.167 1.00 80.50 598 GLN A N 1
ATOM 4663 C CA . GLN A 1 598 ? -15.435 26.064 -5.920 1.00 80.50 598 GLN A CA 1
ATOM 4664 C C . GLN A 1 598 ? -15.727 24.816 -5.076 1.00 80.50 598 GLN A C 1
ATOM 4666 O O . GLN A 1 598 ? -15.149 23.774 -5.355 1.00 80.50 598 GLN A O 1
ATOM 4671 N N . GLU A 1 599 ? -16.670 24.898 -4.136 1.00 82.50 599 GLU A N 1
ATOM 4672 C CA . GLU A 1 599 ? -17.108 23.774 -3.292 1.00 82.50 599 GLU A CA 1
ATOM 4673 C C . GLU A 1 599 ? -17.886 22.690 -4.059 1.00 82.50 599 GLU A C 1
ATOM 4675 O O . GLU A 1 599 ? -18.102 21.589 -3.548 1.00 82.50 599 GLU A O 1
ATOM 4680 N N . SER A 1 600 ? -18.334 22.991 -5.282 1.00 86.06 600 SER A N 1
ATOM 4681 C CA . SER A 1 600 ? -19.083 22.047 -6.103 1.00 86.06 600 SER A CA 1
ATOM 4682 C C . SER A 1 600 ? -18.155 21.136 -6.905 1.00 86.06 600 SER A C 1
ATOM 4684 O O . SER A 1 600 ? -17.178 21.588 -7.515 1.00 86.06 600 SER A O 1
ATOM 4686 N N . ILE A 1 601 ? -18.516 19.855 -6.975 1.00 89.25 601 ILE A N 1
ATOM 4687 C CA . ILE A 1 601 ? -17.917 18.868 -7.875 1.00 89.25 601 ILE A CA 1
ATOM 4688 C C . ILE A 1 601 ? -18.916 18.394 -8.920 1.00 89.25 601 ILE A C 1
ATOM 4690 O O . ILE A 1 601 ? -20.129 18.382 -8.703 1.00 89.25 601 ILE A O 1
ATOM 4694 N N . VAL A 1 602 ? -18.374 17.940 -10.045 1.00 91.00 602 VAL A N 1
ATOM 4695 C CA . VAL A 1 602 ? -19.152 17.376 -11.147 1.00 91.00 602 VAL A CA 1
ATOM 4696 C C . VAL A 1 602 ? -18.863 15.881 -11.238 1.00 91.00 602 VAL A C 1
ATOM 4698 O O . VAL A 1 602 ? -17.711 15.474 -11.360 1.00 91.00 602 VAL A O 1
ATOM 4701 N N . VAL A 1 603 ? -19.883 15.033 -11.196 1.00 89.25 603 VAL A N 1
ATOM 4702 C CA . VAL A 1 603 ? -19.722 13.574 -11.282 1.00 89.25 603 VAL A CA 1
ATOM 4703 C C . VAL A 1 603 ? -20.575 12.971 -12.385 1.00 89.25 603 VAL A C 1
ATOM 4705 O O . VAL A 1 603 ? -21.577 13.550 -12.814 1.00 89.25 603 VAL A O 1
ATOM 4708 N N . TYR A 1 604 ? -20.177 11.782 -12.829 1.00 89.00 604 TYR A N 1
ATOM 4709 C CA . TYR A 1 604 ? -21.004 10.961 -13.708 1.00 89.00 604 TYR A CA 1
ATOM 4710 C C . TYR A 1 604 ? -21.841 9.964 -12.903 1.00 89.00 604 TYR A C 1
ATOM 4712 O O . TYR A 1 604 ? -21.442 9.599 -11.794 1.00 89.00 604 TYR A O 1
ATOM 4720 N N . PRO A 1 605 ? -22.998 9.516 -13.424 1.00 84.06 605 PRO A N 1
ATOM 4721 C CA . PRO A 1 605 ? -23.891 8.605 -12.710 1.00 84.06 605 PRO A CA 1
ATOM 4722 C C . PRO A 1 605 ? -23.192 7.336 -12.211 1.00 84.06 605 PRO A C 1
ATOM 4724 O O . PRO A 1 605 ? -23.459 6.874 -11.103 1.00 84.06 605 PRO A O 1
ATOM 4727 N N . GLU A 1 606 ? -22.272 6.793 -13.007 1.00 79.75 606 GLU A N 1
ATOM 4728 C CA . GLU A 1 606 ? -21.473 5.613 -12.674 1.00 79.75 606 GLU A CA 1
ATOM 4729 C C . GLU A 1 606 ? -20.510 5.828 -11.492 1.00 79.75 606 GLU A C 1
ATOM 4731 O O . GLU A 1 606 ? -20.130 4.863 -10.835 1.00 79.75 606 GLU A O 1
ATOM 4736 N N . GLU A 1 607 ? -20.160 7.076 -11.174 1.00 78.25 607 GLU A N 1
ATOM 4737 C CA . GLU A 1 607 ? -19.212 7.442 -10.112 1.00 78.25 607 GLU A CA 1
ATOM 4738 C C . GLU A 1 607 ? -19.879 7.676 -8.747 1.00 78.25 607 GLU A C 1
ATOM 4740 O O . GLU A 1 607 ? -19.200 7.988 -7.773 1.00 78.25 607 GLU A O 1
ATOM 4745 N N . LEU A 1 608 ? -21.206 7.547 -8.655 1.00 73.50 608 LEU A N 1
ATOM 4746 C CA . LEU A 1 608 ? -21.950 7.684 -7.393 1.00 73.50 608 LEU A CA 1
ATOM 4747 C C . LEU A 1 608 ? -21.873 6.432 -6.506 1.00 73.50 608 LEU A C 1
ATOM 4749 O O . LEU A 1 608 ? -22.389 6.421 -5.387 1.00 73.50 608 LEU A O 1
ATOM 4753 N N . ARG A 1 609 ? -21.252 5.363 -7.008 1.00 63.81 609 ARG A N 1
ATOM 4754 C CA . ARG A 1 609 ? -20.965 4.130 -6.269 1.00 63.81 609 ARG A CA 1
ATOM 4755 C C . ARG A 1 609 ? -19.485 4.108 -5.871 1.00 63.81 609 ARG A C 1
ATOM 4757 O O . ARG A 1 609 ? -18.681 4.731 -6.561 1.00 63.81 609 ARG A O 1
ATOM 4764 N N . PRO A 1 610 ? -19.106 3.385 -4.799 1.00 55.19 610 PRO A N 1
ATOM 4765 C CA . PRO A 1 610 ? -17.698 3.197 -4.464 1.00 55.19 610 PRO A CA 1
ATOM 4766 C C . PRO A 1 610 ? -16.916 2.696 -5.682 1.00 55.19 610 PRO A C 1
ATOM 4768 O O . PRO A 1 610 ? -17.412 1.833 -6.410 1.00 55.19 610 PRO A O 1
ATOM 4771 N N . LEU A 1 611 ? -15.704 3.216 -5.892 1.00 52.69 611 LEU A N 1
ATOM 4772 C CA . LEU A 1 611 ? -14.795 2.704 -6.915 1.00 52.69 611 LEU A CA 1
ATOM 4773 C C . LEU A 1 611 ? -14.462 1.240 -6.587 1.00 52.69 611 LEU A C 1
ATOM 4775 O O . LEU A 1 611 ? -13.682 0.953 -5.680 1.00 52.69 611 LEU A O 1
ATOM 4779 N N . VAL A 1 612 ? -15.089 0.302 -7.298 1.00 48.59 612 VAL A N 1
ATOM 4780 C CA . VAL A 1 612 ? -14.806 -1.130 -7.163 1.00 48.59 612 VAL A CA 1
ATOM 4781 C C . VAL A 1 612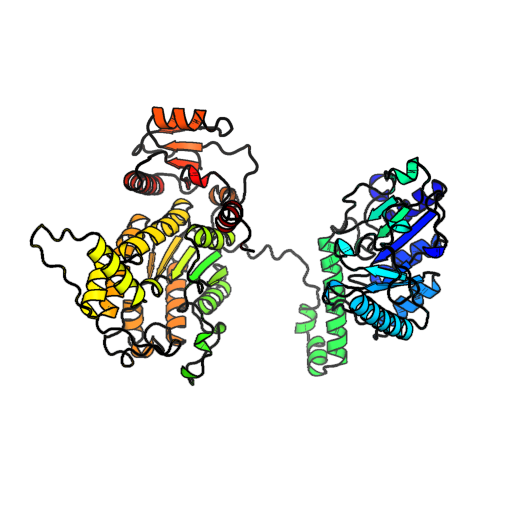 ? -13.583 -1.449 -8.014 1.00 48.59 612 VAL A C 1
ATOM 4783 O O . VAL A 1 612 ? -13.520 -1.073 -9.182 1.00 48.59 612 VAL A O 1
ATOM 4786 N N . ASN A 1 613 ? -12.602 -2.142 -7.435 1.00 44.69 613 ASN A N 1
ATOM 4787 C CA . ASN A 1 613 ? -11.453 -2.636 -8.186 1.00 44.69 613 ASN A CA 1
ATOM 4788 C C . ASN A 1 613 ? -11.944 -3.613 -9.280 1.00 44.69 613 ASN A C 1
ATOM 4790 O O . ASN A 1 613 ? -12.431 -4.695 -8.931 1.00 44.69 613 ASN A O 1
ATOM 4794 N N . PRO A 1 614 ? -11.788 -3.297 -10.580 1.00 44.03 614 PRO A N 1
ATOM 4795 C CA . PRO A 1 614 ? -12.277 -4.152 -11.660 1.00 44.03 614 PRO A CA 1
ATOM 4796 C C . PRO A 1 614 ? -11.581 -5.518 -11.700 1.00 44.03 614 PRO A C 1
ATOM 4798 O O . PRO A 1 614 ? -12.164 -6.474 -12.196 1.00 44.03 614 PRO A O 1
ATOM 4801 N N . VAL A 1 615 ? -10.388 -5.663 -11.107 1.00 45.34 615 VAL A N 1
ATOM 4802 C CA . VAL A 1 615 ? -9.696 -6.959 -10.985 1.00 45.34 615 VAL A CA 1
ATOM 4803 C C . VAL A 1 615 ? -10.464 -7.916 -10.061 1.00 45.34 615 VAL A C 1
ATOM 4805 O O . VAL A 1 615 ? -10.406 -9.132 -10.240 1.00 45.34 615 VAL A O 1
ATOM 4808 N N . GLY A 1 616 ? -11.213 -7.388 -9.085 1.00 43.53 616 GLY A N 1
ATOM 4809 C CA . GLY A 1 616 ? -12.107 -8.177 -8.233 1.00 43.53 616 GLY A CA 1
ATOM 4810 C C . GLY A 1 616 ? -13.335 -8.683 -8.993 1.00 43.53 616 GLY A C 1
ATOM 4811 O O . GLY A 1 616 ? -13.669 -9.864 -8.893 1.00 43.53 616 GLY A O 1
ATOM 4812 N N . ASP A 1 617 ? -13.942 -7.822 -9.810 1.00 37.22 617 ASP A N 1
ATOM 4813 C CA . ASP A 1 617 ? -15.105 -8.166 -10.638 1.00 37.22 617 ASP A CA 1
ATOM 4814 C C . ASP A 1 617 ? -14.740 -9.075 -11.823 1.00 37.22 617 ASP A C 1
ATOM 4816 O O . ASP A 1 617 ? -15.500 -9.985 -12.154 1.00 37.22 617 ASP A O 1
ATOM 4820 N N . GLU A 1 618 ? -13.563 -8.912 -12.434 1.00 39.19 618 GLU A N 1
ATOM 4821 C CA . GLU A 1 618 ? -13.052 -9.842 -13.448 1.00 39.19 618 GLU A CA 1
ATOM 4822 C C . GLU A 1 618 ? -12.687 -11.203 -12.841 1.00 39.19 618 GLU A C 1
ATOM 4824 O O . GLU A 1 618 ? -13.028 -12.231 -13.423 1.00 39.19 618 GLU A O 1
ATOM 4829 N N . ARG A 1 619 ? -12.094 -11.259 -11.638 1.00 42.66 619 ARG A N 1
ATOM 4830 C CA . ARG A 1 619 ? -11.869 -12.534 -10.921 1.00 42.66 619 ARG A CA 1
ATOM 4831 C C . ARG A 1 619 ? -13.173 -13.227 -10.525 1.00 42.66 619 ARG A C 1
ATOM 4833 O O . ARG A 1 619 ? -13.229 -14.455 -10.533 1.00 42.66 619 ARG A O 1
ATOM 4840 N N . ALA A 1 620 ? -14.213 -12.461 -10.199 1.00 43.03 620 ALA A N 1
ATOM 4841 C CA . ALA A 1 620 ? -15.546 -12.994 -9.934 1.00 43.03 620 ALA A CA 1
ATOM 4842 C C . ALA A 1 620 ? -16.249 -13.471 -11.220 1.00 43.03 620 ALA A C 1
ATOM 4844 O O . ALA A 1 620 ? -16.963 -14.472 -11.182 1.00 43.03 620 ALA A O 1
ATOM 4845 N N . ARG A 1 621 ? -16.025 -12.799 -12.360 1.00 38.97 621 ARG A N 1
ATOM 4846 C CA . ARG A 1 621 ? -16.608 -13.161 -13.666 1.00 38.97 621 ARG A CA 1
ATOM 4847 C C . ARG A 1 621 ? -15.912 -14.318 -14.377 1.00 38.97 621 ARG A C 1
ATOM 4849 O O . ARG A 1 621 ? -16.598 -15.078 -15.052 1.00 38.97 621 ARG A O 1
ATOM 4856 N N . TYR A 1 622 ? -14.594 -14.458 -14.249 1.00 44.50 622 TYR A N 1
ATOM 4857 C CA . TYR A 1 622 ? -13.817 -15.437 -15.023 1.00 44.50 622 TYR A CA 1
ATOM 4858 C C . TYR A 1 622 ? -13.349 -16.658 -14.222 1.00 44.50 622 TYR A C 1
ATOM 4860 O O . TYR A 1 622 ? -12.754 -17.566 -14.796 1.00 44.50 622 TYR A O 1
ATOM 4868 N N . GLY A 1 623 ? -13.678 -16.735 -12.927 1.00 41.16 623 GLY A N 1
ATOM 4869 C CA . GLY A 1 623 ? -13.306 -17.865 -12.079 1.00 41.16 623 GLY A CA 1
ATOM 4870 C C . GLY A 1 623 ? -11.794 -17.964 -11.847 1.00 41.16 623 GLY A C 1
ATOM 4871 O O . GLY A 1 623 ? -10.979 -17.299 -12.486 1.00 41.16 623 GLY A O 1
ATOM 4872 N N . ARG A 1 624 ? -11.395 -18.791 -10.875 1.00 33.88 624 ARG A N 1
ATOM 4873 C CA . ARG A 1 624 ? -9.979 -19.115 -10.670 1.00 33.88 624 ARG A CA 1
ATOM 4874 C C . ARG A 1 624 ? -9.505 -19.906 -11.893 1.00 33.88 624 ARG A C 1
ATOM 4876 O O . ARG A 1 624 ? -10.024 -20.993 -12.131 1.00 33.88 624 ARG A O 1
ATOM 4883 N N . LEU A 1 625 ? -8.543 -19.373 -12.648 1.00 36.00 625 LEU A N 1
ATOM 4884 C CA . LEU A 1 625 ? -7.712 -20.200 -13.525 1.00 36.00 625 LEU A CA 1
ATOM 4885 C C . LEU A 1 625 ? -7.009 -21.215 -12.613 1.00 36.00 625 LEU A C 1
ATOM 4887 O O . LEU A 1 625 ? -6.268 -20.811 -11.715 1.00 36.00 625 LEU A O 1
ATOM 4891 N N . GLY A 1 626 ? -7.394 -22.483 -12.763 1.00 34.41 626 GLY A N 1
ATOM 4892 C CA . GLY A 1 626 ? -6.880 -23.618 -11.996 1.00 34.41 626 GLY A CA 1
ATOM 4893 C C . GLY A 1 626 ? -5.476 -24.028 -12.396 1.00 34.41 626 GLY A C 1
ATOM 4894 O O . GLY A 1 626 ? -5.062 -23.690 -13.530 1.00 34.41 626 GLY A O 1
#